Protein AF-A0A2N1PIA6-F1 (afdb_monomer_lite)

Organism: NCBI:txid2013854

InterPro domains:
  IPR059888 Phage tail-like, trimerisation region [PF26696] (55-127)

pLDDT: mean 79.88, std 19.11, range [25.27, 98.12]

Foldseek 3Di:
DDDDDDDDDDDDYDDDDDDDDDDDDDDDDDDDDDDDDDDDPDPLQQDEQDDPPDGADPVHNHHDDFDPDDDTDDDAQAEEAPCLDQPQDCPPVNRQHHVVQFGPVWADFQRWYFHDDDPTGIWTFHDRGRRTDIDGPDPDDPPDDPDPDPDDQQDDPPPDDDDPDDPPPADDNNDNCPPPHPPDDDDPDDDDPDDDDDPPDDDDADDPPDQDWGKDWAFDPDPVPRDIDIDTDDSDDPDDAEAAEDPDPDDPQWDWDDPVRRYTDTDRDPPPPDCDDPVRPRDDPDDDDPVPDDDPPDPDDDDPDQEAADEDCFATECNFYGDEHVGYAENNRYAHYHCFYGYACEYADEQVGEHEHNEYAAEHCGYAYCCFYAHYDVFYTYQVEYTYEHVFYTYAVEYTAYHCGYHAHQEYFHYACGYQDNEHHGYTYYHVGYTDYPVDHDD

Structure (mmCIF, N/CA/C/O backbone):
data_AF-A0A2N1PIA6-F1
#
_entry.id   AF-A0A2N1PIA6-F1
#
loop_
_atom_site.group_PDB
_atom_site.id
_atom_site.type_symbol
_atom_site.label_atom_id
_atom_site.label_alt_id
_atom_site.label_comp_id
_atom_site.label_asym_id
_atom_site.label_entity_id
_atom_site.label_seq_id
_atom_site.pdbx_PDB_ins_code
_atom_site.Cartn_x
_atom_site.Cartn_y
_atom_site.Cartn_z
_atom_site.occupancy
_atom_site.B_iso_or_equiv
_atom_site.auth_seq_id
_atom_site.auth_comp_id
_atom_site.auth_asym_id
_atom_site.auth_atom_id
_atom_site.pdbx_PDB_model_num
ATOM 1 N N . MET A 1 1 ? -98.553 -36.587 135.583 1.00 34.91 1 MET A N 1
ATOM 2 C CA . MET A 1 1 ? -98.993 -37.815 136.292 1.00 34.91 1 MET A CA 1
ATOM 3 C C . MET A 1 1 ? -97.953 -38.914 136.042 1.00 34.91 1 MET A C 1
ATOM 5 O O . MET A 1 1 ? -96.996 -38.625 135.334 1.00 34.91 1 MET A O 1
ATOM 9 N N . LEU A 1 2 ? -98.037 -40.083 136.687 1.00 34.47 2 LEU A N 1
ATOM 10 C CA . LEU A 1 2 ? -96.892 -41.002 136.830 1.00 34.47 2 LEU A CA 1
ATOM 11 C C . LEU A 1 2 ? -96.531 -41.862 135.590 1.00 34.47 2 LEU A C 1
ATOM 13 O O . LEU A 1 2 ? -97.336 -42.057 134.687 1.00 34.47 2 LEU A O 1
ATOM 17 N N . LEU A 1 3 ? -95.285 -42.362 135.653 1.00 36.59 3 LEU A N 1
ATOM 18 C CA . LEU A 1 3 ? -94.624 -43.555 135.060 1.00 36.59 3 LEU A CA 1
ATOM 19 C C . LEU A 1 3 ? -95.528 -44.819 134.898 1.00 36.59 3 LEU A C 1
ATOM 21 O O . LEU A 1 3 ? -96.589 -44.813 135.524 1.00 36.59 3 LEU A O 1
ATOM 25 N N . PRO A 1 4 ? -95.130 -45.937 134.204 1.00 55.62 4 PRO A N 1
ATOM 26 C CA . PRO A 1 4 ? -93.742 -46.412 133.934 1.00 55.62 4 PRO A CA 1
ATOM 27 C C . PRO A 1 4 ? -93.440 -47.202 132.606 1.00 55.62 4 PRO A C 1
ATOM 29 O O . PRO A 1 4 ? -94.345 -47.521 131.854 1.00 55.62 4 PRO A O 1
ATOM 32 N N . SER A 1 5 ? -92.157 -47.601 132.418 1.00 38.91 5 SER A N 1
ATOM 33 C CA . SER A 1 5 ? -91.595 -48.885 131.865 1.00 38.91 5 SER A CA 1
ATOM 34 C C . SER A 1 5 ? -92.046 -49.533 130.518 1.00 38.91 5 SER A C 1
ATOM 36 O O . SER A 1 5 ? -93.179 -49.374 130.101 1.00 38.91 5 SER A O 1
ATOM 38 N N . ALA A 1 6 ? -91.296 -50.437 129.839 1.00 38.31 6 ALA A N 1
ATOM 39 C CA . ALA A 1 6 ? -89.846 -50.769 129.721 1.00 38.31 6 ALA A CA 1
ATOM 40 C C . ALA A 1 6 ? -89.608 -51.942 128.700 1.00 38.31 6 ALA A C 1
ATOM 42 O O . ALA A 1 6 ? -90.545 -52.679 128.413 1.00 38.31 6 ALA A O 1
ATOM 43 N N . LYS A 1 7 ? -88.333 -52.206 128.308 1.00 36.59 7 LYS A N 1
ATOM 44 C CA . LYS A 1 7 ? -87.768 -53.374 127.539 1.00 36.59 7 LYS A CA 1
ATOM 45 C C . LYS A 1 7 ? -87.932 -53.398 125.992 1.00 36.59 7 LYS A C 1
ATOM 47 O O . LYS A 1 7 ? -88.877 -52.811 125.493 1.00 36.59 7 LYS A O 1
ATOM 52 N N . ILE A 1 8 ? -87.169 -54.176 125.183 1.00 37.44 8 ILE A N 1
ATOM 53 C CA . ILE A 1 8 ? -85.694 -54.418 124.998 1.00 37.44 8 ILE A CA 1
ATOM 54 C C . ILE A 1 8 ? -85.456 -55.541 123.942 1.00 37.44 8 ILE A C 1
ATOM 56 O O . ILE A 1 8 ? -85.968 -56.632 124.160 1.00 37.44 8 ILE A O 1
ATOM 60 N N . VAL A 1 9 ? -84.605 -55.318 122.912 1.00 30.67 9 VAL A N 1
ATOM 61 C CA . VAL A 1 9 ? -83.734 -56.283 122.150 1.00 30.67 9 VAL A CA 1
ATOM 62 C C . VAL A 1 9 ? -82.650 -55.438 121.414 1.00 30.67 9 VAL A C 1
ATOM 64 O O . VAL A 1 9 ? -83.020 -54.587 120.617 1.00 30.67 9 VAL A O 1
ATOM 67 N N . ARG A 1 10 ? -81.376 -55.361 121.851 1.00 38.91 10 ARG A N 1
ATOM 68 C CA . ARG A 1 10 ? -80.155 -56.134 121.454 1.00 38.91 10 ARG A CA 1
ATOM 69 C C . ARG A 1 10 ? -79.715 -56.006 119.966 1.00 38.91 10 ARG A C 1
ATOM 71 O O . ARG A 1 10 ? -80.445 -56.464 119.104 1.00 38.91 10 ARG A O 1
ATOM 78 N N . ILE A 1 11 ? -78.618 -55.275 119.659 1.00 36.69 11 ILE A N 1
ATOM 79 C CA . ILE A 1 11 ? -77.158 -55.665 119.616 1.00 36.69 11 ILE A CA 1
ATOM 80 C C . ILE A 1 11 ? -76.778 -56.289 118.251 1.00 36.69 11 ILE A C 1
ATOM 82 O O . ILE A 1 11 ? -77.602 -57.067 117.775 1.00 36.69 11 ILE A O 1
ATOM 86 N N . PRO A 1 12 ? -75.592 -56.043 117.615 1.00 48.44 12 PRO A N 1
ATOM 87 C CA . PRO A 1 12 ? -74.311 -55.430 118.085 1.00 48.44 12 PRO A CA 1
ATOM 88 C C . PRO A 1 12 ? -74.179 -53.880 117.937 1.00 48.44 12 PRO A C 1
ATOM 90 O O . PRO A 1 12 ? -75.101 -53.181 118.342 1.00 48.44 12 PRO A O 1
ATOM 93 N N . CYS A 1 13 ? -73.132 -53.307 117.306 1.00 35.28 13 CYS A N 1
ATOM 94 C CA . CYS A 1 13 ? -71.806 -52.805 117.795 1.00 35.28 13 CYS A CA 1
ATOM 95 C C . CYS A 1 13 ? -71.179 -51.927 116.661 1.00 35.28 13 CYS A C 1
ATOM 97 O O . CYS A 1 13 ? -71.744 -51.948 115.572 1.00 35.28 13 CYS A O 1
ATOM 99 N N . CYS A 1 14 ? -70.052 -51.185 116.687 1.00 36.94 14 CYS A N 1
ATOM 100 C CA . CYS A 1 14 ? -69.038 -50.567 117.601 1.00 36.94 14 CYS A CA 1
ATOM 101 C C . CYS A 1 14 ? -68.231 -49.556 116.692 1.00 36.94 14 CYS A C 1
ATOM 103 O O . CYS A 1 14 ? -68.613 -49.431 115.532 1.00 36.94 14 CYS A O 1
ATOM 105 N N . ASN A 1 15 ? -67.140 -48.803 116.953 1.00 40.25 15 ASN A N 1
ATOM 106 C CA . ASN A 1 15 ? -66.145 -48.417 117.999 1.00 40.25 15 ASN A CA 1
ATOM 107 C C . ASN A 1 15 ? -65.385 -47.163 117.402 1.00 40.25 15 ASN A C 1
ATOM 109 O O . ASN A 1 15 ? -65.625 -46.868 116.235 1.00 40.25 15 ASN A O 1
ATOM 113 N N . ILE A 1 16 ? -64.380 -46.438 117.939 1.00 39.47 16 ILE A N 1
ATOM 114 C CA . ILE A 1 16 ? -63.837 -45.952 119.247 1.00 39.47 16 ILE A CA 1
ATOM 115 C C . ILE A 1 16 ? -62.614 -45.024 118.855 1.00 39.47 16 ILE A C 1
ATOM 117 O O . ILE A 1 16 ? -62.167 -45.138 117.717 1.00 39.47 16 ILE A O 1
ATOM 121 N N . ILE A 1 17 ? -61.990 -44.067 119.576 1.00 35.91 17 ILE A N 1
ATOM 122 C CA . ILE A 1 17 ? -61.803 -43.795 121.019 1.00 35.91 17 ILE A CA 1
ATOM 123 C C . ILE A 1 17 ? -61.714 -42.279 121.407 1.00 35.91 17 ILE A C 1
ATOM 125 O O . ILE A 1 17 ? -62.741 -41.614 121.434 1.00 35.91 17 ILE A O 1
ATOM 129 N N . CYS A 1 18 ? -60.537 -41.752 121.788 1.00 29.84 18 CYS A N 1
ATOM 130 C CA . CYS A 1 18 ? -60.231 -40.474 122.484 1.00 29.84 18 CYS A CA 1
ATOM 131 C C . CYS A 1 18 ? -58.937 -39.826 121.855 1.00 29.84 18 CYS A C 1
ATOM 133 O O . CYS A 1 18 ? -58.410 -40.423 120.920 1.00 29.84 18 CYS A O 1
ATOM 135 N N . ALA A 1 19 ? -58.322 -38.688 122.252 1.00 32.22 19 ALA A N 1
ATOM 136 C CA . ALA A 1 19 ? -58.397 -37.914 123.504 1.00 32.22 19 ALA A CA 1
ATOM 137 C C . ALA A 1 19 ? -57.791 -36.472 123.471 1.00 32.22 19 ALA A C 1
ATOM 139 O O . ALA A 1 19 ? -56.881 -36.198 122.697 1.00 32.22 19 ALA A O 1
ATOM 140 N N . ILE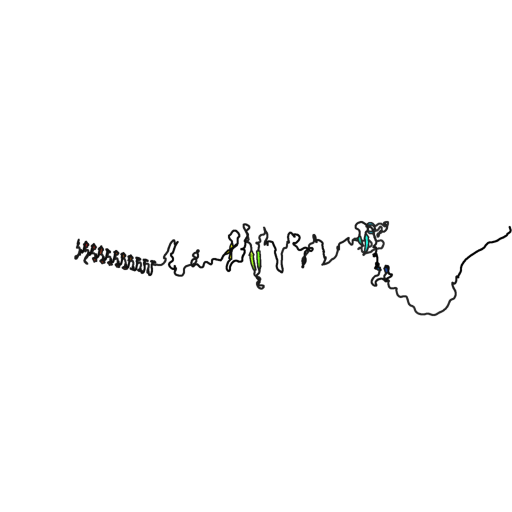 A 1 20 ? -58.179 -35.674 124.487 1.00 29.95 20 ILE A N 1
ATOM 141 C CA . ILE A 1 20 ? -57.398 -34.648 125.243 1.00 29.95 20 ILE A CA 1
ATOM 142 C C . ILE A 1 20 ? -57.199 -33.215 124.683 1.00 29.95 20 ILE A C 1
ATOM 144 O O . ILE A 1 20 ? -57.045 -32.966 123.494 1.00 29.95 20 ILE A O 1
ATOM 148 N N . PHE A 1 21 ? -57.225 -32.263 125.632 1.00 27.50 21 PHE A N 1
ATOM 149 C CA . PHE A 1 21 ? -57.300 -30.805 125.482 1.00 27.50 21 PHE A CA 1
ATOM 150 C C . PHE A 1 21 ? -56.493 -30.150 126.634 1.00 27.50 21 PHE A C 1
ATOM 152 O O . PHE A 1 21 ? -56.967 -30.120 127.766 1.00 27.50 21 PHE A O 1
ATOM 159 N N . MET A 1 22 ? -55.254 -29.698 126.392 1.00 28.61 22 MET A N 1
ATOM 160 C CA . MET A 1 22 ? -54.352 -29.061 127.385 1.00 28.61 22 MET A CA 1
ATOM 161 C C . MET A 1 22 ? -53.145 -28.435 126.640 1.00 28.61 22 MET A C 1
ATOM 163 O O . MET A 1 22 ? -52.733 -28.996 125.631 1.00 28.61 22 MET A O 1
ATOM 167 N N . ALA A 1 23 ? -52.503 -27.332 127.041 1.00 27.08 23 ALA A N 1
ATOM 168 C CA . ALA A 1 23 ? -52.779 -26.360 128.104 1.00 27.08 23 ALA A CA 1
ATOM 169 C C . ALA A 1 23 ? -52.281 -24.958 127.676 1.00 27.08 23 ALA A C 1
ATOM 171 O O . ALA A 1 23 ? -51.318 -24.849 126.920 1.00 27.08 23 ALA A O 1
ATOM 172 N N . MET A 1 24 ? -52.878 -23.891 128.215 1.00 29.02 24 MET A N 1
ATOM 173 C CA . MET A 1 24 ? -52.314 -22.533 128.191 1.00 29.02 24 MET A CA 1
ATOM 174 C C . MET A 1 24 ? -51.858 -22.136 129.600 1.00 29.02 24 MET A C 1
ATOM 176 O O . MET A 1 24 ? -52.529 -22.484 130.564 1.00 29.02 24 MET A O 1
ATOM 180 N N . ILE A 1 25 ? -50.790 -21.329 129.672 1.00 32.09 25 ILE A N 1
ATOM 181 C CA . ILE A 1 25 ? -50.351 -20.534 130.837 1.00 32.09 25 ILE A CA 1
ATOM 182 C C . ILE A 1 25 ? -49.997 -21.348 132.098 1.00 32.09 25 ILE A C 1
ATOM 184 O O . ILE A 1 25 ? -50.876 -21.729 132.861 1.00 32.09 25 ILE A O 1
ATOM 188 N N . PHE A 1 26 ? -48.697 -21.448 132.414 1.00 30.66 26 PHE A N 1
ATOM 189 C CA . PHE A 1 26 ? -48.204 -21.068 133.749 1.00 30.66 26 PHE A CA 1
ATOM 190 C C . PHE A 1 26 ? -46.678 -20.851 133.800 1.00 30.66 26 PHE A C 1
ATOM 192 O O . PHE A 1 26 ? -45.918 -21.518 133.106 1.00 30.66 26 PHE A O 1
ATOM 199 N N . CYS A 1 27 ? -46.278 -19.993 134.745 1.00 25.27 27 CYS A N 1
ATOM 200 C CA . CYS A 1 27 ? -44.930 -19.779 135.288 1.00 25.27 27 CYS A CA 1
ATOM 201 C C . CYS A 1 27 ? -43.905 -18.972 134.460 1.00 25.27 27 CYS A C 1
ATOM 203 O O . CYS A 1 27 ? -43.922 -18.931 133.233 1.00 25.27 27 CYS A O 1
ATOM 205 N N . SER A 1 28 ? -43.009 -18.312 135.200 1.00 34.09 28 SER A N 1
ATOM 206 C CA . SER A 1 28 ? -42.055 -17.289 134.750 1.00 34.09 28 SER A CA 1
ATOM 207 C C . SER A 1 28 ? -40.637 -17.601 135.255 1.00 34.09 28 SER A C 1
ATOM 209 O O . SER A 1 28 ? -40.459 -18.477 136.093 1.00 34.09 28 SER A O 1
ATOM 211 N N . PHE A 1 29 ? -39.660 -16.795 134.821 1.00 35.22 29 PHE A N 1
ATOM 212 C CA . PHE A 1 29 ? -38.265 -16.755 135.293 1.00 35.22 29 PHE A CA 1
ATOM 213 C C . PHE A 1 29 ? -37.373 -17.969 134.972 1.00 35.22 29 PHE A C 1
ATOM 215 O O . PHE A 1 29 ? -37.234 -18.901 135.759 1.00 35.22 29 PHE A O 1
ATOM 222 N N . TYR A 1 30 ? -36.572 -17.820 133.914 1.00 34.25 30 TYR A N 1
ATOM 223 C CA . TYR A 1 30 ? -35.135 -18.082 134.036 1.00 34.25 30 TYR A CA 1
ATOM 224 C C . TYR A 1 30 ? -34.338 -17.034 133.249 1.00 34.25 30 TYR A C 1
ATOM 226 O O . TYR A 1 30 ? -34.824 -16.515 132.244 1.00 34.25 30 TYR A O 1
ATOM 234 N N . SER A 1 31 ? -33.148 -16.673 133.729 1.00 38.91 31 SER A N 1
ATOM 235 C CA . SER A 1 31 ? -32.344 -15.559 133.213 1.00 38.91 31 SER A CA 1
ATOM 236 C C . SER A 1 31 ? -31.007 -16.034 132.637 1.00 38.91 31 SER A C 1
ATOM 238 O O . SER A 1 31 ? -30.288 -16.808 133.260 1.00 38.91 31 SER A O 1
ATOM 240 N N . GLY A 1 32 ? -30.648 -15.535 131.451 1.00 33.53 32 GLY A N 1
ATOM 241 C CA . GLY A 1 32 ? -29.364 -15.823 130.804 1.00 33.53 32 GLY A CA 1
ATOM 242 C C . GLY A 1 32 ? -29.257 -15.165 129.420 1.00 33.53 32 GLY A C 1
ATOM 243 O O . GLY A 1 32 ? -30.070 -15.486 128.556 1.00 33.53 32 GLY A O 1
ATOM 244 N N . PRO A 1 33 ? -28.311 -14.234 129.184 1.00 55.94 33 PRO A N 1
ATOM 245 C CA . PRO A 1 33 ? -28.190 -13.526 127.909 1.00 55.94 33 PRO A CA 1
ATOM 246 C C . PRO A 1 33 ? -27.108 -14.123 126.994 1.00 55.94 33 PRO A C 1
ATOM 248 O O . PRO A 1 33 ? -26.021 -14.461 127.458 1.00 55.94 33 PRO A O 1
ATOM 251 N N . SER A 1 34 ? -27.338 -14.148 125.676 1.00 39.22 34 SER A N 1
ATOM 252 C CA . SER A 1 34 ? -26.240 -14.183 124.693 1.00 39.22 34 SER A CA 1
ATOM 253 C C . SER A 1 34 ? -26.642 -13.653 123.306 1.00 39.22 34 SER A C 1
ATOM 255 O O . SER A 1 34 ? -27.631 -14.080 122.726 1.00 39.22 34 SER A O 1
ATOM 257 N N . THR A 1 35 ? -25.828 -12.708 122.818 1.00 41.31 35 THR A N 1
ATOM 258 C CA . THR A 1 35 ? -25.460 -12.419 121.411 1.00 41.31 35 THR A CA 1
ATOM 259 C C . THR A 1 35 ? -26.525 -12.399 120.304 1.00 41.31 35 THR A C 1
ATOM 261 O O . THR A 1 35 ? -27.152 -13.400 119.977 1.00 41.31 35 THR A O 1
ATOM 264 N N . ALA A 1 36 ? -26.604 -11.262 119.609 1.00 43.41 36 ALA A N 1
ATOM 265 C CA . ALA A 1 36 ? -27.448 -11.073 118.433 1.00 43.41 36 ALA A CA 1
ATOM 266 C C . ALA A 1 36 ? -26.934 -11.789 117.169 1.00 43.41 36 ALA A C 1
ATOM 268 O O . ALA A 1 36 ? -25.731 -11.886 116.933 1.00 43.41 36 ALA A O 1
ATOM 269 N N . SER A 1 37 ? -27.870 -12.128 116.283 1.00 39.66 37 SER A N 1
ATOM 270 C CA . SER A 1 37 ? -27.637 -12.174 114.840 1.00 39.66 37 SER A CA 1
ATOM 271 C C . SER A 1 37 ? -28.902 -11.669 114.132 1.00 39.66 37 SER A C 1
ATOM 273 O O . SER A 1 37 ? -29.936 -12.337 114.212 1.00 39.66 37 SER A O 1
ATOM 275 N N . PRO A 1 38 ? -28.894 -10.481 113.494 1.00 47.72 38 PRO A N 1
ATOM 276 C CA . PRO A 1 38 ? -29.947 -10.138 112.549 1.00 47.72 38 PRO A CA 1
ATOM 277 C C . PRO A 1 38 ? -29.810 -11.069 111.341 1.00 47.72 38 PRO A C 1
ATOM 279 O O . PRO A 1 38 ? -28.707 -11.241 110.818 1.00 47.72 38 PRO A O 1
ATOM 282 N N . ALA A 1 39 ? -30.913 -11.681 110.908 1.00 41.78 39 ALA A N 1
ATOM 283 C CA . ALA A 1 39 ? -30.889 -12.578 109.758 1.00 41.78 39 ALA A CA 1
ATOM 284 C C . ALA A 1 39 ? -30.310 -11.851 108.525 1.00 41.78 39 ALA A C 1
ATOM 286 O O . ALA A 1 39 ? -30.664 -10.688 108.295 1.00 41.78 39 ALA A O 1
ATOM 287 N N . PRO A 1 40 ? -29.430 -12.496 107.734 1.00 48.28 40 PRO A N 1
ATOM 288 C CA . PRO A 1 40 ? -28.924 -11.889 106.512 1.00 48.28 40 PRO A CA 1
ATOM 289 C C . PRO A 1 40 ? -30.097 -11.585 105.567 1.00 48.28 40 PRO A C 1
ATOM 291 O O . PRO A 1 40 ? -31.075 -12.341 105.557 1.00 48.28 40 PRO A O 1
ATOM 294 N N . PRO A 1 41 ? -30.025 -10.508 104.763 1.00 47.09 41 PRO A N 1
ATOM 295 C CA . PRO A 1 41 ? -31.051 -10.240 103.767 1.00 47.09 41 PRO A CA 1
ATOM 296 C C . PRO A 1 41 ? -31.147 -11.450 102.837 1.00 47.09 41 PRO A C 1
ATOM 298 O O . PRO A 1 41 ? -30.137 -11.888 102.280 1.00 47.09 41 PRO A O 1
ATOM 301 N N . ALA A 1 42 ? -32.352 -12.004 102.694 1.00 45.59 42 ALA A N 1
ATOM 302 C CA . ALA A 1 42 ? -32.576 -13.100 101.765 1.00 45.59 42 ALA A CA 1
ATOM 303 C C . ALA A 1 42 ? -32.130 -12.644 100.364 1.00 45.59 42 ALA A C 1
ATOM 305 O O . ALA A 1 42 ? -32.547 -11.561 99.934 1.00 45.59 42 ALA A O 1
ATOM 306 N N . PRO A 1 43 ? -31.281 -13.412 99.653 1.00 53.28 43 PRO A N 1
ATOM 307 C CA . PRO A 1 43 ? -30.949 -13.077 98.278 1.00 53.28 43 PRO A CA 1
ATOM 308 C C . PRO A 1 43 ? -32.250 -13.023 97.477 1.00 53.28 43 PRO A C 1
ATOM 310 O O . PRO A 1 43 ? -33.136 -13.855 97.683 1.00 53.28 43 PRO A O 1
ATOM 313 N N . ALA A 1 44 ? -32.373 -12.035 96.589 1.00 54.16 44 ALA A N 1
ATOM 314 C CA . ALA A 1 44 ? -33.539 -11.900 95.727 1.00 54.16 44 ALA A CA 1
ATOM 315 C C . ALA A 1 44 ? -33.619 -13.130 94.814 1.00 54.16 44 ALA A C 1
ATOM 317 O O . ALA A 1 44 ? -32.927 -13.210 93.800 1.00 54.16 44 ALA A O 1
ATOM 318 N N . ALA A 1 45 ? -34.407 -14.121 95.231 1.00 59.19 45 ALA A N 1
ATOM 319 C CA . ALA A 1 45 ? -34.548 -15.369 94.510 1.00 59.19 45 ALA A CA 1
ATOM 320 C C . ALA A 1 45 ? -35.147 -15.071 93.135 1.00 59.19 45 ALA A C 1
ATOM 322 O O . ALA A 1 45 ? -36.232 -14.491 93.043 1.00 59.19 45 ALA A O 1
ATOM 323 N N . GLY A 1 46 ? -34.445 -15.483 92.077 1.00 75.00 46 GLY A N 1
ATOM 324 C CA . GLY A 1 46 ? -35.053 -15.565 90.757 1.00 75.00 46 GLY A CA 1
ATOM 325 C C . GLY A 1 46 ? -36.317 -16.419 90.844 1.00 75.00 46 GLY A C 1
ATOM 326 O O . GLY A 1 46 ? -36.388 -17.366 91.631 1.00 75.00 46 GLY A O 1
ATOM 327 N N . VAL A 1 47 ? -37.335 -16.074 90.065 1.00 82.75 47 VAL A N 1
ATOM 328 C CA . VAL A 1 47 ? -38.578 -16.845 90.014 1.00 82.75 47 VAL A CA 1
ATOM 329 C C . VAL A 1 47 ? -38.473 -17.840 88.868 1.00 82.75 47 VAL A C 1
ATOM 331 O O . VAL A 1 47 ? -38.435 -17.442 87.709 1.00 82.75 47 VAL A O 1
ATOM 334 N N . SER A 1 48 ? -38.435 -19.134 89.172 1.00 84.44 48 SER A N 1
ATOM 335 C CA . SER A 1 48 ? -38.523 -20.200 88.172 1.00 84.44 48 SER A CA 1
ATOM 336 C C . SER A 1 48 ? -39.974 -20.641 87.985 1.00 84.44 48 SER A C 1
ATOM 338 O O . SER A 1 48 ? -40.629 -21.050 88.944 1.00 84.44 48 SER A O 1
ATOM 340 N N . ILE A 1 49 ? -40.462 -20.610 86.747 1.00 85.62 49 ILE A N 1
ATOM 341 C CA . ILE A 1 49 ? -41.751 -21.170 86.334 1.00 85.62 49 ILE A CA 1
ATOM 342 C C . ILE A 1 49 ? -41.451 -22.326 85.377 1.00 85.62 49 ILE A C 1
ATOM 344 O O . ILE A 1 49 ? -41.244 -22.118 84.183 1.00 85.62 49 ILE A O 1
ATOM 348 N N . ASN A 1 50 ? -41.398 -23.541 85.923 1.00 80.94 50 ASN A N 1
ATOM 349 C CA . ASN A 1 50 ? -41.136 -24.775 85.185 1.00 80.94 50 ASN A CA 1
ATOM 350 C C . ASN A 1 50 ? -41.907 -25.965 85.787 1.00 80.94 50 ASN A C 1
ATOM 352 O O . ASN A 1 50 ? -42.552 -25.852 86.828 1.00 80.94 50 ASN A O 1
ATOM 356 N N . ASP A 1 51 ? -41.860 -27.100 85.097 1.00 76.12 51 ASP A N 1
ATOM 357 C CA . ASP A 1 51 ? -42.532 -28.359 85.437 1.00 76.12 51 ASP A CA 1
ATOM 358 C C . ASP A 1 51 ? -41.657 -29.339 86.243 1.00 76.12 51 ASP A C 1
ATOM 360 O O . ASP A 1 51 ? -42.147 -30.364 86.714 1.00 76.12 51 ASP A O 1
ATOM 364 N N . THR A 1 52 ? -40.371 -29.026 86.420 1.00 75.81 52 THR A N 1
ATOM 365 C CA . THR A 1 52 ? -39.364 -29.903 87.045 1.00 75.81 52 THR A CA 1
ATOM 366 C C . THR A 1 52 ? -39.000 -29.513 88.478 1.00 75.81 52 THR A C 1
ATOM 368 O O . THR A 1 52 ? -38.337 -30.286 89.167 1.00 75.81 52 THR A O 1
ATOM 371 N N . GLY A 1 53 ? -39.402 -28.324 88.940 1.00 78.38 53 GLY A N 1
ATOM 372 C CA . GLY A 1 53 ? -38.950 -27.755 90.213 1.00 78.38 53 GLY A CA 1
ATOM 373 C C . GLY A 1 53 ? -37.480 -27.317 90.198 1.00 78.38 53 GLY A C 1
ATOM 374 O O . GLY A 1 53 ? -36.891 -27.118 91.260 1.00 78.38 53 GLY A O 1
ATOM 375 N N . ALA A 1 54 ? -36.870 -27.194 89.014 1.00 81.00 54 ALA A N 1
ATOM 376 C CA . ALA A 1 54 ? -35.485 -26.768 88.870 1.00 81.00 54 ALA A CA 1
ATOM 377 C C . ALA A 1 54 ? -35.308 -25.312 89.325 1.00 81.00 54 ALA A C 1
ATOM 379 O O . ALA A 1 54 ? -36.148 -24.458 89.029 1.00 81.00 54 ALA A O 1
ATOM 380 N N . ALA A 1 55 ? -34.196 -25.031 90.009 1.00 82.75 55 ALA A N 1
ATOM 381 C CA . ALA A 1 55 ? -33.828 -23.674 90.395 1.00 82.75 55 ALA A CA 1
ATOM 382 C C . ALA A 1 55 ? -33.638 -22.778 89.148 1.00 82.75 55 ALA A C 1
ATOM 384 O O . ALA A 1 55 ? -33.152 -23.270 88.126 1.00 82.75 55 ALA A O 1
ATOM 385 N N . PRO A 1 56 ? -33.981 -21.479 89.224 1.00 84.12 56 PRO A N 1
ATOM 386 C CA . PRO A 1 56 ? -33.806 -20.559 88.106 1.00 84.12 56 PRO A CA 1
ATOM 387 C C . PRO A 1 56 ? -32.327 -20.354 87.782 1.00 84.12 56 PRO A C 1
ATOM 389 O O . PRO A 1 56 ? -31.463 -20.425 88.661 1.00 84.12 56 PRO A O 1
ATOM 392 N N . ASN A 1 57 ? -32.039 -20.037 86.520 1.00 81.94 57 ASN A N 1
ATOM 393 C CA . ASN A 1 57 ? -30.709 -19.621 86.096 1.00 81.94 57 ASN A CA 1
ATOM 394 C C . ASN A 1 57 ? -30.194 -18.443 86.951 1.00 81.94 57 ASN A C 1
ATOM 396 O O . ASN A 1 57 ? -30.915 -17.471 87.173 1.00 81.94 57 ASN A O 1
ATOM 400 N N . SER A 1 58 ? -28.925 -18.487 87.378 1.00 85.06 58 SER A N 1
ATOM 401 C CA . SER A 1 58 ? -28.304 -17.457 88.234 1.00 85.06 58 SER A CA 1
ATOM 402 C C . SER A 1 58 ? -28.342 -16.039 87.657 1.00 85.06 58 SER A C 1
ATOM 404 O O . SER A 1 58 ? -28.171 -15.072 88.395 1.00 85.06 58 SER A O 1
ATOM 406 N N . ASN A 1 59 ? -28.546 -15.915 86.344 1.00 78.19 59 ASN A N 1
ATOM 407 C CA . ASN A 1 59 ? -28.557 -14.653 85.616 1.00 78.19 59 ASN A CA 1
ATOM 408 C C . ASN A 1 59 ? -29.991 -14.173 85.299 1.00 78.19 59 ASN A C 1
ATOM 410 O O . ASN A 1 59 ? -30.153 -13.146 84.641 1.00 78.19 59 ASN A O 1
ATOM 414 N N . ALA A 1 60 ? -31.028 -14.905 85.730 1.00 79.00 60 ALA A N 1
ATOM 415 C CA . ALA A 1 60 ? -32.429 -14.636 85.417 1.00 79.00 60 ALA A CA 1
ATOM 416 C C . ALA A 1 60 ? -33.242 -14.254 86.668 1.00 79.00 60 ALA A C 1
ATOM 418 O O . ALA A 1 60 ? -33.399 -15.040 87.600 1.00 79.00 60 ALA A O 1
ATOM 419 N N . ALA A 1 61 ? -33.840 -13.058 86.657 1.00 81.69 61 ALA A N 1
ATOM 420 C CA . ALA A 1 61 ? -34.823 -12.657 87.671 1.00 81.69 61 ALA A CA 1
ATOM 421 C C . ALA A 1 61 ? -36.163 -13.411 87.520 1.00 81.69 61 ALA A C 1
ATOM 423 O O . ALA A 1 61 ? -36.871 -13.633 88.501 1.00 81.69 61 ALA A O 1
ATOM 424 N N . LEU A 1 62 ? -36.490 -13.826 86.292 1.00 85.56 62 LEU A N 1
ATOM 425 C CA . LEU A 1 62 ? -37.621 -14.681 85.944 1.00 85.56 62 LEU A CA 1
ATOM 426 C C . LEU A 1 62 ? -37.152 -15.681 84.875 1.00 85.56 62 LEU A C 1
ATOM 428 O O . LEU A 1 62 ? -36.743 -15.273 83.790 1.00 85.56 62 LEU A O 1
ATOM 432 N N . ASP A 1 63 ? -37.209 -16.971 85.190 1.00 82.94 63 ASP A N 1
ATOM 433 C CA . ASP A 1 63 ? -36.859 -18.091 84.311 1.00 82.94 63 ASP A CA 1
ATOM 434 C C . ASP A 1 63 ? -38.145 -18.858 83.982 1.00 82.94 63 ASP A C 1
ATOM 436 O O . ASP A 1 63 ? -38.747 -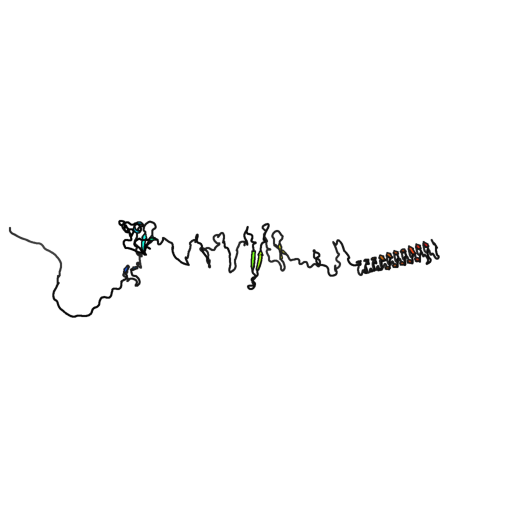19.473 84.862 1.00 82.94 63 ASP A O 1
ATOM 440 N N . VAL A 1 64 ? -38.615 -18.776 82.735 1.00 85.88 64 VAL A N 1
ATOM 441 C CA . VAL A 1 64 ? -39.811 -19.500 82.275 1.00 85.88 64 VAL A CA 1
ATOM 442 C C . VAL A 1 64 ? -39.362 -20.629 81.361 1.00 85.88 64 VAL A C 1
ATOM 444 O O . VAL A 1 64 ? -39.141 -20.430 80.164 1.00 85.88 64 VAL A O 1
ATOM 447 N N . SER A 1 65 ? -39.210 -21.817 81.936 1.00 78.12 65 SER A N 1
ATOM 448 C CA . SER A 1 65 ? -38.683 -22.986 81.240 1.00 78.12 65 SER A CA 1
ATOM 449 C C . SER A 1 65 ? -39.831 -23.815 80.646 1.00 78.12 65 SER A C 1
ATOM 451 O O . SER A 1 65 ? -40.770 -24.204 81.340 1.00 78.12 65 SER A O 1
ATOM 453 N N . SER A 1 66 ? -39.754 -24.109 79.347 1.00 79.88 66 SER A N 1
ATOM 454 C CA . SER A 1 66 ? -40.661 -25.058 78.689 1.00 79.88 66 SER A CA 1
ATOM 455 C C . SER A 1 66 ? -40.272 -26.505 79.040 1.00 79.88 66 SER A C 1
ATOM 457 O O . SER A 1 66 ? -39.073 -26.781 79.114 1.00 79.88 66 SER A O 1
ATOM 459 N N . PRO A 1 67 ? -41.235 -27.446 79.154 1.00 74.88 67 PRO A N 1
ATOM 460 C CA . PRO A 1 67 ? -40.949 -28.873 79.299 1.00 74.88 67 PRO A CA 1
ATOM 461 C C . PRO A 1 67 ? -39.961 -29.389 78.247 1.00 74.88 67 PRO A C 1
ATOM 463 O O . PRO A 1 67 ? -40.051 -29.024 77.071 1.00 74.88 67 PRO A O 1
ATOM 466 N N . SER A 1 68 ? -39.055 -30.278 78.659 1.00 68.00 68 SER A N 1
ATOM 467 C CA . SER A 1 68 ? -38.088 -30.947 77.771 1.00 68.00 68 SER A CA 1
ATOM 468 C C . SER A 1 68 ? -38.696 -32.101 76.963 1.00 68.00 68 SER A C 1
ATOM 470 O O . SER A 1 68 ? -38.077 -32.587 76.018 1.00 68.00 68 SER A O 1
ATOM 472 N N . THR A 1 69 ? -39.910 -32.538 77.314 1.00 66.38 69 THR A N 1
ATOM 473 C CA . THR A 1 69 ? -40.687 -33.545 76.578 1.00 66.38 69 THR A CA 1
ATOM 474 C C . THR A 1 69 ? -42.163 -33.144 76.505 1.00 66.38 69 THR A C 1
ATOM 476 O O . THR A 1 69 ? -42.708 -32.544 77.429 1.00 66.38 69 THR A O 1
ATOM 479 N N . GLY A 1 70 ? -42.822 -33.469 75.388 1.00 73.44 70 GLY A N 1
ATOM 480 C CA . GLY A 1 70 ? -44.204 -33.065 75.106 1.00 73.44 70 GLY A CA 1
ATOM 481 C C . GLY A 1 70 ? -44.323 -31.701 74.412 1.00 73.44 70 GLY A C 1
ATOM 482 O O . GLY A 1 70 ? -43.360 -31.179 73.854 1.00 73.44 70 GLY A O 1
ATOM 483 N N . ASN A 1 71 ? -45.533 -31.132 74.409 1.00 70.69 71 ASN A N 1
ATOM 484 C CA . ASN A 1 71 ? -45.804 -29.847 73.757 1.00 70.69 71 ASN A CA 1
ATOM 485 C C . ASN A 1 71 ? -45.273 -28.687 74.607 1.00 70.69 71 ASN A C 1
ATOM 487 O O . ASN A 1 71 ? -45.817 -28.403 75.679 1.00 70.69 71 ASN A O 1
ATOM 491 N N . GLY A 1 72 ? -44.249 -27.999 74.101 1.00 69.44 72 GLY A N 1
ATOM 492 C CA . GLY A 1 72 ? -43.642 -26.863 74.785 1.00 69.44 72 GLY A CA 1
ATOM 493 C C . GLY A 1 72 ? -44.627 -25.720 75.044 1.00 69.44 72 GLY A C 1
ATOM 494 O O . GLY A 1 72 ? -45.461 -25.389 74.199 1.00 69.44 72 GLY A O 1
ATOM 495 N N . ARG A 1 73 ? -44.539 -25.112 76.232 1.00 72.81 73 ARG A N 1
ATOM 496 C CA . ARG A 1 73 ? -45.423 -24.021 76.671 1.00 72.81 73 ARG A CA 1
ATOM 497 C C . ARG A 1 73 ? -44.624 -22.727 76.778 1.00 72.81 73 ARG A C 1
ATOM 499 O O . ARG A 1 73 ? -43.780 -22.596 77.654 1.00 72.81 73 ARG A O 1
ATOM 506 N N . GLY A 1 74 ? -44.897 -21.781 75.882 1.00 74.19 74 GLY A N 1
ATOM 507 C CA . GLY A 1 74 ? -44.332 -20.432 75.943 1.00 74.19 74 GLY A CA 1
ATOM 508 C C . GLY A 1 74 ? -45.116 -19.500 76.873 1.00 74.19 74 GLY A C 1
ATOM 509 O O . GLY A 1 74 ? -46.269 -19.764 77.220 1.00 74.19 74 GLY A O 1
ATOM 510 N N . MET A 1 75 ? -44.507 -18.368 77.228 1.00 84.06 75 MET A N 1
ATOM 511 C CA . MET A 1 75 ? -45.188 -17.278 77.930 1.00 84.06 75 MET A CA 1
ATOM 512 C C . MET A 1 75 ? -46.193 -16.581 77.000 1.00 84.06 75 MET A C 1
ATOM 514 O O . MET A 1 75 ? -45.815 -16.023 75.969 1.00 84.06 75 MET A O 1
ATOM 518 N N . LEU A 1 76 ? -47.474 -16.566 77.380 1.00 81.19 76 LEU A N 1
ATOM 519 C CA . LEU A 1 76 ? -48.494 -15.778 76.686 1.00 81.19 76 LEU A CA 1
ATOM 520 C C . LEU A 1 76 ? -48.419 -14.310 77.123 1.00 81.19 76 LEU A C 1
ATOM 522 O O . LEU A 1 76 ? -48.895 -13.936 78.192 1.00 81.19 76 LEU A O 1
ATOM 526 N N . ILE A 1 77 ? -47.840 -13.483 76.254 1.00 87.06 77 ILE A N 1
ATOM 527 C CA . ILE A 1 77 ? -47.887 -12.017 76.322 1.00 87.06 77 ILE A CA 1
ATOM 528 C C . ILE A 1 77 ? -49.355 -11.533 76.344 1.00 87.06 77 ILE A C 1
ATOM 530 O O . ILE A 1 77 ? -50.181 -12.132 75.645 1.00 87.06 77 ILE A O 1
ATOM 534 N N . PRO A 1 78 ? -49.703 -10.456 77.086 1.00 90.88 78 PRO A N 1
ATOM 535 C CA . PRO A 1 78 ? -51.056 -9.901 77.118 1.00 90.88 78 PRO A CA 1
ATOM 536 C C . PRO A 1 78 ? -51.659 -9.709 75.721 1.00 90.88 78 PRO A C 1
ATOM 538 O O . PRO A 1 78 ? -51.112 -8.997 74.876 1.00 90.88 78 PRO A O 1
ATOM 541 N N . ARG A 1 79 ? -52.796 -10.372 75.486 1.00 91.06 79 ARG A N 1
ATOM 542 C CA . ARG A 1 79 ? -53.533 -10.346 74.219 1.00 91.06 79 ARG A CA 1
ATOM 543 C C . ARG A 1 79 ? -54.645 -9.306 74.306 1.00 91.06 79 ARG A C 1
ATOM 545 O O . ARG A 1 79 ? -55.528 -9.443 75.147 1.00 91.06 79 ARG A O 1
ATOM 552 N N . VAL A 1 80 ? -54.595 -8.294 73.445 1.00 92.88 80 VAL A N 1
ATOM 553 C CA . VAL A 1 80 ? -55.493 -7.126 73.461 1.00 92.88 80 VAL A CA 1
ATOM 554 C C . VAL A 1 80 ? -56.009 -6.803 72.060 1.00 92.88 80 VAL A C 1
ATOM 556 O O . VAL A 1 80 ? -55.388 -7.177 71.071 1.00 92.88 80 VAL A O 1
ATOM 559 N N . THR A 1 81 ? -57.120 -6.084 71.954 1.00 94.44 81 THR A N 1
ATOM 560 C CA . THR A 1 81 ? -57.575 -5.473 70.698 1.00 94.44 81 THR A CA 1
ATOM 561 C C . THR A 1 81 ? -56.891 -4.127 70.437 1.00 94.44 81 THR A C 1
ATOM 563 O O . THR A 1 81 ? -56.293 -3.542 71.345 1.00 94.44 81 THR A O 1
ATOM 566 N N . VAL A 1 82 ? -57.021 -3.588 69.217 1.00 93.31 82 VAL A N 1
ATOM 567 C CA . VAL A 1 82 ? -56.667 -2.197 68.874 1.00 93.31 82 VAL A CA 1
ATOM 568 C C . VAL A 1 82 ? -57.270 -1.256 69.915 1.00 93.31 82 VAL A C 1
ATOM 570 O O . VAL A 1 82 ? -56.541 -0.528 70.587 1.00 93.31 82 VAL A O 1
ATOM 573 N N . ALA A 1 83 ? -58.590 -1.340 70.117 1.00 92.44 83 ALA A N 1
ATOM 574 C CA . ALA A 1 83 ? -59.316 -0.483 71.047 1.00 92.44 83 ALA A CA 1
ATOM 575 C C . ALA A 1 83 ? -58.772 -0.593 72.481 1.00 92.44 83 ALA A C 1
ATOM 577 O O . ALA A 1 83 ? -58.511 0.428 73.110 1.00 92.44 83 ALA A O 1
ATOM 578 N N . GLN A 1 84 ? -58.512 -1.809 72.978 1.00 93.88 84 GLN A N 1
ATOM 579 C CA . GLN A 1 84 ? -57.981 -2.018 74.331 1.00 93.88 84 GLN A CA 1
ATOM 580 C C . GLN A 1 84 ? -56.597 -1.384 74.554 1.00 93.88 84 GLN A C 1
ATOM 582 O O . GLN A 1 84 ? -56.237 -1.140 75.706 1.00 93.88 84 GLN A O 1
ATOM 587 N N . ARG A 1 85 ? -55.826 -1.086 73.496 1.00 93.00 85 ARG A N 1
ATOM 588 C CA . ARG A 1 85 ? -54.525 -0.402 73.603 1.00 93.00 85 ARG A CA 1
ATOM 589 C C . ARG A 1 85 ? -54.498 1.044 73.083 1.00 93.00 85 ARG A C 1
ATOM 591 O O . ARG A 1 85 ? -53.516 1.728 73.361 1.00 93.00 85 ARG A O 1
ATOM 598 N N . THR A 1 86 ? -55.510 1.524 72.349 1.00 91.88 86 THR A N 1
ATOM 599 C CA . THR A 1 86 ? -55.544 2.900 71.792 1.00 91.88 86 THR A CA 1
ATOM 600 C C . THR A 1 86 ? -56.732 3.764 72.218 1.00 91.88 86 THR A C 1
ATOM 602 O O . THR A 1 86 ? -56.647 4.981 72.084 1.00 91.88 86 THR A O 1
ATOM 605 N N . THR A 1 87 ? -57.837 3.189 72.696 1.00 92.75 87 THR A N 1
ATOM 606 C CA . THR A 1 87 ? -59.039 3.955 73.063 1.00 92.75 87 THR A CA 1
ATOM 607 C C . THR A 1 87 ? -58.979 4.410 74.520 1.00 92.75 87 THR A C 1
ATOM 609 O O . THR A 1 87 ? -58.875 3.592 75.431 1.00 92.75 87 THR A O 1
ATOM 612 N N . ALA A 1 88 ? -59.086 5.722 74.737 1.00 91.12 88 ALA A N 1
ATOM 613 C CA . ALA A 1 88 ? -59.183 6.339 76.057 1.00 91.12 88 ALA A CA 1
ATOM 614 C C . ALA A 1 88 ? -60.586 6.135 76.666 1.00 91.12 88 ALA A C 1
ATOM 616 O O . ALA A 1 88 ? -61.411 7.045 76.663 1.00 91.12 88 ALA A O 1
ATOM 617 N N . ASP A 1 89 ? -60.870 4.925 77.147 1.00 88.56 89 ASP A N 1
ATOM 618 C CA . ASP A 1 89 ? -62.154 4.552 77.750 1.00 88.56 89 ASP A CA 1
ATOM 619 C C . ASP A 1 89 ? -61.937 3.721 79.023 1.00 88.56 89 ASP A C 1
ATOM 621 O O . ASP A 1 89 ? -61.321 2.652 78.999 1.00 88.56 89 ASP A O 1
ATOM 625 N N . ASP A 1 90 ? -62.467 4.207 80.148 1.00 86.12 90 ASP A N 1
ATOM 626 C CA . ASP A 1 90 ? -62.382 3.500 81.424 1.00 86.12 90 ASP A CA 1
ATOM 627 C C . ASP A 1 90 ? -63.303 2.269 81.498 1.00 86.12 90 ASP A C 1
ATOM 629 O O . ASP A 1 90 ? -62.986 1.340 82.242 1.00 86.12 90 ASP A O 1
ATOM 633 N N . ALA A 1 91 ? -64.388 2.225 80.714 1.00 87.19 91 ALA A N 1
ATOM 634 C CA . ALA A 1 91 ? -65.360 1.129 80.690 1.00 87.19 91 ALA A CA 1
ATOM 635 C C . ALA A 1 91 ? -64.942 -0.055 79.796 1.00 87.19 91 ALA A C 1
ATOM 637 O O . ALA A 1 91 ? -65.554 -1.126 79.857 1.00 87.19 91 ALA A O 1
ATOM 638 N N . LEU A 1 92 ? -63.899 0.107 78.977 1.00 86.44 92 LEU A N 1
ATOM 639 C CA . LEU A 1 92 ? -63.447 -0.918 78.044 1.00 86.44 92 LEU A CA 1
ATOM 640 C C . LEU A 1 92 ? -62.799 -2.096 78.790 1.00 86.44 92 LEU A C 1
ATOM 642 O O . LEU A 1 92 ? -61.645 -2.037 79.216 1.00 86.44 92 LEU A O 1
ATOM 646 N N . ALA A 1 93 ? -63.547 -3.192 78.935 1.00 83.25 93 ALA A N 1
ATOM 647 C CA . ALA A 1 93 ? -63.102 -4.397 79.633 1.00 83.25 93 ALA A CA 1
ATOM 648 C C . ALA A 1 93 ? -61.781 -4.936 79.051 1.00 83.25 93 ALA A C 1
ATOM 650 O O . ALA A 1 93 ? -61.676 -5.184 77.850 1.00 83.25 93 ALA A O 1
ATOM 651 N N . GLY A 1 94 ? -60.764 -5.114 79.902 1.00 82.19 94 GLY A N 1
ATOM 652 C CA . GLY A 1 94 ? -59.410 -5.507 79.484 1.00 82.19 94 GLY A CA 1
ATOM 653 C C . GLY A 1 94 ? -58.580 -4.394 78.824 1.00 82.19 94 GLY A C 1
ATOM 654 O O . GLY A 1 94 ? -57.488 -4.668 78.333 1.00 82.19 94 GLY A O 1
ATOM 655 N N . GLY A 1 95 ? -59.073 -3.152 78.796 1.00 87.81 95 GLY A N 1
ATOM 656 C CA . GLY A 1 95 ? -58.359 -1.994 78.263 1.00 87.81 95 GLY A CA 1
ATOM 657 C C . GLY A 1 95 ? -57.179 -1.568 79.139 1.00 87.81 95 GLY A C 1
ATOM 658 O O . GLY A 1 95 ? -57.302 -1.428 80.355 1.00 87.81 95 GLY A O 1
ATOM 659 N N . LEU A 1 96 ? -56.037 -1.306 78.507 1.00 90.31 96 LEU A N 1
ATOM 660 C CA . LEU A 1 96 ? -54.794 -0.854 79.144 1.00 90.31 96 LEU A CA 1
ATOM 661 C C . LEU A 1 96 ? -54.823 0.633 79.533 1.00 90.31 96 LEU A C 1
ATOM 663 O O . LEU A 1 96 ? -53.941 1.093 80.258 1.00 90.31 96 LEU A O 1
ATOM 667 N N . LEU A 1 97 ? -55.816 1.370 79.034 1.00 92.88 97 LEU A N 1
ATOM 668 C CA . LEU A 1 97 ? -55.958 2.822 79.112 1.00 92.88 97 LEU A CA 1
ATOM 669 C C . LEU A 1 97 ? -57.063 3.250 80.083 1.00 92.88 97 LEU A C 1
ATOM 671 O O . LEU A 1 97 ? -58.061 2.549 80.234 1.00 92.88 97 LEU A O 1
ATOM 675 N N . THR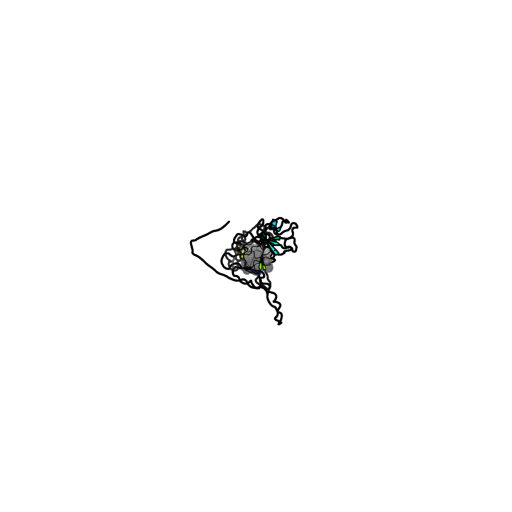 A 1 98 ? -56.895 4.423 80.693 1.00 90.69 98 THR A N 1
ATOM 676 C CA . THR A 1 98 ? -57.961 5.186 81.367 1.00 90.69 98 THR A CA 1
ATOM 677 C C . THR A 1 98 ? -58.724 6.074 80.375 1.00 90.69 98 THR A C 1
ATOM 679 O O . THR A 1 98 ? -58.275 6.288 79.246 1.00 90.69 98 THR A O 1
ATOM 682 N N . ALA A 1 99 ? -59.818 6.701 80.815 1.00 90.06 99 ALA A N 1
ATOM 683 C CA . ALA A 1 99 ? -60.550 7.724 80.062 1.00 90.06 99 ALA A CA 1
ATOM 684 C C . ALA A 1 99 ? -59.709 8.979 79.731 1.00 90.06 99 ALA A C 1
ATOM 686 O O . ALA A 1 99 ? -60.091 9.775 78.879 1.00 90.06 99 ALA A O 1
ATOM 687 N N . ALA A 1 100 ? -58.545 9.153 80.370 1.00 88.38 100 ALA A N 1
ATOM 688 C CA . ALA A 1 100 ? -57.574 10.202 80.046 1.00 88.38 100 ALA A CA 1
ATOM 689 C C . ALA A 1 100 ? -56.510 9.761 79.014 1.00 88.38 100 ALA A C 1
ATOM 691 O O . ALA A 1 100 ? -55.580 10.514 78.735 1.00 88.38 100 ALA A O 1
ATOM 692 N N . GLY A 1 101 ? -56.594 8.537 78.476 1.00 88.38 101 GLY A N 1
ATOM 693 C CA . GLY A 1 101 ? -55.617 7.996 77.522 1.00 88.38 101 GLY A CA 1
ATOM 694 C C . GLY A 1 101 ? -54.270 7.612 78.145 1.00 88.38 101 GLY A C 1
ATOM 695 O O . GLY A 1 101 ? -53.305 7.376 77.421 1.00 88.38 101 GLY A O 1
ATOM 696 N N . ALA A 1 102 ? -54.197 7.525 79.475 1.00 90.88 102 ALA A N 1
ATOM 697 C CA . ALA A 1 102 ? -53.006 7.101 80.202 1.00 90.88 102 ALA A CA 1
ATOM 698 C C . ALA A 1 102 ? -53.033 5.592 80.488 1.00 90.88 102 ALA A C 1
ATOM 700 O O . ALA A 1 102 ? -54.082 5.034 80.810 1.00 90.88 102 ALA A O 1
ATOM 701 N N . LEU A 1 103 ? -51.874 4.933 80.431 1.00 92.06 103 LEU A N 1
ATOM 702 C CA . LEU A 1 103 ? -51.711 3.541 80.847 1.00 92.06 103 LEU A CA 1
ATOM 703 C C . LEU A 1 103 ? -52.058 3.371 82.336 1.00 92.06 103 LEU A C 1
ATOM 705 O O . LEU A 1 103 ? -51.513 4.069 83.194 1.00 92.06 103 LEU A O 1
ATOM 709 N N . ARG A 1 104 ? -52.908 2.385 82.655 1.00 87.50 104 ARG A N 1
ATOM 710 C CA . ARG A 1 104 ? -53.418 2.111 84.019 1.00 87.50 104 ARG A CA 1
ATOM 711 C C . ARG A 1 104 ? -52.346 1.726 85.058 1.00 87.50 104 ARG A C 1
ATOM 713 O O . ARG A 1 104 ? -52.668 1.616 86.235 1.00 87.50 104 ARG A O 1
ATOM 720 N N . GLY A 1 105 ? -51.093 1.521 84.639 1.00 84.50 105 GLY A N 1
ATOM 721 C CA . GLY A 1 105 ? -49.936 1.242 85.503 1.00 84.50 105 GLY A CA 1
ATOM 722 C C . GLY A 1 105 ? -48.864 2.343 85.530 1.00 84.50 105 GLY A C 1
ATOM 723 O O . GLY A 1 105 ? -47.802 2.126 86.105 1.00 84.50 105 GLY A O 1
ATOM 724 N N . GLY A 1 106 ? -49.103 3.501 84.905 1.00 87.69 106 GLY A N 1
ATOM 725 C CA . GLY A 1 106 ? -48.091 4.550 84.733 1.00 87.69 106 GLY A CA 1
ATOM 726 C C . GLY A 1 106 ? -47.249 4.389 83.459 1.00 87.69 106 GLY A C 1
ATOM 727 O O . GLY A 1 106 ? -47.624 3.670 82.535 1.00 87.69 106 GLY A O 1
ATOM 728 N N . ALA A 1 107 ? -46.124 5.105 83.378 1.00 88.81 107 ALA A N 1
ATOM 729 C CA . ALA A 1 107 ? -45.246 5.078 82.207 1.00 88.81 107 ALA A CA 1
ATOM 730 C C . ALA A 1 107 ? -44.516 3.728 82.094 1.00 88.81 107 ALA A C 1
ATOM 732 O O . ALA A 1 107 ? -43.787 3.340 83.003 1.00 88.81 107 ALA A O 1
ATOM 733 N N . ALA A 1 108 ? -44.706 3.021 80.977 1.00 88.31 108 ALA A N 1
ATOM 734 C CA . ALA A 1 108 ? -44.210 1.656 80.786 1.00 88.31 108 ALA A CA 1
ATOM 735 C C . ALA A 1 108 ? -43.554 1.479 79.406 1.00 88.31 108 ALA A C 1
ATOM 737 O O . ALA A 1 108 ? -44.123 0.856 78.503 1.00 88.31 108 ALA A O 1
ATOM 738 N N . GLN A 1 109 ? -42.367 2.059 79.218 1.00 91.62 109 GLN A N 1
ATOM 739 C CA . GLN A 1 109 ? -41.553 1.811 78.024 1.00 91.62 109 GLN A CA 1
ATOM 740 C C . GLN A 1 109 ? -41.153 0.326 77.959 1.00 91.62 109 GLN A C 1
ATOM 742 O O . GLN A 1 109 ? -40.862 -0.293 78.979 1.00 91.62 109 GLN A O 1
ATOM 747 N N . GLY A 1 110 ? -41.162 -0.259 76.762 1.00 87.25 110 GLY A N 1
ATOM 748 C CA . GLY A 1 110 ? -40.873 -1.678 76.546 1.00 87.25 110 GLY A CA 1
ATOM 749 C C . GLY A 1 110 ? -42.041 -2.624 76.851 1.00 87.25 110 GLY A C 1
ATOM 750 O O . GLY A 1 110 ? -41.904 -3.823 76.618 1.00 87.25 110 GLY A O 1
ATOM 751 N N . LEU A 1 111 ? -43.196 -2.120 77.314 1.00 91.69 111 LEU A N 1
ATOM 752 C CA . LEU A 1 111 ? -44.404 -2.930 77.504 1.00 91.69 111 LEU A CA 1
ATOM 753 C C . LEU A 1 111 ? -44.808 -3.592 76.180 1.00 91.69 111 LEU A C 1
ATOM 755 O O . LEU A 1 111 ? -45.211 -2.903 75.243 1.00 91.69 111 LEU A O 1
ATOM 759 N N . LEU A 1 112 ? -44.702 -4.920 76.124 1.00 91.94 112 LEU A N 1
ATOM 760 C CA . LEU A 1 112 ? -45.031 -5.749 74.966 1.00 91.94 112 LEU A CA 1
ATOM 761 C C . LEU A 1 112 ? -46.461 -6.293 75.084 1.00 91.94 112 LEU A C 1
ATOM 763 O O . LEU A 1 112 ? -46.849 -6.817 76.128 1.00 91.94 112 LEU A O 1
ATOM 767 N N . VAL A 1 113 ? -47.228 -6.209 73.998 1.00 92.69 113 VAL A N 1
ATOM 768 C CA . VAL A 1 113 ? -48.590 -6.752 73.875 1.00 92.69 113 VAL A CA 1
ATOM 769 C C . VAL A 1 113 ? -48.762 -7.454 72.528 1.00 92.69 113 VAL A C 1
ATOM 771 O O . VAL A 1 113 ? -48.052 -7.153 71.568 1.00 92.69 113 VAL A O 1
ATOM 774 N N . TYR A 1 114 ? -49.716 -8.378 72.430 1.00 90.94 114 TYR A N 1
ATOM 775 C CA . TYR A 1 114 ? -50.112 -8.997 71.163 1.00 90.94 114 TYR A CA 1
ATOM 776 C C . TYR A 1 114 ? -51.501 -8.502 70.751 1.00 90.94 114 TYR A C 1
ATOM 778 O O . TYR A 1 114 ? -52.470 -8.710 71.481 1.00 90.94 114 TYR A O 1
ATOM 786 N N . GLN A 1 115 ? -51.613 -7.880 69.577 1.00 91.62 115 GLN A N 1
ATOM 787 C CA . GLN A 1 115 ? -52.892 -7.418 69.043 1.00 91.62 115 GLN A CA 1
ATOM 788 C C . GLN A 1 115 ? -53.658 -8.565 68.370 1.00 91.62 115 GLN A C 1
ATOM 790 O O . GLN A 1 115 ? -53.098 -9.278 67.537 1.00 91.62 115 GLN A O 1
ATOM 795 N N . THR A 1 116 ? -54.929 -8.749 68.731 1.00 91.81 116 THR A N 1
ATOM 796 C CA . THR A 1 116 ? -55.773 -9.887 68.314 1.00 91.81 116 THR A CA 1
ATOM 797 C C . THR A 1 116 ? -56.732 -9.594 67.162 1.00 91.81 116 THR A C 1
ATOM 799 O O . THR A 1 116 ? -57.284 -10.525 66.581 1.00 91.81 116 THR A O 1
ATOM 802 N N . ASP A 1 117 ? -56.903 -8.327 66.805 1.00 90.69 117 ASP A N 1
ATOM 803 C CA . ASP A 1 117 ? -57.716 -7.821 65.700 1.00 90.69 117 ASP A CA 1
ATOM 804 C C . ASP A 1 117 ? -56.893 -6.873 64.803 1.00 90.69 117 ASP A C 1
ATOM 806 O O . ASP A 1 117 ? -55.703 -6.640 65.035 1.00 90.69 117 ASP A O 1
ATOM 810 N N . GLY A 1 118 ? -57.505 -6.354 63.733 1.00 89.19 118 GLY A N 1
ATOM 811 C CA . GLY A 1 118 ? -56.832 -5.474 62.772 1.00 89.19 118 GLY A CA 1
ATOM 812 C C . GLY A 1 118 ? -55.541 -6.090 62.215 1.00 89.19 118 GLY A C 1
ATOM 813 O O . GLY A 1 118 ? -55.530 -7.231 61.754 1.00 89.19 118 GLY A O 1
ATOM 814 N N . VAL A 1 119 ? -54.439 -5.337 62.282 1.00 86.62 119 VAL A N 1
ATOM 815 C CA . VAL A 1 119 ? -53.088 -5.839 61.976 1.00 86.62 119 VAL A CA 1
ATOM 816 C C . VAL A 1 119 ? -52.566 -6.642 63.174 1.00 86.62 119 VAL A C 1
ATOM 818 O O . VAL A 1 119 ? -51.953 -6.090 64.084 1.00 86.62 119 VAL A O 1
ATOM 821 N N . GLN A 1 120 ? -52.854 -7.944 63.202 1.00 87.81 120 GLN A N 1
ATOM 822 C CA . GLN A 1 120 ? -52.444 -8.820 64.304 1.00 87.81 120 GLN A CA 1
ATOM 823 C C . GLN A 1 120 ? -50.918 -8.954 64.414 1.00 87.81 120 GLN A C 1
ATOM 825 O O . GLN A 1 120 ? -50.201 -8.947 63.412 1.00 87.81 120 GLN A O 1
ATOM 830 N N . GLY A 1 121 ? -50.427 -9.132 65.641 1.00 88.00 121 GLY A N 1
ATOM 831 C CA . GLY A 1 121 ? -49.005 -9.326 65.931 1.00 88.00 121 GLY A CA 1
ATOM 832 C C . GLY A 1 121 ? -48.530 -8.550 67.156 1.00 88.00 121 GLY A C 1
ATOM 833 O O . GLY A 1 121 ? -49.328 -8.001 67.916 1.00 88.00 121 GLY A O 1
ATOM 834 N N . PHE A 1 122 ? -47.216 -8.520 67.370 1.00 89.62 122 PHE A N 1
ATOM 835 C CA . PHE A 1 122 ? -46.627 -7.878 68.543 1.00 89.62 122 PHE A CA 1
ATOM 836 C C . PHE A 1 122 ? -46.503 -6.359 68.380 1.00 89.62 122 PHE A C 1
ATOM 838 O O . PHE A 1 122 ? -46.023 -5.861 67.359 1.00 89.62 122 PHE A O 1
ATOM 845 N N . TYR A 1 123 ? -46.877 -5.634 69.432 1.00 90.19 123 TYR A N 1
ATOM 846 C CA . TYR A 1 123 ? -46.673 -4.197 69.590 1.00 90.19 123 TYR A CA 1
ATOM 847 C C . TYR A 1 123 ? -45.916 -3.928 70.889 1.00 90.19 123 TYR A C 1
ATOM 849 O O . TYR A 1 123 ? -46.212 -4.550 71.908 1.00 90.19 123 TYR A O 1
ATOM 857 N N . TYR A 1 124 ? -44.989 -2.972 70.878 1.00 92.75 124 TYR A N 1
ATOM 858 C CA . TYR A 1 124 ? -44.321 -2.478 72.084 1.00 92.75 124 TYR A CA 1
ATOM 859 C C . TYR A 1 124 ? -44.543 -0.979 72.263 1.00 92.75 124 TYR A C 1
ATOM 861 O O . TYR A 1 124 ? -44.561 -0.222 71.289 1.00 92.75 124 TYR A O 1
ATOM 869 N N . ASN A 1 125 ? -44.742 -0.547 73.508 1.00 93.00 125 ASN A N 1
ATOM 870 C CA . ASN A 1 125 ? -44.801 0.871 73.841 1.00 93.00 125 ASN A CA 1
ATOM 871 C C . ASN A 1 125 ? -43.382 1.457 73.885 1.00 93.00 125 ASN A C 1
ATOM 873 O O . ASN A 1 125 ? -42.562 1.015 74.690 1.00 93.00 125 ASN A O 1
ATOM 877 N N . ILE A 1 126 ? -43.098 2.480 73.077 1.00 90.81 126 ILE A N 1
ATOM 878 C CA . ILE A 1 126 ? -41.823 3.214 73.130 1.00 90.81 126 ILE A CA 1
ATOM 879 C C . ILE A 1 126 ? -41.885 4.478 73.996 1.00 90.81 126 ILE A C 1
ATOM 881 O O . ILE A 1 126 ? -40.845 5.083 74.257 1.00 90.81 126 ILE A O 1
ATOM 885 N N . SER A 1 127 ? -43.075 4.890 74.442 1.00 89.81 127 SER A N 1
ATOM 886 C CA . SER A 1 127 ? -43.258 6.137 75.190 1.00 89.81 127 SER A CA 1
ATOM 887 C C . SER A 1 127 ? -42.588 6.100 76.562 1.00 89.81 127 SER A C 1
ATOM 889 O O . SER A 1 127 ? -42.759 5.157 77.334 1.00 89.81 127 SER A O 1
ATOM 891 N N . LEU A 1 128 ? -41.888 7.192 76.874 1.00 90.69 128 LEU A N 1
ATOM 892 C CA . LEU A 1 128 ? -41.325 7.508 78.191 1.00 90.69 128 LEU A CA 1
ATOM 893 C C . LEU A 1 128 ? -42.364 8.122 79.152 1.00 90.69 128 LEU A C 1
ATOM 895 O O . LEU A 1 128 ? -42.024 8.490 80.273 1.00 90.69 128 LEU A O 1
ATOM 899 N N . THR A 1 129 ? -43.619 8.276 78.718 1.00 92.06 129 THR A N 1
ATOM 900 C CA . THR A 1 129 ? -44.694 8.922 79.487 1.00 92.06 129 THR A CA 1
ATOM 901 C C . THR A 1 129 ? -45.855 7.959 79.747 1.00 92.06 129 THR A C 1
ATOM 903 O O . THR A 1 129 ? -45.853 6.812 79.301 1.00 92.06 129 THR A O 1
ATOM 906 N N . THR A 1 130 ? -46.864 8.419 80.488 1.00 90.94 130 THR A N 1
ATOM 907 C CA . THR A 1 130 ? -48.089 7.652 80.755 1.00 90.94 130 THR A CA 1
ATOM 908 C C . THR A 1 130 ? -48.976 7.477 79.518 1.00 90.94 130 THR A C 1
ATOM 910 O O . THR A 1 130 ? -49.760 6.533 79.486 1.00 90.94 130 THR A O 1
ATOM 913 N N . LEU A 1 131 ? -48.854 8.337 78.500 1.00 91.94 131 LEU A N 1
ATOM 914 C CA . LEU A 1 131 ? -49.539 8.194 77.211 1.00 91.94 131 LEU A CA 1
ATOM 915 C C . LEU A 1 131 ? -48.723 7.243 76.315 1.00 91.94 131 LEU A C 1
ATOM 917 O O . LEU A 1 131 ? -47.550 7.540 76.072 1.00 91.94 131 LEU A O 1
ATOM 921 N N . PRO A 1 132 ? -49.264 6.115 75.820 1.00 92.75 132 PRO A N 1
ATOM 922 C CA . PRO A 1 132 ? -48.469 5.150 75.066 1.00 92.75 132 PRO A CA 1
ATOM 923 C C . PRO A 1 132 ? -48.274 5.540 73.593 1.00 92.75 132 PRO A C 1
ATOM 925 O O . PRO A 1 132 ? -49.191 6.017 72.929 1.00 92.75 132 PRO A O 1
ATOM 928 N N . ASP A 1 133 ? -47.094 5.223 73.059 1.00 92.56 133 ASP A N 1
ATOM 929 C CA . ASP A 1 133 ? -46.791 5.226 71.625 1.00 92.56 133 ASP A CA 1
ATOM 930 C C . ASP A 1 133 ? -46.419 3.799 71.212 1.00 92.56 133 ASP A C 1
ATOM 932 O O . ASP A 1 133 ? -45.340 3.297 71.532 1.00 92.56 133 ASP A O 1
ATOM 936 N N . TRP A 1 134 ? -47.346 3.126 70.535 1.00 91.94 134 TRP A N 1
ATOM 937 C CA . TRP A 1 134 ? -47.225 1.719 70.172 1.00 91.94 134 TRP A CA 1
ATOM 938 C C . TRP A 1 134 ? -46.572 1.543 68.803 1.00 91.94 134 TRP A C 1
ATOM 940 O O . TRP A 1 134 ? -47.183 1.848 67.776 1.00 91.94 134 TRP A O 1
ATOM 950 N N . LYS A 1 135 ? -45.380 0.944 68.765 1.00 90.62 135 LYS A N 1
ATOM 951 C CA . LYS A 1 135 ? -44.760 0.488 67.516 1.00 90.62 135 LYS A CA 1
ATOM 952 C C . LYS A 1 135 ? -45.056 -0.988 67.283 1.00 90.62 135 LYS A C 1
ATOM 954 O O . LYS A 1 135 ? -44.986 -1.802 68.201 1.00 90.62 135 LYS A O 1
ATOM 959 N N . PHE A 1 136 ? -45.403 -1.321 66.045 1.00 87.44 136 PHE A N 1
ATOM 960 C CA . PHE A 1 136 ? -45.567 -2.695 65.578 1.00 87.44 136 PHE A CA 1
ATOM 961 C C . PHE A 1 136 ? -44.183 -3.308 65.337 1.00 87.44 136 PHE A C 1
ATOM 963 O O . PHE A 1 136 ? -43.363 -2.678 64.674 1.00 87.44 136 PHE A O 1
ATOM 970 N N . LEU A 1 137 ? -43.919 -4.522 65.831 1.00 80.81 137 LEU A N 1
ATOM 971 C CA . LEU A 1 137 ? -42.646 -5.219 65.574 1.00 80.81 137 LEU A CA 1
ATOM 972 C C . LEU A 1 137 ? -42.601 -5.892 64.187 1.00 80.81 137 LEU A C 1
ATOM 974 O O . LEU A 1 137 ? -41.581 -6.459 63.808 1.00 80.81 137 LEU A O 1
ATOM 978 N N . GLY A 1 138 ? -43.689 -5.798 63.417 1.00 68.25 138 GLY A N 1
ATOM 979 C CA . GLY A 1 138 ? -43.767 -6.278 62.043 1.00 68.25 138 GLY A CA 1
ATOM 980 C C . GLY A 1 138 ? -44.271 -7.715 61.912 1.00 68.25 138 GLY A C 1
ATOM 981 O O . GLY A 1 138 ? -43.997 -8.585 62.735 1.00 68.25 138 GLY A O 1
ATOM 982 N N . ALA A 1 139 ? -44.967 -7.973 60.807 1.00 62.12 139 ALA A N 1
ATOM 983 C CA . ALA A 1 139 ? -45.201 -9.313 60.285 1.00 62.12 139 ALA A CA 1
ATOM 984 C C . ALA A 1 139 ? -44.223 -9.555 59.121 1.00 62.12 139 ALA A C 1
ATOM 986 O O . ALA A 1 139 ? -44.603 -9.485 57.957 1.00 62.12 139 ALA A O 1
ATOM 987 N N . GLY A 1 140 ? -42.946 -9.785 59.449 1.00 58.47 140 GLY A N 1
ATOM 988 C CA . GLY A 1 140 ? -41.930 -10.225 58.486 1.00 58.47 140 GLY A CA 1
ATOM 989 C C . GLY A 1 140 ? -41.232 -9.138 57.655 1.00 58.47 140 GLY A C 1
ATOM 990 O O . GLY A 1 140 ? -41.322 -9.162 56.434 1.00 58.47 140 GLY A O 1
ATOM 991 N N . SER A 1 141 ? -40.462 -8.245 58.291 1.00 51.97 141 SER A N 1
ATOM 992 C CA . SER A 1 141 ? -39.213 -7.701 57.712 1.00 51.97 141 SER A CA 1
ATOM 993 C C . SER A 1 141 ? -38.360 -7.006 58.786 1.00 51.97 141 SER A C 1
ATOM 995 O O . SER A 1 141 ? -38.906 -6.416 59.718 1.00 51.97 141 SER A O 1
ATOM 997 N N . LEU A 1 142 ? -37.028 -7.043 58.661 1.00 56.06 142 LEU A N 1
ATOM 998 C CA . LEU A 1 142 ? -36.070 -6.429 59.601 1.00 56.06 142 LEU A CA 1
ATOM 999 C C . LEU A 1 142 ? -35.900 -4.918 59.346 1.00 56.06 142 LEU A C 1
ATOM 1001 O O . LEU A 1 142 ? -34.806 -4.421 59.081 1.00 56.06 142 LEU A O 1
ATOM 1005 N N . GLY A 1 143 ? -37.007 -4.181 59.423 1.00 60.31 143 GLY A N 1
ATOM 1006 C CA . GLY A 1 143 ? -37.122 -2.769 59.049 1.00 60.31 143 GLY A CA 1
ATOM 1007 C C . GLY A 1 143 ? -36.473 -1.741 59.987 1.00 60.31 143 GLY A C 1
ATOM 1008 O O . GLY A 1 143 ? -37.102 -0.718 60.227 1.00 60.31 143 GLY A O 1
ATOM 1009 N N . SER A 1 144 ? -35.273 -2.000 60.530 1.00 52.38 144 SER A N 1
ATOM 1010 C CA . SER A 1 144 ? -34.335 -0.992 61.082 1.00 52.38 144 SER A CA 1
ATOM 1011 C C . SER A 1 144 ? -33.036 -1.643 61.605 1.00 52.38 144 SER A C 1
ATOM 1013 O O . SER A 1 144 ? -32.715 -1.539 62.790 1.00 52.38 144 SER A O 1
ATOM 1015 N N . GLN A 1 145 ? -32.264 -2.308 60.739 1.00 49.31 145 GLN A N 1
ATOM 1016 C CA . GLN A 1 145 ? -30.860 -2.628 61.035 1.00 49.31 145 GLN A CA 1
ATOM 1017 C C . GLN A 1 145 ? -29.938 -1.631 60.329 1.00 49.31 145 GLN A C 1
ATOM 1019 O O . GLN A 1 145 ? -29.885 -1.593 59.101 1.00 49.31 145 GLN A O 1
ATOM 1024 N N . ASN A 1 146 ? -29.184 -0.850 61.106 1.00 57.78 146 ASN A N 1
ATOM 1025 C CA . ASN A 1 146 ? -28.052 -0.074 60.601 1.00 57.78 146 ASN A CA 1
ATOM 1026 C C . ASN A 1 146 ? -26.865 -1.028 60.399 1.00 57.78 146 ASN A C 1
ATOM 1028 O O . ASN A 1 146 ? -26.033 -1.180 61.292 1.00 57.78 146 ASN A O 1
ATOM 1032 N N . ALA A 1 147 ? -26.853 -1.732 59.268 1.00 45.09 147 ALA A N 1
ATOM 1033 C CA . ALA A 1 147 ? -25.905 -2.803 58.990 1.00 45.09 147 ALA A CA 1
ATOM 1034 C C . ALA A 1 147 ? -25.254 -2.639 57.611 1.00 45.09 147 ALA A C 1
ATOM 1036 O O . ALA A 1 147 ? -25.943 -2.680 56.593 1.00 45.09 147 ALA A O 1
ATOM 1037 N N . ASP A 1 148 ? -23.919 -2.592 57.585 1.00 54.34 148 ASP A N 1
ATOM 1038 C CA . ASP A 1 148 ? -23.095 -2.631 56.363 1.00 54.34 148 ASP A CA 1
ATOM 1039 C C . ASP A 1 148 ? -23.263 -3.933 55.542 1.00 54.34 148 ASP A C 1
ATOM 1041 O O . ASP A 1 148 ? -22.724 -4.059 54.446 1.00 54.34 148 ASP A O 1
ATOM 1045 N N . ALA A 1 149 ? -23.997 -4.921 56.069 1.00 60.22 149 ALA A N 1
ATOM 1046 C CA . ALA A 1 149 ? -24.160 -6.253 55.490 1.00 60.22 149 ALA A CA 1
ATOM 1047 C C . ALA A 1 149 ? -25.605 -6.782 55.618 1.00 60.22 149 ALA A C 1
ATOM 1049 O O . ALA A 1 149 ? -25.862 -7.793 56.274 1.00 60.22 149 ALA A O 1
ATOM 1050 N N . VAL A 1 150 ? -26.573 -6.117 54.974 1.00 66.25 150 VAL A N 1
ATOM 1051 C CA . VAL A 1 150 ? -27.922 -6.688 54.786 1.00 66.25 150 VAL A CA 1
ATOM 1052 C C . VAL A 1 150 ? -27.868 -7.761 53.692 1.00 66.25 150 VAL A C 1
ATOM 1054 O O . VAL A 1 150 ? -27.916 -7.459 52.501 1.00 66.25 150 VAL A O 1
ATOM 1057 N N . ALA A 1 151 ? -27.763 -9.029 54.093 1.00 61.31 151 ALA A N 1
ATOM 1058 C CA . ALA A 1 151 ? -27.769 -10.165 53.173 1.00 61.31 151 ALA A CA 1
ATOM 1059 C C . ALA A 1 151 ? -29.182 -10.428 52.616 1.00 61.31 151 ALA A C 1
ATOM 1061 O O . ALA A 1 151 ? -30.029 -11.022 53.284 1.00 61.31 151 ALA A O 1
ATOM 1062 N N . ILE A 1 152 ? -29.439 -9.987 51.381 1.00 67.62 152 ILE A N 1
ATOM 1063 C CA . ILE A 1 152 ? -30.706 -10.220 50.672 1.00 67.62 152 ILE A CA 1
ATOM 1064 C C . ILE A 1 152 ? -30.604 -11.534 49.885 1.00 67.62 152 ILE A C 1
ATOM 1066 O O . ILE A 1 152 ? -30.174 -11.562 48.734 1.00 67.62 152 ILE A O 1
ATOM 1070 N N . THR A 1 153 ? -30.995 -12.636 50.522 1.00 62.97 153 THR A N 1
ATOM 1071 C CA . THR A 1 153 ? -31.027 -13.970 49.901 1.00 62.97 153 THR A CA 1
ATOM 1072 C C . THR A 1 153 ? -32.386 -14.216 49.243 1.00 62.97 153 THR A C 1
ATOM 1074 O O . THR A 1 153 ? -33.389 -14.325 49.945 1.00 62.97 153 THR A O 1
ATOM 1077 N N . GLY A 1 154 ? -32.426 -14.329 47.910 1.00 54.91 154 GLY A N 1
ATOM 1078 C CA . GLY A 1 154 ? -33.642 -14.666 47.152 1.00 54.91 154 GLY A CA 1
ATOM 1079 C C . GLY A 1 154 ? -34.708 -13.561 47.111 1.00 54.91 154 GLY A C 1
ATOM 1080 O O . GLY A 1 154 ? -35.901 -13.860 47.082 1.00 54.91 154 GLY A O 1
ATOM 1081 N N . GLY A 1 155 ? -34.297 -12.289 47.152 1.00 59.94 155 GLY A N 1
ATOM 1082 C CA . GLY A 1 155 ? -35.193 -11.131 47.088 1.00 59.94 155 GLY A CA 1
ATOM 1083 C C . GLY A 1 155 ? -34.698 -10.065 46.109 1.00 59.94 155 GLY A C 1
ATOM 1084 O O . GLY A 1 155 ? -33.509 -9.758 46.053 1.00 59.94 155 GLY A O 1
ATOM 1085 N N . THR A 1 156 ? -35.611 -9.470 45.340 1.00 61.16 156 THR A N 1
ATOM 1086 C CA . THR A 1 156 ? -35.266 -8.456 44.333 1.00 61.16 156 THR A CA 1
ATOM 1087 C C . THR A 1 156 ? -35.000 -7.088 44.967 1.00 61.16 156 THR A C 1
ATOM 1089 O O . THR A 1 156 ? -35.884 -6.499 45.589 1.00 61.16 156 THR A O 1
ATOM 1092 N N . VAL A 1 157 ? -33.814 -6.524 44.727 1.00 68.94 157 VAL A N 1
ATOM 1093 C CA . VAL A 1 157 ? -33.507 -5.120 45.051 1.00 68.94 157 VAL A CA 1
ATOM 1094 C C . VAL A 1 157 ? -34.128 -4.210 43.988 1.00 68.94 157 VAL A C 1
ATOM 1096 O O . VAL A 1 157 ? -33.518 -3.918 42.963 1.00 68.94 157 VAL A O 1
ATOM 1099 N N . SER A 1 158 ? -35.369 -3.781 44.220 1.00 64.81 158 SER A N 1
ATOM 1100 C CA . SER A 1 158 ? -36.068 -2.822 43.356 1.00 64.81 158 SER A CA 1
ATOM 1101 C C . SER A 1 158 ? -35.888 -1.383 43.850 1.00 64.81 158 SER A C 1
ATOM 1103 O O . SER A 1 158 ? -35.900 -1.129 45.053 1.00 64.81 158 SER A O 1
ATOM 1105 N N . SER A 1 159 ? -35.747 -0.436 42.918 1.00 61.44 159 SER A N 1
ATOM 1106 C CA . SER A 1 159 ? -35.737 1.023 43.155 1.00 61.44 159 SER A CA 1
ATOM 1107 C C . SER A 1 159 ? -34.682 1.588 44.129 1.00 61.44 159 SER A C 1
ATOM 1109 O O . SER A 1 159 ? -34.773 2.759 44.494 1.00 61.44 159 SER A O 1
ATOM 1111 N N . ALA A 1 160 ? -33.672 0.813 44.536 1.00 65.44 160 ALA A N 1
ATOM 1112 C CA . ALA A 1 160 ? -32.601 1.279 45.420 1.00 65.44 160 ALA A CA 1
ATOM 1113 C C . ALA A 1 160 ? -31.344 1.708 44.641 1.00 65.44 160 ALA A C 1
ATOM 1115 O O . ALA A 1 160 ? -30.836 0.965 43.799 1.00 65.44 160 ALA A O 1
ATOM 1116 N N . THR A 1 161 ? -30.790 2.877 44.971 1.00 64.19 161 THR A N 1
ATOM 1117 C CA . THR A 1 161 ? -29.478 3.315 44.468 1.00 64.19 161 THR A CA 1
ATOM 1118 C C . THR A 1 161 ? -28.368 2.594 45.231 1.00 64.19 161 THR A C 1
ATOM 1120 O O . THR A 1 161 ? -28.015 2.993 46.339 1.00 64.19 161 THR A O 1
ATOM 1123 N N . VAL A 1 162 ? -27.802 1.539 44.643 1.00 67.25 162 VAL A N 1
ATOM 1124 C CA . VAL A 1 162 ? -26.628 0.855 45.205 1.00 67.25 162 VAL A CA 1
ATOM 1125 C C . VAL A 1 162 ? -25.361 1.599 44.783 1.00 67.25 162 VAL A C 1
ATOM 1127 O O . VAL A 1 162 ? -24.956 1.548 43.622 1.00 67.25 162 VAL A O 1
ATOM 1130 N N . THR A 1 163 ? -24.730 2.295 45.725 1.00 56.16 163 THR A N 1
ATOM 1131 C CA . THR A 1 163 ? -23.435 2.959 45.513 1.00 56.16 163 THR A CA 1
ATOM 1132 C C . THR A 1 163 ? -22.307 1.927 45.589 1.00 56.16 163 THR A C 1
ATOM 1134 O O . THR A 1 163 ? -22.247 1.154 46.538 1.00 56.16 163 THR A O 1
ATOM 1137 N N . ASN A 1 164 ? -21.402 1.923 44.605 1.00 55.34 164 ASN A N 1
ATOM 1138 C CA . ASN A 1 164 ? -20.249 1.011 44.500 1.00 55.34 164 ASN A CA 1
ATOM 1139 C C . ASN A 1 164 ? -20.576 -0.502 44.659 1.00 55.34 164 ASN A C 1
ATOM 1141 O O . ASN A 1 164 ? -19.974 -1.168 45.503 1.00 55.34 164 ASN A O 1
ATOM 1145 N N . PRO A 1 165 ? -21.478 -1.087 43.843 1.00 65.19 165 PRO A N 1
ATOM 1146 C CA . PRO A 1 165 ? -21.795 -2.516 43.912 1.00 65.19 165 PRO A CA 1
ATOM 1147 C C . PRO A 1 165 ? -20.582 -3.395 43.559 1.00 65.19 165 PRO A C 1
ATOM 1149 O O . PRO A 1 165 ? -20.101 -3.386 42.425 1.00 65.19 165 PRO A O 1
ATOM 1152 N N . THR A 1 166 ? -20.105 -4.204 44.507 1.00 58.34 166 THR A N 1
ATOM 1153 C CA . THR A 1 166 ? -19.007 -5.160 44.290 1.00 58.34 166 THR A CA 1
ATOM 1154 C C . THR A 1 166 ? -19.530 -6.560 43.974 1.00 58.34 166 THR A C 1
ATOM 1156 O O . THR A 1 166 ? -19.957 -7.289 44.866 1.00 58.34 166 THR A O 1
ATOM 1159 N N . LEU A 1 167 ? -19.437 -6.968 42.708 1.00 63.69 167 LEU A N 1
ATOM 1160 C CA . LEU A 1 167 ? -19.741 -8.332 42.250 1.00 63.69 167 LEU A CA 1
ATOM 1161 C C . LEU A 1 167 ? -18.536 -9.270 42.457 1.00 63.69 167 LEU A C 1
ATOM 1163 O O . LEU A 1 167 ? -17.914 -9.750 41.510 1.00 63.69 167 LEU A O 1
ATOM 1167 N N . SER A 1 168 ? -18.159 -9.500 43.716 1.00 53.06 168 SER A N 1
ATOM 1168 C CA . SER A 1 168 ? -16.998 -10.319 44.083 1.00 53.06 168 SER A CA 1
ATOM 1169 C C . SER A 1 168 ? -17.304 -11.821 44.011 1.00 53.06 168 SER A C 1
ATOM 1171 O O . SER A 1 168 ? -17.719 -12.425 44.998 1.00 53.06 168 SER A O 1
ATOM 1173 N N . GLY A 1 169 ? -17.079 -12.431 42.843 1.00 52.12 169 GLY A N 1
ATOM 1174 C CA . GLY A 1 169 ? -17.105 -13.892 42.672 1.00 52.12 169 GLY A CA 1
ATOM 1175 C C . GLY A 1 169 ? -18.495 -14.540 42.689 1.00 52.12 169 GLY A C 1
ATOM 1176 O O . GLY A 1 169 ? -18.588 -15.751 42.870 1.00 52.12 169 GLY A O 1
ATOM 1177 N N . GLY A 1 170 ? -19.562 -13.759 42.505 1.00 52.75 170 GLY A N 1
ATOM 1178 C CA . GLY A 1 170 ? -20.944 -14.237 42.533 1.00 52.75 170 GLY A CA 1
ATOM 1179 C C . GLY A 1 170 ? -21.782 -13.735 41.358 1.00 52.75 170 GLY A C 1
ATOM 1180 O O . GLY A 1 170 ? -21.604 -12.622 40.864 1.00 52.75 170 GLY A O 1
ATOM 1181 N N . SER A 1 171 ? -22.725 -14.572 40.937 1.00 47.88 171 SER A N 1
ATOM 1182 C CA . SER A 1 171 ? -23.865 -14.214 40.089 1.00 47.88 171 SER A CA 1
ATOM 1183 C C . SER A 1 171 ? -24.835 -13.267 40.801 1.00 47.88 171 SER A C 1
ATOM 1185 O O . SER A 1 171 ? -25.053 -13.414 42.005 1.00 47.88 171 SER A O 1
ATOM 1187 N N . ILE A 1 172 ? -25.518 -12.398 40.054 1.00 56.97 172 ILE A N 1
ATOM 1188 C CA . ILE A 1 172 ? -26.721 -11.724 40.562 1.00 56.97 172 ILE A CA 1
ATOM 1189 C C . ILE A 1 172 ? -27.842 -12.774 40.651 1.00 56.97 172 ILE A C 1
ATOM 1191 O O . ILE A 1 172 ? -28.111 -13.470 39.679 1.00 56.97 172 ILE A O 1
ATOM 1195 N N . ASP A 1 173 ? -28.445 -12.915 41.834 1.00 49.69 173 ASP A N 1
ATOM 1196 C CA . ASP A 1 173 ? -29.554 -13.842 42.137 1.00 49.69 173 ASP A CA 1
ATOM 1197 C C . ASP A 1 173 ? -29.351 -15.289 41.630 1.00 49.69 173 ASP A C 1
ATOM 1199 O O . ASP A 1 173 ? -30.113 -15.813 40.818 1.00 49.69 173 ASP A O 1
ATOM 1203 N N . ALA A 1 174 ? -28.247 -15.917 42.068 1.00 41.38 174 ALA A N 1
ATOM 1204 C CA . ALA A 1 174 ? -27.835 -17.298 41.745 1.00 41.38 174 ALA A CA 1
ATOM 1205 C C . ALA A 1 174 ? -27.712 -17.649 40.239 1.00 41.38 174 ALA A C 1
ATOM 1207 O O . ALA A 1 174 ? -27.439 -18.797 39.887 1.00 41.38 174 ALA A O 1
ATOM 1208 N N . THR A 1 175 ? -27.872 -16.665 39.352 1.00 46.78 175 THR A N 1
ATOM 1209 C CA . THR A 1 175 ? -28.046 -16.843 37.910 1.00 46.78 175 THR A CA 1
ATOM 1210 C C . THR A 1 175 ? -26.935 -16.089 37.171 1.00 46.78 175 THR A C 1
ATOM 1212 O O . THR A 1 175 ? -26.815 -14.871 37.328 1.00 46.78 175 THR A O 1
ATOM 1215 N N . PRO A 1 176 ? -26.076 -16.751 36.370 1.00 54.28 176 PRO A N 1
ATOM 1216 C CA . PRO A 1 176 ? -25.100 -16.042 35.547 1.00 54.28 176 PRO A CA 1
ATOM 1217 C C . PRO A 1 176 ? -25.790 -14.985 34.678 1.00 54.28 176 PRO A C 1
ATOM 1219 O O . PRO A 1 176 ? -26.863 -15.244 34.128 1.00 54.28 176 PRO A O 1
ATOM 1222 N N . ILE A 1 177 ? -25.172 -13.807 34.530 1.00 58.84 177 ILE A N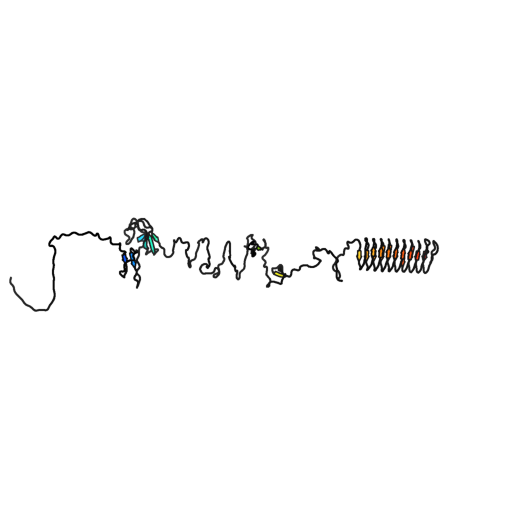 1
ATOM 1223 C CA . ILE A 1 177 ? -25.706 -12.695 33.725 1.00 58.84 177 ILE A CA 1
ATOM 1224 C C . ILE A 1 177 ? -25.636 -13.088 32.237 1.00 58.84 177 ILE A C 1
ATOM 1226 O O . ILE A 1 177 ? -24.727 -12.703 31.510 1.00 58.84 177 ILE A O 1
ATOM 1230 N N . GLY A 1 178 ? -26.586 -13.922 31.811 1.00 47.69 178 GLY A N 1
ATOM 1231 C CA . GLY A 1 178 ? -26.663 -14.524 30.482 1.00 47.69 178 GLY A CA 1
ATOM 1232 C C . GLY A 1 178 ? -27.728 -15.622 30.341 1.00 47.69 178 GLY A C 1
ATOM 1233 O O . GLY A 1 178 ? -28.327 -15.734 29.275 1.00 47.69 178 GLY A O 1
ATOM 1234 N N . THR A 1 179 ? -28.005 -16.421 31.383 1.00 41.38 179 THR A N 1
ATOM 1235 C CA . THR A 1 179 ? -28.725 -17.709 31.217 1.00 41.38 179 THR A CA 1
ATOM 1236 C C . THR A 1 179 ? -30.251 -17.613 31.128 1.00 41.38 179 THR A C 1
ATOM 1238 O O . THR A 1 179 ? -30.879 -18.510 30.574 1.00 41.38 179 THR A O 1
ATOM 1241 N N . THR A 1 180 ? -30.851 -16.514 31.583 1.00 44.41 180 THR A N 1
ATOM 1242 C CA . THR A 1 180 ? -32.156 -16.039 31.093 1.00 44.41 180 THR A CA 1
ATOM 1243 C C . THR A 1 180 ? -31.932 -14.644 30.531 1.00 44.41 180 THR A C 1
ATOM 1245 O O . THR A 1 180 ? -31.552 -13.752 31.286 1.00 44.41 180 THR A O 1
ATOM 1248 N N . THR A 1 181 ? -32.090 -14.486 29.214 1.00 49.56 181 THR A N 1
ATOM 1249 C CA . THR A 1 181 ? -31.501 -13.417 28.385 1.00 49.56 181 THR A CA 1
ATOM 1250 C C . THR A 1 181 ? -31.530 -12.015 29.023 1.00 49.56 181 THR A C 1
ATOM 1252 O O . THR A 1 181 ? -32.540 -11.315 28.920 1.00 49.56 181 THR A O 1
ATOM 1255 N N . PRO A 1 182 ? -30.419 -11.545 29.628 1.00 52.62 182 PRO A N 1
ATOM 1256 C CA . PRO A 1 182 ? -30.289 -10.162 30.058 1.00 52.62 182 PRO A CA 1
ATOM 1257 C C . PRO A 1 182 ? -30.078 -9.311 28.807 1.00 52.62 182 PRO A C 1
ATOM 1259 O O . PRO A 1 182 ? -29.073 -9.456 28.114 1.00 52.62 182 PRO A O 1
ATOM 1262 N N . ALA A 1 183 ? -31.038 -8.441 28.497 1.00 54.91 183 ALA A N 1
ATOM 1263 C CA . ALA A 1 183 ? -31.083 -7.748 27.209 1.00 54.91 183 ALA A CA 1
ATOM 1264 C C . ALA A 1 183 ? -29.880 -6.818 26.945 1.00 54.91 183 ALA A C 1
ATOM 1266 O O . ALA A 1 183 ? -29.536 -6.587 25.788 1.00 54.91 183 ALA A O 1
ATOM 1267 N N . ALA A 1 184 ? -29.252 -6.274 27.995 1.00 61.16 184 ALA A N 1
ATOM 1268 C CA . ALA A 1 184 ? -28.039 -5.463 27.903 1.00 61.16 184 ALA A CA 1
ATOM 1269 C C . ALA A 1 184 ? -27.332 -5.338 29.264 1.00 61.16 184 ALA A C 1
ATOM 1271 O O . ALA A 1 184 ? -27.973 -5.370 30.314 1.00 61.16 184 ALA A O 1
ATOM 1272 N N . VAL A 1 185 ? -26.023 -5.075 29.227 1.00 70.19 185 VAL A N 1
ATOM 1273 C CA . VAL A 1 185 ? -25.271 -4.455 30.329 1.00 70.19 185 VAL A CA 1
ATOM 1274 C C . VAL A 1 185 ? -24.856 -3.061 29.862 1.00 70.19 185 VAL A C 1
ATOM 1276 O O . VAL A 1 185 ? -24.252 -2.922 28.801 1.00 70.19 185 VAL A O 1
ATOM 1279 N N . SER A 1 186 ? -25.191 -2.027 30.634 1.00 69.69 186 SER A N 1
ATOM 1280 C CA . SER A 1 186 ? -24.850 -0.632 30.329 1.00 69.69 186 SER A CA 1
ATOM 1281 C C . SER A 1 186 ? -23.919 -0.086 31.407 1.00 69.69 186 SER A C 1
ATOM 1283 O O . SER A 1 186 ? -24.293 -0.042 32.578 1.00 69.69 186 SER A O 1
ATOM 1285 N N . ALA A 1 187 ? -22.706 0.308 31.021 1.00 73.62 187 ALA A N 1
ATOM 1286 C CA . ALA A 1 187 ? -21.684 0.820 31.927 1.00 73.62 187 ALA A CA 1
ATOM 1287 C C . ALA A 1 187 ? -20.848 1.912 31.245 1.00 73.62 187 ALA A C 1
ATOM 1289 O O . ALA A 1 187 ? -20.551 1.820 30.055 1.00 73.62 187 ALA A O 1
ATOM 1290 N N . THR A 1 188 ? -20.435 2.930 32.004 1.00 76.62 188 THR A N 1
ATOM 1291 C CA . THR A 1 188 ? -19.571 4.021 31.511 1.00 76.62 188 THR A CA 1
ATOM 1292 C C . THR A 1 188 ? -18.171 3.525 31.141 1.00 76.62 188 THR A C 1
ATOM 1294 O O . THR A 1 188 ? -17.550 4.037 30.214 1.00 76.62 188 THR A O 1
ATOM 1297 N N . THR A 1 189 ? -17.679 2.514 31.858 1.00 74.25 189 THR A N 1
ATOM 1298 C CA . THR A 1 189 ? -16.439 1.791 31.570 1.00 74.25 189 THR A CA 1
ATOM 1299 C C . THR A 1 189 ? -16.638 0.308 31.874 1.00 74.25 189 THR A C 1
ATOM 1301 O O . THR A 1 189 ? -17.371 -0.056 32.793 1.00 74.25 189 THR A O 1
ATOM 1304 N N . LEU A 1 190 ? -15.967 -0.555 31.112 1.00 83.19 190 LEU A N 1
ATOM 1305 C CA . LEU A 1 190 ? -15.882 -1.989 31.375 1.00 83.19 190 LEU A CA 1
ATOM 1306 C C . LEU A 1 190 ? -14.399 -2.361 31.421 1.00 83.19 190 LEU A C 1
ATOM 1308 O O . LEU A 1 190 ? -13.681 -2.157 30.443 1.00 83.19 190 LEU A O 1
ATOM 1312 N N . LYS A 1 191 ? -13.928 -2.863 32.565 1.00 82.44 191 LYS A N 1
ATOM 1313 C CA . LYS A 1 191 ? -12.528 -3.246 32.776 1.00 82.44 191 LYS A CA 1
ATOM 1314 C C . LYS A 1 191 ? -12.449 -4.712 33.180 1.00 82.44 191 LYS A C 1
ATOM 1316 O O . LYS A 1 191 ? -12.914 -5.073 34.255 1.00 82.44 191 LYS A O 1
ATOM 1321 N N . SER A 1 192 ? -11.795 -5.519 32.350 1.00 84.44 192 SER A N 1
ATOM 1322 C CA . SER A 1 192 ? -11.291 -6.827 32.767 1.00 84.44 192 SER A CA 1
ATOM 1323 C C . SER A 1 192 ? -9.897 -6.685 33.387 1.00 84.44 192 SER A C 1
ATOM 1325 O O . SER A 1 192 ? -9.136 -5.784 33.027 1.00 84.44 192 SER A O 1
ATOM 1327 N N . THR A 1 193 ? -9.556 -7.578 34.314 1.00 82.12 193 THR A N 1
ATOM 1328 C CA . THR A 1 193 ? -8.193 -7.774 34.843 1.00 82.12 193 THR A CA 1
ATOM 1329 C C . THR A 1 193 ? -7.509 -9.026 34.281 1.00 82.12 193 THR A C 1
ATOM 1331 O O . THR A 1 193 ? -6.340 -9.258 34.570 1.00 82.12 193 THR A O 1
ATOM 1334 N N . GLY A 1 194 ? -8.217 -9.809 33.461 1.00 84.44 194 GLY A N 1
ATOM 1335 C CA . GLY A 1 194 ? -7.701 -10.959 32.716 1.00 84.44 194 GLY A CA 1
ATOM 1336 C C . GLY A 1 194 ? -8.336 -11.044 31.324 1.00 84.44 194 GLY A C 1
ATOM 1337 O O . GLY A 1 194 ? -8.838 -10.046 30.802 1.00 84.44 194 GLY A O 1
ATOM 1338 N N . THR A 1 195 ? -8.354 -12.231 30.720 1.00 84.62 195 THR A N 1
ATOM 1339 C CA . THR A 1 195 ? -8.980 -12.455 29.407 1.00 84.62 195 THR A CA 1
ATOM 1340 C C . THR A 1 195 ? -10.465 -12.081 29.420 1.00 84.62 195 THR A C 1
ATOM 1342 O O . THR A 1 195 ? -11.222 -12.578 30.250 1.00 84.62 195 THR A O 1
ATOM 1345 N N . ALA A 1 196 ? -10.886 -11.232 28.482 1.00 88.31 196 ALA A N 1
ATOM 1346 C CA . ALA A 1 196 ? -12.294 -11.028 28.156 1.00 88.31 196 ALA A CA 1
ATOM 1347 C C . ALA A 1 196 ? -12.630 -11.869 26.918 1.00 88.31 196 ALA A C 1
ATOM 1349 O O . ALA A 1 196 ? -11.993 -11.708 25.878 1.00 88.31 196 ALA A O 1
ATOM 1350 N N . GLU A 1 197 ? -13.604 -12.770 27.031 1.00 86.25 197 GLU A N 1
ATOM 1351 C CA . GLU A 1 197 ? -14.031 -13.649 25.939 1.00 86.25 197 GLU A CA 1
ATOM 1352 C C . GLU A 1 197 ? -15.408 -13.224 25.409 1.00 86.25 197 GLU A C 1
ATOM 1354 O O . GLU A 1 197 ? -16.297 -12.863 26.179 1.00 86.25 197 GLU A O 1
ATOM 1359 N N . VAL A 1 198 ? -15.586 -13.271 24.086 1.00 87.06 198 VAL A N 1
ATOM 1360 C CA . VAL A 1 198 ? -16.847 -12.951 23.400 1.00 87.06 198 VAL A CA 1
ATOM 1361 C C . VAL A 1 198 ? -17.218 -14.137 22.511 1.00 87.06 198 VAL A C 1
ATOM 1363 O O . VAL A 1 198 ? -16.825 -14.213 21.348 1.00 87.06 198 VAL A O 1
ATOM 1366 N N . GLN A 1 199 ? -17.938 -15.106 23.078 1.00 85.00 199 GLN A N 1
ATOM 1367 C CA . GLN A 1 199 ? -18.347 -16.317 22.364 1.00 85.00 199 GLN A CA 1
ATOM 1368 C C . GLN A 1 199 ? -19.585 -16.048 21.492 1.00 85.00 199 GLN A C 1
ATOM 1370 O O . GLN A 1 199 ? -20.582 -15.512 21.969 1.00 85.00 199 GLN A O 1
ATOM 1375 N N . GLY A 1 200 ? -19.536 -16.438 20.212 1.00 80.00 200 GLY A N 1
ATOM 1376 C CA . GLY A 1 200 ? -20.700 -16.440 19.309 1.00 80.00 200 GLY A CA 1
ATOM 1377 C C . GLY A 1 200 ? -21.302 -15.071 18.950 1.00 80.00 200 GLY A C 1
ATOM 1378 O O . GLY A 1 200 ? -22.405 -15.032 18.412 1.00 80.00 200 GLY A O 1
ATOM 1379 N N . ALA A 1 201 ? -20.612 -13.962 19.236 1.00 82.94 201 ALA A N 1
ATOM 1380 C CA . ALA A 1 201 ? -21.143 -12.602 19.103 1.00 82.94 201 ALA A CA 1
ATOM 1381 C C . ALA A 1 201 ? -20.165 -11.634 18.404 1.00 82.94 201 ALA A C 1
ATOM 1383 O O . ALA A 1 201 ? -19.004 -11.956 18.156 1.00 82.94 201 ALA A O 1
ATOM 1384 N N . GLN A 1 202 ? -20.651 -10.434 18.077 1.00 87.88 202 GLN A N 1
ATOM 1385 C CA . GLN A 1 202 ? -19.880 -9.356 17.446 1.00 87.88 202 GLN A CA 1
ATOM 1386 C C . GLN A 1 202 ? -19.383 -8.338 18.485 1.00 87.88 202 GLN A C 1
ATOM 1388 O O . GLN A 1 202 ? -20.032 -8.121 19.507 1.00 87.88 202 GLN A O 1
ATOM 1393 N N . ILE A 1 203 ? -18.270 -7.656 18.191 1.00 90.25 203 ILE A N 1
ATOM 1394 C CA . ILE A 1 203 ? -17.772 -6.521 18.984 1.00 90.25 203 ILE A CA 1
ATOM 1395 C C . ILE A 1 203 ? -18.007 -5.228 18.196 1.00 90.25 203 ILE A C 1
ATOM 1397 O O . ILE A 1 203 ? -17.353 -4.984 17.183 1.00 90.25 203 ILE A O 1
ATOM 1401 N N . THR A 1 204 ? -18.914 -4.380 18.684 1.00 88.75 204 THR A N 1
ATOM 1402 C CA . THR A 1 204 ? -19.185 -3.052 18.111 1.00 88.75 204 THR A CA 1
ATOM 1403 C C . THR A 1 204 ? -18.416 -1.987 18.889 1.00 88.75 204 THR A C 1
ATOM 1405 O O . THR A 1 204 ? -18.607 -1.837 20.094 1.00 88.75 204 THR A O 1
ATOM 1408 N N . LEU A 1 205 ? -17.551 -1.235 18.204 1.00 89.94 205 LEU A N 1
ATOM 1409 C CA . LEU A 1 205 ? -16.716 -0.188 18.801 1.00 89.94 205 LEU A CA 1
ATOM 1410 C C . LEU A 1 205 ? -17.179 1.189 18.310 1.00 89.94 205 LEU A C 1
ATOM 1412 O O . LEU A 1 205 ? -17.114 1.477 17.118 1.00 89.94 205 LEU A O 1
ATOM 1416 N N . GLY A 1 206 ? -17.626 2.044 19.232 1.00 84.62 206 GLY A N 1
ATOM 1417 C CA . GLY A 1 206 ? -18.289 3.318 18.922 1.00 84.62 206 GLY A CA 1
ATOM 1418 C C . GLY A 1 206 ? -19.820 3.224 18.986 1.00 84.62 206 GLY A C 1
ATOM 1419 O O . GLY A 1 206 ? -20.378 2.190 19.353 1.00 84.62 206 GLY A O 1
ATOM 1420 N N . LYS A 1 207 ? -20.516 4.323 18.670 1.00 79.38 207 LYS A N 1
ATOM 1421 C CA . LYS A 1 207 ? -21.985 4.416 18.739 1.00 79.38 207 LYS A CA 1
ATOM 1422 C C . LYS A 1 207 ? -22.540 5.227 17.567 1.00 79.38 207 LYS A C 1
ATOM 1424 O O . LYS A 1 207 ? -22.068 6.333 17.300 1.00 79.38 207 LYS A O 1
ATOM 1429 N N . ALA A 1 208 ? -23.584 4.706 16.920 1.00 70.38 208 ALA A N 1
ATOM 1430 C CA . ALA A 1 208 ? -24.303 5.398 15.851 1.00 70.38 208 ALA A CA 1
ATOM 1431 C C . ALA A 1 208 ? -24.772 6.803 16.286 1.00 70.38 208 ALA A C 1
ATOM 1433 O O . ALA A 1 208 ? -25.167 7.009 17.435 1.00 70.38 208 ALA A O 1
ATOM 1434 N N . ALA A 1 209 ? -24.713 7.762 15.357 1.00 74.50 209 ALA A N 1
ATOM 1435 C CA . ALA A 1 209 ? -25.012 9.180 15.585 1.00 74.50 209 ALA A CA 1
ATOM 1436 C C . ALA A 1 209 ? -24.185 9.868 16.702 1.00 74.50 209 ALA A C 1
ATOM 1438 O O . ALA A 1 209 ? -24.611 10.884 17.249 1.00 74.50 209 ALA A O 1
ATOM 1439 N N . THR A 1 210 ? -22.984 9.366 17.022 1.00 73.50 210 THR A N 1
ATOM 1440 C CA . THR A 1 210 ? -21.989 10.101 17.826 1.00 73.50 210 THR A CA 1
ATOM 1441 C C . THR A 1 210 ? -20.736 10.390 17.003 1.00 73.50 210 THR A C 1
ATOM 1443 O O . THR A 1 210 ? -20.321 9.567 16.192 1.00 73.50 210 THR A O 1
ATOM 1446 N N . ALA A 1 211 ? -20.125 11.562 17.199 1.00 78.25 211 ALA A N 1
ATOM 1447 C CA . ALA A 1 211 ? -18.980 12.043 16.416 1.00 78.25 211 ALA A CA 1
ATOM 1448 C C . ALA A 1 211 ? -17.630 11.417 16.845 1.00 78.25 211 ALA A C 1
ATOM 1450 O O . ALA A 1 211 ? -16.604 12.095 16.883 1.00 78.25 211 ALA A O 1
ATOM 1451 N N . THR A 1 212 ? -17.633 10.126 17.186 1.00 84.06 212 THR A N 1
ATOM 1452 C CA . THR A 1 212 ? -16.474 9.401 17.723 1.00 84.06 212 THR A CA 1
ATOM 1453 C C . THR A 1 212 ? -16.237 8.133 16.912 1.00 84.06 212 THR A C 1
ATOM 1455 O O . THR A 1 212 ? -17.022 7.188 16.983 1.00 84.06 212 THR A O 1
ATOM 1458 N N . ALA A 1 213 ? -15.136 8.109 16.157 1.00 89.31 213 ALA A N 1
ATOM 1459 C CA . ALA A 1 213 ? -14.694 6.938 15.402 1.00 89.31 213 ALA A CA 1
ATOM 1460 C C . ALA A 1 213 ? -14.470 5.723 16.322 1.00 89.31 213 ALA A C 1
ATOM 1462 O O . ALA A 1 213 ? -13.929 5.862 17.423 1.00 89.31 213 ALA A O 1
ATOM 1463 N N . GLY A 1 214 ? -14.845 4.532 15.851 1.00 92.56 214 GLY A N 1
ATOM 1464 C CA . GLY A 1 214 ? -14.574 3.277 16.551 1.00 92.56 214 GLY A CA 1
ATOM 1465 C C . GLY A 1 214 ? -13.074 2.993 16.592 1.00 92.56 214 GLY A C 1
ATOM 1466 O O . GLY A 1 214 ? -12.386 3.210 15.593 1.00 92.56 214 GLY A O 1
ATOM 1467 N N . LYS A 1 215 ? -12.556 2.526 17.737 1.00 94.06 215 LYS A N 1
ATOM 1468 C CA . LYS A 1 215 ? -11.126 2.243 17.939 1.00 94.06 215 LYS A CA 1
ATOM 1469 C C . LYS A 1 215 ? -10.902 0.933 18.685 1.00 94.06 215 LYS A C 1
ATOM 1471 O O . LYS A 1 215 ? -11.407 0.769 19.791 1.00 94.06 215 LYS A O 1
ATOM 1476 N N . LEU A 1 216 ? -10.080 0.060 18.111 1.00 94.69 216 LEU A N 1
ATOM 1477 C CA . LEU A 1 216 ? -9.417 -1.039 18.804 1.00 94.69 216 LEU A CA 1
ATOM 1478 C C . LEU A 1 216 ? -7.984 -0.594 19.118 1.00 94.69 216 LEU A C 1
ATOM 1480 O O . LEU A 1 216 ? -7.201 -0.332 18.203 1.00 94.69 216 LEU A O 1
ATOM 1484 N N . VAL A 1 217 ? -7.660 -0.484 20.405 1.00 93.94 217 VAL A N 1
ATOM 1485 C CA . VAL A 1 217 ? -6.334 -0.082 20.894 1.00 93.94 217 VAL A CA 1
ATOM 1486 C C . VAL A 1 217 ? -5.612 -1.321 21.411 1.00 93.94 217 VAL A C 1
ATOM 1488 O O . VAL A 1 217 ? -6.115 -2.014 22.292 1.00 93.94 217 VAL A O 1
ATOM 1491 N N . LEU A 1 218 ? -4.443 -1.596 20.843 1.00 94.81 218 LEU A N 1
ATOM 1492 C CA . LEU A 1 218 ? -3.581 -2.727 21.164 1.00 94.81 218 LEU A CA 1
ATOM 1493 C C . LEU A 1 218 ? -2.292 -2.170 21.769 1.00 94.81 218 LEU A C 1
ATOM 1495 O O . LEU A 1 218 ? -1.435 -1.673 21.036 1.00 94.81 218 LEU A O 1
ATOM 1499 N N . HIS A 1 219 ? -2.175 -2.207 23.096 1.00 93.62 219 HIS A N 1
ATOM 1500 C CA . HIS A 1 219 ? -0.908 -1.889 23.755 1.00 93.62 219 HIS A CA 1
ATOM 1501 C C . HIS A 1 219 ? 0.151 -2.944 23.422 1.00 93.62 219 HIS A C 1
ATOM 1503 O O . HIS A 1 219 ? -0.178 -4.104 23.158 1.00 93.62 219 HIS A O 1
ATOM 1509 N N . ASP A 1 220 ? 1.414 -2.532 23.420 1.00 93.69 220 ASP A N 1
ATOM 1510 C CA . ASP A 1 220 ? 2.535 -3.460 23.378 1.00 93.69 220 ASP A CA 1
ATOM 1511 C C . ASP A 1 220 ? 2.755 -4.150 24.741 1.00 93.69 220 ASP A C 1
ATOM 1513 O O . ASP A 1 220 ? 1.989 -3.988 25.695 1.00 93.69 220 ASP A O 1
ATOM 1517 N N . ASN A 1 221 ? 3.796 -4.979 24.810 1.00 92.44 221 ASN A N 1
ATOM 1518 C CA . ASN A 1 221 ? 4.206 -5.675 26.028 1.00 92.44 221 ASN A CA 1
ATOM 1519 C C . ASN A 1 221 ? 5.368 -4.948 26.743 1.00 92.44 221 ASN A C 1
ATOM 1521 O O . ASN A 1 221 ? 6.083 -5.569 27.529 1.00 92.44 221 ASN A O 1
ATOM 1525 N N . ASP A 1 222 ? 5.603 -3.661 26.456 1.00 92.19 222 ASP A N 1
ATOM 1526 C CA . ASP A 1 222 ? 6.637 -2.870 27.124 1.00 92.19 222 ASP A CA 1
ATOM 1527 C C . ASP A 1 222 ? 6.043 -2.029 28.261 1.00 92.19 222 ASP A C 1
ATOM 1529 O O . ASP A 1 222 ? 5.510 -0.934 28.077 1.00 92.19 222 ASP A O 1
ATOM 1533 N N . ALA A 1 223 ? 6.207 -2.529 29.485 1.00 87.38 223 ALA A N 1
ATOM 1534 C CA . ALA A 1 223 ? 5.782 -1.840 30.697 1.00 87.38 223 ALA A CA 1
ATOM 1535 C C . ALA A 1 223 ? 6.530 -0.513 30.968 1.00 87.38 223 ALA A C 1
ATOM 1537 O O . ALA A 1 223 ? 6.107 0.227 31.857 1.00 87.38 223 ALA A O 1
ATOM 1538 N N . ALA A 1 224 ? 7.620 -0.203 30.250 1.00 90.12 224 ALA A N 1
ATOM 1539 C CA . ALA A 1 224 ? 8.362 1.049 30.408 1.00 90.12 224 ALA A CA 1
ATOM 1540 C C . ALA A 1 224 ? 7.831 2.194 29.526 1.00 90.12 224 ALA A C 1
ATOM 1542 O O . ALA A 1 224 ? 7.840 3.341 29.975 1.00 90.12 224 ALA A O 1
ATOM 1543 N N . THR A 1 225 ? 7.366 1.914 28.300 1.00 87.62 225 THR A N 1
ATOM 1544 C CA . THR A 1 225 ? 6.827 2.943 27.382 1.00 87.62 225 THR A CA 1
ATOM 1545 C C . THR A 1 225 ? 5.310 2.896 27.195 1.00 87.62 225 THR A C 1
ATOM 1547 O O . THR A 1 225 ? 4.720 3.928 26.873 1.00 87.62 225 THR A O 1
ATOM 1550 N N . ALA A 1 226 ? 4.668 1.747 27.441 1.00 86.19 226 ALA A N 1
ATOM 1551 C CA . ALA A 1 226 ? 3.221 1.530 27.331 1.00 86.19 226 ALA A CA 1
ATOM 1552 C C . ALA A 1 226 ? 2.616 1.948 25.971 1.00 86.19 226 ALA A C 1
ATOM 1554 O O . ALA A 1 226 ? 1.466 2.407 25.901 1.00 86.19 226 ALA A O 1
ATOM 1555 N N . SER A 1 227 ? 3.386 1.802 24.888 1.00 95.25 227 SER A N 1
ATOM 1556 C CA . SER A 1 227 ? 2.994 2.254 23.548 1.00 95.25 227 SER A CA 1
ATOM 1557 C C . SER A 1 227 ? 1.804 1.448 23.009 1.00 95.25 227 SER A C 1
ATOM 1559 O O . SER A 1 227 ? 1.483 0.370 23.509 1.00 95.25 227 SER A O 1
ATOM 1561 N N . ALA A 1 228 ? 1.107 1.963 21.988 1.00 96.12 228 ALA A N 1
ATOM 1562 C CA . ALA A 1 228 ? -0.064 1.285 21.430 1.00 96.12 228 ALA A CA 1
ATOM 1563 C C . ALA A 1 228 ? -0.221 1.440 19.913 1.00 96.12 228 ALA A C 1
ATOM 1565 O O . ALA A 1 228 ? -0.116 2.534 19.359 1.00 96.12 228 ALA A O 1
ATOM 1566 N N . THR A 1 229 ? -0.590 0.341 19.257 1.00 97.31 229 THR A N 1
ATOM 1567 C CA . THR A 1 229 ? -1.117 0.328 17.887 1.00 97.31 229 THR A CA 1
ATOM 1568 C C . THR A 1 229 ? -2.631 0.514 17.935 1.00 97.31 229 THR A C 1
ATOM 1570 O O . THR A 1 229 ? -3.315 -0.148 18.709 1.00 97.31 229 THR A O 1
ATOM 1573 N N . THR A 1 230 ? -3.186 1.404 17.110 1.00 96.44 230 THR A N 1
ATOM 1574 C CA . THR A 1 230 ? -4.640 1.634 17.048 1.00 96.44 230 THR A CA 1
ATOM 1575 C C . THR A 1 230 ? -5.186 1.320 15.662 1.00 96.44 230 THR A C 1
ATOM 1577 O O . THR A 1 230 ? -4.783 1.943 14.682 1.00 96.44 230 THR A O 1
ATOM 1580 N N . ILE A 1 231 ? -6.161 0.414 15.592 1.00 96.06 231 ILE A N 1
ATOM 1581 C CA . ILE A 1 231 ? -7.014 0.227 14.415 1.00 96.06 231 ILE A CA 1
ATOM 1582 C C . ILE A 1 231 ? -8.261 1.088 14.638 1.00 96.06 231 ILE A C 1
ATOM 1584 O O . ILE A 1 231 ? -8.962 0.907 15.633 1.00 96.06 231 ILE A O 1
ATOM 1588 N N . GLN A 1 232 ? -8.532 2.041 13.744 1.00 94.88 232 GLN A N 1
ATOM 1589 C CA . GLN A 1 232 ? -9.678 2.950 13.860 1.00 94.88 232 GLN A CA 1
ATOM 1590 C C . GLN A 1 232 ? -10.493 3.028 12.568 1.00 94.88 232 GLN A C 1
ATOM 1592 O O . GLN A 1 232 ? -9.940 2.889 11.476 1.00 94.88 232 GLN A O 1
ATOM 1597 N N . SER A 1 233 ? -11.794 3.299 12.688 1.00 92.44 233 SER A N 1
ATOM 1598 C CA . SER A 1 233 ? -12.621 3.669 11.535 1.00 92.44 233 SER A CA 1
ATOM 1599 C C . SER A 1 233 ? -12.203 5.035 10.975 1.00 92.44 233 SER A C 1
ATOM 1601 O O . SER A 1 233 ? -11.589 5.853 11.668 1.00 92.44 233 SER A O 1
ATOM 1603 N N . ALA A 1 234 ? -12.592 5.324 9.731 1.00 91.81 234 ALA A N 1
ATOM 1604 C CA . ALA A 1 234 ? -12.580 6.697 9.234 1.00 91.81 234 ALA A CA 1
ATOM 1605 C C . ALA A 1 234 ? -13.524 7.588 10.072 1.00 91.81 234 ALA A C 1
ATOM 1607 O O . ALA A 1 234 ? -14.438 7.092 10.738 1.00 91.81 234 ALA A O 1
ATOM 1608 N N . SER A 1 235 ? -13.308 8.906 10.027 1.00 88.75 235 SER A N 1
ATOM 1609 C CA . SER A 1 235 ? -14.188 9.905 10.656 1.00 88.75 235 SER A CA 1
ATOM 1610 C C . SER A 1 235 ? -15.565 9.986 9.991 1.00 88.75 235 SER A C 1
ATOM 1612 O O . SER A 1 235 ? -16.553 10.255 10.667 1.00 88.75 235 SER A O 1
ATOM 1614 N N . THR A 1 236 ? -15.623 9.704 8.688 1.00 87.94 236 THR A N 1
ATOM 1615 C CA . THR A 1 236 ? -16.848 9.566 7.897 1.00 87.94 236 THR A CA 1
ATOM 1616 C C . THR A 1 236 ? -16.703 8.348 6.993 1.00 87.94 236 THR A C 1
ATOM 1618 O O . THR A 1 236 ? -15.680 8.187 6.329 1.00 87.94 236 THR A O 1
ATOM 1621 N N . VAL A 1 237 ? -17.736 7.509 6.942 1.00 89.19 237 VAL A N 1
ATOM 1622 C CA . VAL A 1 237 ? -17.876 6.394 5.996 1.00 89.19 237 VAL A CA 1
ATOM 1623 C C . VAL A 1 237 ? -19.172 6.631 5.220 1.00 89.19 237 VAL A C 1
ATOM 1625 O O . VAL A 1 237 ? -20.192 6.952 5.822 1.00 89.19 237 VAL A O 1
ATOM 1628 N N . SER A 1 238 ? -19.131 6.545 3.888 1.00 89.69 238 SER A N 1
ATOM 1629 C CA . SER A 1 238 ? -20.267 6.893 3.014 1.00 89.69 238 SER A CA 1
ATOM 1630 C C . SER A 1 238 ? -21.363 5.826 2.951 1.00 89.69 238 SER A C 1
ATOM 1632 O O . SER A 1 238 ? -22.493 6.127 2.579 1.00 89.69 238 SER A O 1
ATOM 1634 N N . SER A 1 239 ? -21.006 4.581 3.253 1.00 90.69 239 SER A N 1
ATOM 1635 C CA . SER A 1 239 ? -21.844 3.387 3.132 1.00 90.69 239 SER A CA 1
ATOM 1636 C C . SER A 1 239 ? -21.177 2.241 3.885 1.00 90.69 239 SER A C 1
ATOM 1638 O O . SER A 1 239 ? -19.956 2.095 3.786 1.00 90.69 239 SER A O 1
ATOM 1640 N N . ASP A 1 240 ? -21.949 1.418 4.590 1.00 91.50 240 ASP A N 1
ATOM 1641 C CA . ASP A 1 240 ? -21.411 0.265 5.316 1.00 91.50 240 ASP A CA 1
ATOM 1642 C C . ASP A 1 240 ? -20.716 -0.725 4.366 1.00 91.50 240 ASP A C 1
ATOM 1644 O O . ASP A 1 240 ? -21.205 -1.019 3.275 1.00 91.50 240 ASP A O 1
ATOM 1648 N N . PHE A 1 241 ? -19.569 -1.255 4.793 1.00 94.75 241 PHE A N 1
ATOM 1649 C CA . PHE A 1 241 ? -18.823 -2.293 4.082 1.00 94.75 241 PHE A CA 1
ATOM 1650 C C . PHE A 1 241 ? -18.191 -3.270 5.079 1.00 94.75 241 PHE A C 1
ATOM 1652 O O . PHE A 1 241 ? -17.900 -2.916 6.220 1.00 94.75 241 PHE A O 1
ATOM 1659 N N . THR A 1 242 ? -17.972 -4.511 4.647 1.00 95.75 242 THR A N 1
ATOM 1660 C CA . THR A 1 242 ? -17.316 -5.559 5.445 1.00 95.75 242 THR A CA 1
ATOM 1661 C C . THR A 1 242 ? -15.950 -5.870 4.846 1.00 95.75 242 THR A C 1
ATOM 1663 O O . THR A 1 242 ? -15.828 -5.935 3.627 1.00 95.75 242 THR A O 1
ATOM 1666 N N . LEU A 1 243 ? -14.929 -6.073 5.685 1.00 96.88 243 LEU A N 1
ATOM 1667 C CA . LEU A 1 243 ? -13.623 -6.578 5.254 1.00 96.88 243 LEU A CA 1
ATOM 1668 C C . LEU A 1 243 ? -13.474 -8.052 5.645 1.00 96.88 243 LEU A C 1
ATOM 1670 O O . LEU A 1 243 ? -13.232 -8.374 6.808 1.00 96.88 243 LEU A O 1
ATOM 1674 N N . THR A 1 244 ? -13.627 -8.945 4.671 1.00 97.50 244 THR A N 1
ATOM 1675 C CA . THR A 1 244 ? -13.582 -10.401 4.867 1.00 97.50 244 THR A CA 1
ATOM 1676 C C . THR A 1 244 ? -12.144 -10.905 4.775 1.00 97.50 244 THR A C 1
ATOM 1678 O O . THR A 1 244 ? -11.507 -10.754 3.735 1.00 97.50 244 THR A O 1
ATOM 1681 N N . LEU A 1 245 ? -11.625 -11.513 5.847 1.00 97.50 245 LEU A N 1
ATOM 1682 C CA . LEU A 1 245 ? -10.267 -12.074 5.893 1.00 97.50 245 LEU A CA 1
ATOM 1683 C C . LEU A 1 245 ? -10.141 -13.400 5.106 1.00 97.50 245 LEU A C 1
ATOM 1685 O O . LEU A 1 245 ? -11.104 -14.167 5.050 1.00 97.50 245 LEU A O 1
ATOM 1689 N N . PRO A 1 246 ? -8.951 -13.731 4.561 1.00 97.50 246 PRO A N 1
ATOM 1690 C CA . PRO A 1 246 ? -8.677 -15.048 3.987 1.00 97.50 246 PRO A CA 1
ATOM 1691 C C . PRO A 1 246 ? -8.733 -16.171 5.031 1.00 97.50 246 PRO A C 1
ATOM 1693 O O . PRO A 1 246 ? -8.356 -15.985 6.185 1.00 97.50 246 PRO A O 1
ATOM 1696 N N . ALA A 1 247 ? -9.081 -17.385 4.598 1.00 97.44 247 ALA A N 1
ATOM 1697 C CA . ALA A 1 247 ? -9.163 -18.578 5.454 1.00 97.44 247 ALA A CA 1
ATOM 1698 C C . ALA A 1 247 ? -7.798 -19.174 5.893 1.00 97.44 247 ALA A C 1
ATOM 1700 O O . ALA A 1 247 ? -7.740 -20.305 6.368 1.00 97.44 247 ALA A O 1
ATOM 1701 N N . ASN A 1 248 ? -6.685 -18.463 5.690 1.00 96.06 248 ASN A N 1
ATOM 1702 C CA . ASN A 1 248 ? -5.334 -18.885 6.072 1.00 96.06 248 ASN A CA 1
ATOM 1703 C C . ASN A 1 248 ? -4.425 -17.665 6.318 1.00 96.06 248 ASN A C 1
ATOM 1705 O O . ASN A 1 248 ? -4.791 -16.541 5.982 1.00 96.06 248 ASN A O 1
ATOM 1709 N N . ALA A 1 249 ? -3.234 -17.891 6.877 1.00 96.75 249 ALA A N 1
ATOM 1710 C CA . ALA A 1 249 ? -2.268 -16.843 7.230 1.00 96.75 249 ALA A CA 1
ATOM 1711 C C . ALA A 1 249 ? -1.366 -16.361 6.068 1.00 96.75 249 ALA A C 1
ATOM 1713 O O . ALA A 1 249 ? -0.457 -15.568 6.299 1.00 96.75 249 ALA A O 1
ATOM 1714 N N . GLY A 1 250 ? -1.597 -16.832 4.837 1.00 96.81 250 GLY A N 1
ATOM 1715 C CA . GLY A 1 250 ? -0.766 -16.515 3.675 1.00 96.81 250 GLY A CA 1
ATOM 1716 C C . GLY A 1 250 ? 0.596 -17.216 3.684 1.00 96.81 250 GLY A C 1
ATOM 1717 O O . GLY A 1 250 ? 0.900 -18.041 4.547 1.00 96.81 250 GLY A O 1
ATOM 1718 N N . ALA A 1 251 ? 1.420 -16.895 2.688 1.00 97.19 251 ALA A N 1
ATOM 1719 C CA . ALA A 1 251 ? 2.838 -17.243 2.668 1.00 97.19 251 ALA A CA 1
ATOM 1720 C C . ALA A 1 251 ? 3.697 -16.105 3.250 1.00 97.19 251 ALA A C 1
ATOM 1722 O O . ALA A 1 251 ? 3.257 -14.960 3.369 1.00 97.19 251 ALA A O 1
ATOM 1723 N N . ALA A 1 252 ? 4.957 -16.407 3.578 1.00 96.69 252 ALA A N 1
ATOM 1724 C CA . ALA A 1 252 ? 5.906 -15.405 4.057 1.00 96.69 252 ALA A CA 1
ATOM 1725 C C . ALA A 1 252 ? 6.024 -14.214 3.084 1.00 96.69 252 ALA A C 1
ATOM 1727 O O . ALA A 1 252 ? 6.050 -14.388 1.865 1.00 96.69 252 ALA A O 1
ATOM 1728 N N . ASN A 1 253 ? 6.131 -13.005 3.643 1.00 93.31 253 ASN A N 1
ATOM 1729 C CA . ASN A 1 253 ? 6.219 -11.728 2.922 1.00 93.31 253 ASN A CA 1
ATOM 1730 C C . ASN A 1 253 ? 4.987 -11.350 2.071 1.00 93.31 253 ASN A C 1
ATOM 1732 O O . ASN A 1 253 ? 5.081 -10.437 1.252 1.00 93.31 253 ASN A O 1
ATOM 1736 N N . GLN A 1 254 ? 3.833 -12.003 2.249 1.00 96.62 254 GLN A N 1
ATOM 1737 C CA . GLN A 1 254 ? 2.575 -11.567 1.631 1.00 96.62 254 GLN A CA 1
ATOM 1738 C C . GLN A 1 254 ? 1.856 -10.496 2.463 1.00 96.62 254 GLN A C 1
ATOM 1740 O O . GLN A 1 254 ? 2.053 -10.378 3.671 1.00 96.62 254 GLN A O 1
ATOM 1745 N N . VAL A 1 255 ? 1.001 -9.712 1.803 1.00 96.44 255 VAL A N 1
ATOM 1746 C CA . VAL A 1 255 ? 0.162 -8.670 2.416 1.00 96.44 255 VAL A CA 1
ATOM 1747 C C . VAL A 1 255 ? -1.305 -8.871 2.046 1.00 96.44 255 VAL A C 1
ATOM 1749 O O . VAL A 1 255 ? -1.616 -9.434 0.994 1.00 96.44 255 VAL A O 1
ATOM 1752 N N . LEU A 1 256 ? -2.211 -8.384 2.895 1.00 97.31 256 LEU A N 1
ATOM 1753 C CA . LEU A 1 256 ? -3.642 -8.354 2.599 1.00 97.31 256 LEU A CA 1
ATOM 1754 C C . LEU A 1 256 ? -3.961 -7.220 1.617 1.00 97.31 256 LEU A C 1
ATOM 1756 O O . LEU A 1 256 ? -3.641 -6.058 1.866 1.00 97.31 256 LEU A O 1
ATOM 1760 N N . LYS A 1 257 ? -4.634 -7.558 0.518 1.00 96.25 257 LYS A N 1
ATOM 1761 C CA . LYS A 1 257 ? -5.138 -6.627 -0.494 1.00 96.25 257 LYS A CA 1
ATOM 1762 C C . LYS A 1 257 ? -6.657 -6.743 -0.603 1.00 96.25 257 LYS A C 1
ATOM 1764 O O . LYS A 1 257 ? -7.172 -7.846 -0.770 1.00 96.25 257 LYS A O 1
ATOM 1769 N N . THR A 1 258 ? -7.345 -5.602 -0.558 1.00 96.75 258 THR A N 1
ATOM 1770 C CA . THR A 1 258 ? -8.782 -5.499 -0.859 1.00 96.75 258 THR A CA 1
ATOM 1771 C C . THR A 1 258 ? -9.047 -5.543 -2.366 1.00 96.75 258 THR A C 1
ATOM 1773 O O . THR A 1 258 ? -8.264 -5.014 -3.161 1.00 96.75 258 THR A O 1
ATOM 1776 N N . ASP A 1 259 ? -10.159 -6.162 -2.753 1.00 95.50 259 ASP A N 1
ATOM 1777 C CA . ASP A 1 259 ? -10.715 -6.134 -4.109 1.00 95.50 259 ASP A CA 1
ATOM 1778 C C . ASP A 1 259 ? -11.553 -4.870 -4.409 1.00 95.50 259 ASP A C 1
ATOM 1780 O O . ASP A 1 259 ? -11.962 -4.660 -5.548 1.00 95.50 259 ASP A O 1
ATOM 1784 N N . GLY A 1 260 ? -11.801 -4.024 -3.402 1.00 95.25 260 GLY A N 1
ATOM 1785 C CA . GLY A 1 260 ? -12.667 -2.843 -3.494 1.00 95.25 260 GLY A CA 1
ATOM 1786 C C . GLY A 1 260 ? -14.159 -3.117 -3.260 1.00 95.25 260 GLY A C 1
ATOM 1787 O O . GLY A 1 260 ? -14.930 -2.164 -3.193 1.00 95.25 260 GLY A O 1
ATOM 1788 N N . THR A 1 261 ? -14.566 -4.379 -3.086 1.00 94.44 261 THR A N 1
ATOM 1789 C CA . THR A 1 261 ? -15.942 -4.779 -2.725 1.00 94.44 261 THR A CA 1
ATOM 1790 C C . THR A 1 261 ? -16.056 -5.266 -1.278 1.00 94.44 261 THR A C 1
ATOM 1792 O O . THR A 1 261 ? -17.124 -5.168 -0.679 1.00 94.44 261 THR A O 1
ATOM 1795 N N . GLY A 1 262 ? -14.946 -5.730 -0.696 1.00 96.12 262 GLY A N 1
ATOM 1796 C CA . GLY A 1 262 ? -14.841 -6.124 0.711 1.00 96.12 262 GLY A CA 1
ATOM 1797 C C . GLY A 1 262 ? -13.983 -7.364 0.960 1.00 96.12 262 GLY A C 1
ATOM 1798 O O . GLY A 1 262 ? -13.613 -7.641 2.100 1.00 96.12 262 GLY A O 1
ATOM 1799 N N . ASN A 1 263 ? -13.616 -8.117 -0.077 1.00 97.25 263 ASN A N 1
ATOM 1800 C CA . ASN A 1 263 ? -12.828 -9.332 0.099 1.00 97.25 263 ASN A CA 1
ATOM 1801 C C . ASN A 1 263 ? -11.344 -8.981 0.219 1.00 97.25 263 ASN A C 1
ATOM 1803 O O . ASN A 1 263 ? -10.774 -8.321 -0.654 1.00 97.25 263 ASN A O 1
ATOM 1807 N N . LEU A 1 264 ? -10.703 -9.442 1.293 1.00 98.12 264 LEU A N 1
ATOM 1808 C CA . LEU A 1 264 ? -9.256 -9.385 1.437 1.00 98.12 264 LEU A CA 1
ATOM 1809 C C . LEU A 1 264 ? -8.637 -10.671 0.884 1.00 98.12 264 LEU A C 1
ATOM 1811 O O . LEU A 1 264 ? -9.153 -11.771 1.070 1.00 98.12 264 LEU A O 1
ATOM 1815 N N . SER A 1 265 ? -7.499 -10.531 0.214 1.00 97.50 265 SER A N 1
ATOM 1816 C CA . SER A 1 265 ? -6.738 -11.630 -0.380 1.00 97.50 265 SER A CA 1
ATOM 1817 C C . SER A 1 265 ? -5.249 -11.460 -0.093 1.00 97.50 265 SER A C 1
ATOM 1819 O O . SER A 1 265 ? -4.755 -10.334 -0.018 1.00 97.50 265 SER A O 1
ATOM 1821 N N . TRP A 1 266 ? -4.521 -12.565 0.072 1.00 97.88 266 TRP A N 1
ATOM 1822 C CA . TRP A 1 266 ? -3.065 -12.517 0.184 1.00 97.88 266 TRP A CA 1
ATOM 1823 C C . TRP A 1 266 ? -2.438 -12.286 -1.188 1.00 97.88 266 TRP A C 1
ATOM 1825 O O . TRP A 1 266 ? -2.627 -13.080 -2.108 1.00 97.88 266 TRP A O 1
ATOM 1835 N N . THR A 1 267 ? -1.656 -11.217 -1.313 1.00 96.06 267 THR A N 1
ATOM 1836 C CA . THR A 1 267 ? -0.808 -10.965 -2.480 1.00 96.06 267 THR A CA 1
ATOM 1837 C C . THR A 1 267 ? 0.647 -10.892 -2.051 1.00 96.06 267 THR A C 1
ATOM 1839 O O . THR A 1 267 ? 0.979 -10.300 -1.026 1.00 96.06 267 THR A O 1
ATOM 1842 N N . THR A 1 268 ? 1.542 -11.436 -2.868 1.00 93.88 268 THR A N 1
ATOM 1843 C CA . THR A 1 268 ? 2.961 -11.083 -2.781 1.00 93.88 268 THR A CA 1
ATOM 1844 C C . THR A 1 26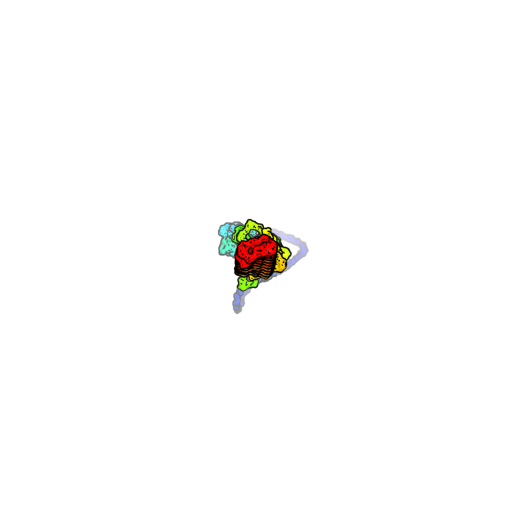8 ? 3.114 -9.639 -3.283 1.00 93.88 268 THR A C 1
ATOM 1846 O O . THR A 1 268 ? 2.603 -9.337 -4.367 1.00 93.88 268 THR A O 1
ATOM 1849 N N . PRO A 1 269 ? 3.759 -8.722 -2.538 1.00 88.69 269 PRO A N 1
ATOM 1850 C CA . PRO A 1 269 ? 4.083 -7.393 -3.042 1.00 88.69 269 PRO A CA 1
ATOM 1851 C C . PRO A 1 269 ? 5.046 -7.502 -4.225 1.00 88.69 269 PRO A C 1
ATOM 1853 O O . PRO A 1 269 ? 6.122 -8.087 -4.103 1.00 88.69 269 PRO A O 1
ATOM 1856 N N . ILE A 1 270 ? 4.688 -6.908 -5.364 1.00 80.81 270 ILE A N 1
ATOM 1857 C CA . ILE A 1 270 ? 5.634 -6.740 -6.469 1.00 80.81 270 ILE A CA 1
ATOM 1858 C C . ILE A 1 270 ? 6.552 -5.574 -6.102 1.00 80.81 270 ILE A C 1
ATOM 1860 O O . ILE A 1 270 ? 6.255 -4.414 -6.385 1.00 80.81 270 ILE A O 1
ATOM 1864 N N . VAL A 1 271 ? 7.681 -5.887 -5.466 1.00 67.19 271 VAL A N 1
ATOM 1865 C CA . VAL A 1 271 ? 8.833 -4.984 -5.472 1.00 67.19 271 VAL A CA 1
ATOM 1866 C C . VAL A 1 271 ? 9.321 -4.884 -6.916 1.00 67.19 271 VAL A C 1
ATOM 1868 O O . VAL A 1 271 ? 9.799 -5.857 -7.494 1.00 67.19 271 VAL A O 1
ATOM 1871 N N . ALA A 1 272 ? 9.124 -3.723 -7.538 1.00 56.50 272 ALA A N 1
ATOM 1872 C CA . ALA A 1 272 ? 9.469 -3.502 -8.938 1.00 56.50 272 ALA A CA 1
ATOM 1873 C C . ALA A 1 272 ? 10.993 -3.360 -9.102 1.00 56.50 272 ALA A C 1
ATOM 1875 O O . ALA A 1 272 ? 11.518 -2.256 -9.215 1.00 56.50 272 ALA A O 1
ATOM 1876 N N . THR A 1 273 ? 11.708 -4.486 -9.116 1.00 52.50 273 THR A N 1
ATOM 1877 C CA . THR A 1 273 ? 13.162 -4.574 -9.349 1.00 52.50 273 THR A CA 1
ATOM 1878 C C . THR A 1 273 ? 13.510 -4.499 -10.841 1.00 52.50 273 THR A C 1
ATOM 1880 O O . THR A 1 273 ? 14.315 -5.285 -11.336 1.00 52.50 273 THR A O 1
ATOM 1883 N N . GLY A 1 274 ? 12.843 -3.612 -11.579 1.00 55.19 274 GLY A N 1
ATOM 1884 C CA . GLY A 1 274 ? 13.160 -3.307 -12.970 1.00 55.19 274 GLY A CA 1
ATOM 1885 C C . GLY A 1 274 ? 13.879 -1.967 -13.055 1.00 55.19 274 GLY A C 1
ATOM 1886 O O . GLY A 1 274 ? 13.455 -1.009 -12.412 1.00 55.19 274 GLY A O 1
ATOM 1887 N N . ASP A 1 275 ? 14.915 -1.883 -13.891 1.00 56.81 275 ASP A N 1
ATOM 1888 C CA . ASP A 1 275 ? 15.701 -0.653 -14.102 1.00 56.81 275 ASP A CA 1
ATOM 1889 C C . ASP A 1 275 ? 14.863 0.517 -14.659 1.00 56.81 275 ASP A C 1
ATOM 1891 O O . ASP A 1 275 ? 15.272 1.674 -14.610 1.00 56.81 275 ASP A O 1
ATOM 1895 N N . PHE A 1 276 ? 13.654 0.218 -15.143 1.00 65.62 276 PHE A N 1
ATOM 1896 C CA . PHE A 1 276 ? 12.650 1.177 -15.588 1.00 65.62 276 PHE A CA 1
ATOM 1897 C C . PHE A 1 276 ? 11.418 1.100 -14.682 1.00 65.62 276 PHE A C 1
ATOM 1899 O O . PHE A 1 276 ? 10.638 0.146 -14.752 1.00 65.62 276 PHE A O 1
ATOM 1906 N N . LYS A 1 277 ? 11.181 2.141 -13.878 1.00 65.00 277 LYS A N 1
ATOM 1907 C CA . LYS A 1 277 ? 9.841 2.381 -13.324 1.00 65.00 277 LYS A CA 1
ATOM 1908 C C . LYS A 1 277 ? 8.939 2.967 -14.409 1.00 65.00 277 LYS A C 1
ATOM 1910 O O . LYS A 1 277 ? 9.376 3.805 -15.196 1.00 65.00 277 LYS A O 1
ATOM 1915 N N . ALA A 1 278 ? 7.657 2.606 -14.387 1.00 63.88 278 ALA A N 1
ATOM 1916 C CA . ALA A 1 278 ? 6.649 3.153 -15.303 1.00 63.88 278 ALA A CA 1
ATOM 1917 C C . ALA A 1 278 ? 6.409 4.673 -15.140 1.00 63.88 278 ALA A C 1
ATOM 1919 O O . ALA A 1 278 ? 5.807 5.290 -16.012 1.00 63.88 278 ALA A O 1
ATOM 1920 N N . ASP A 1 279 ? 6.886 5.272 -14.043 1.00 71.12 279 ASP A N 1
ATOM 1921 C CA . ASP A 1 279 ? 6.843 6.715 -13.771 1.00 71.12 279 ASP A CA 1
ATOM 1922 C C . ASP A 1 279 ? 8.040 7.504 -14.351 1.00 71.12 279 ASP A C 1
ATOM 1924 O O . ASP A 1 279 ? 8.071 8.728 -14.250 1.00 71.12 279 ASP A O 1
ATOM 1928 N N . GLY A 1 280 ? 9.039 6.828 -14.936 1.00 64.94 280 GLY A N 1
ATOM 1929 C CA . GLY A 1 280 ? 10.243 7.459 -15.490 1.00 64.94 280 GLY A CA 1
ATOM 1930 C C . GLY A 1 280 ? 11.213 8.060 -14.459 1.00 64.94 280 GLY A C 1
ATOM 1931 O O . GLY A 1 280 ? 12.199 8.679 -14.846 1.00 64.94 280 GLY A O 1
ATOM 1932 N N . THR A 1 281 ? 10.988 7.876 -13.152 1.00 74.62 281 THR A N 1
ATOM 1933 C CA . THR A 1 281 ? 11.803 8.489 -12.078 1.00 74.62 281 THR A CA 1
ATOM 1934 C C . THR A 1 281 ? 13.168 7.828 -11.855 1.00 74.62 281 THR A C 1
ATOM 1936 O O . THR A 1 281 ? 13.930 8.269 -10.996 1.00 74.62 281 THR A O 1
ATOM 1939 N N . VAL A 1 282 ? 13.486 6.760 -12.592 1.00 72.19 282 VAL A N 1
ATOM 1940 C CA . VAL A 1 282 ? 14.808 6.117 -12.587 1.00 72.19 282 VAL A CA 1
ATOM 1941 C C . VAL A 1 282 ? 15.517 6.476 -13.885 1.00 72.19 282 VAL A C 1
ATOM 1943 O O . VAL A 1 282 ? 15.140 6.011 -14.957 1.00 72.19 282 VAL A O 1
ATOM 1946 N N . ALA A 1 283 ? 16.543 7.318 -13.781 1.00 68.56 283 ALA A N 1
ATOM 1947 C CA . ALA A 1 283 ? 17.440 7.596 -14.892 1.00 68.56 283 ALA A CA 1
ATOM 1948 C C . ALA A 1 283 ? 18.408 6.421 -15.093 1.00 68.56 283 ALA A C 1
ATOM 1950 O O . ALA A 1 283 ? 18.988 5.923 -14.127 1.00 68.56 283 ALA A O 1
ATOM 1951 N N . MET A 1 284 ? 18.633 6.021 -16.345 1.00 72.56 284 MET A N 1
ATOM 1952 C CA . MET A 1 284 ? 19.714 5.092 -16.676 1.00 72.56 284 MET A CA 1
ATOM 1953 C C . MET A 1 284 ? 21.062 5.796 -16.482 1.00 72.56 284 MET A C 1
ATOM 1955 O O . MET A 1 284 ? 21.317 6.827 -17.101 1.00 72.56 284 MET A O 1
ATOM 1959 N N . THR A 1 285 ? 21.928 5.238 -15.637 1.00 73.81 285 THR A N 1
ATOM 1960 C CA . THR A 1 285 ? 23.271 5.774 -15.339 1.00 73.81 285 THR A CA 1
ATOM 1961 C C . THR A 1 285 ? 24.406 4.988 -16.007 1.00 73.81 285 THR A C 1
ATOM 1963 O O . THR A 1 285 ? 25.577 5.262 -15.751 1.00 73.81 285 THR A O 1
ATOM 1966 N N . GLY A 1 286 ? 24.074 4.028 -16.876 1.00 77.12 286 GLY A N 1
ATOM 1967 C CA . GLY A 1 286 ? 25.013 3.201 -17.636 1.00 77.12 286 GLY A CA 1
ATOM 1968 C C . GLY A 1 286 ? 24.372 2.601 -18.893 1.00 77.12 286 GLY A C 1
ATOM 1969 O O . GLY A 1 286 ? 23.197 2.840 -19.176 1.00 77.12 286 GLY A O 1
ATOM 1970 N N . ASP A 1 287 ? 25.155 1.830 -19.650 1.00 79.69 287 ASP A N 1
ATOM 1971 C CA . ASP A 1 287 ? 24.786 1.347 -20.986 1.00 79.69 287 ASP A CA 1
ATOM 1972 C C . ASP A 1 287 ? 23.616 0.345 -20.998 1.00 79.69 287 ASP A C 1
ATOM 1974 O O . ASP A 1 287 ? 23.567 -0.616 -20.226 1.00 79.69 287 ASP A O 1
ATOM 1978 N N . MET A 1 288 ? 22.708 0.503 -21.967 1.00 84.38 288 MET A N 1
ATOM 1979 C CA . MET A 1 288 ? 21.610 -0.438 -22.216 1.00 84.38 288 MET A CA 1
ATOM 1980 C C . MET A 1 288 ? 22.112 -1.712 -22.924 1.00 84.38 288 MET A C 1
ATOM 1982 O O . MET A 1 288 ? 22.047 -1.833 -24.149 1.00 84.38 288 MET A O 1
ATOM 1986 N N . ASN A 1 289 ? 22.582 -2.705 -22.164 1.00 84.31 289 ASN A N 1
ATOM 1987 C CA . ASN A 1 289 ? 22.911 -4.021 -22.721 1.00 84.31 289 ASN A CA 1
ATOM 1988 C C . ASN A 1 289 ? 21.642 -4.852 -22.987 1.00 84.31 289 ASN A C 1
ATOM 1990 O O . ASN A 1 289 ? 21.054 -5.427 -22.075 1.00 84.31 289 ASN A O 1
ATOM 1994 N N . MET A 1 290 ? 21.249 -4.962 -24.258 1.00 83.31 290 MET A N 1
ATOM 1995 C CA . MET A 1 290 ? 20.039 -5.689 -24.658 1.00 83.31 290 MET A CA 1
ATOM 1996 C C . MET A 1 290 ? 20.216 -7.193 -24.915 1.00 83.31 290 MET A C 1
ATOM 1998 O O . MET A 1 290 ? 19.230 -7.847 -25.243 1.00 83.31 290 MET A O 1
ATOM 2002 N N . GLY A 1 291 ? 21.424 -7.770 -24.844 1.00 86.44 291 GLY A N 1
ATOM 2003 C CA . GLY A 1 291 ? 21.618 -9.219 -25.050 1.00 86.44 291 GLY A CA 1
ATOM 2004 C C . GLY A 1 291 ? 21.004 -9.773 -26.352 1.00 86.44 291 GLY A C 1
ATOM 2005 O O . GLY A 1 291 ? 20.356 -10.822 -26.340 1.00 86.44 291 GLY A O 1
ATOM 2006 N N . PHE A 1 292 ? 21.156 -9.037 -27.460 1.00 80.44 292 PHE A N 1
ATOM 2007 C CA . PHE A 1 292 ? 20.556 -9.310 -28.780 1.00 80.44 292 PHE A CA 1
ATOM 2008 C C . PHE A 1 292 ? 19.010 -9.298 -28.839 1.00 80.44 292 PHE A C 1
ATOM 2010 O O . PHE A 1 292 ? 18.424 -9.833 -29.781 1.00 80.44 292 PHE A O 1
ATOM 2017 N N . LYS A 1 293 ? 18.319 -8.683 -27.869 1.00 85.75 293 LYS A N 1
ATOM 2018 C CA . LYS A 1 293 ? 16.880 -8.372 -27.974 1.00 85.75 293 LYS A CA 1
ATOM 2019 C C . LYS A 1 293 ? 16.657 -7.068 -28.749 1.00 85.75 293 LYS A C 1
ATOM 2021 O O . LYS A 1 293 ? 17.510 -6.187 -28.748 1.00 85.75 293 LYS A O 1
ATOM 2026 N N . GLY A 1 294 ? 15.507 -6.955 -29.415 1.00 84.50 294 GLY A N 1
ATOM 2027 C CA . GLY A 1 294 ? 15.116 -5.755 -30.159 1.00 84.50 294 GLY A CA 1
ATOM 2028 C C . GLY A 1 294 ? 14.311 -4.766 -29.313 1.00 84.50 294 GLY A C 1
ATOM 2029 O O . GLY A 1 294 ? 13.511 -5.173 -28.471 1.00 84.50 294 GLY A O 1
ATOM 2030 N N . ILE A 1 295 ? 14.489 -3.470 -29.576 1.00 87.00 295 ILE A N 1
ATOM 2031 C CA . ILE A 1 295 ? 13.614 -2.406 -29.064 1.00 87.00 295 ILE A CA 1
ATOM 2032 C C . ILE A 1 295 ? 12.292 -2.445 -29.844 1.00 87.00 295 ILE A C 1
ATOM 2034 O O . ILE A 1 295 ? 12.297 -2.553 -31.069 1.00 87.00 295 ILE A O 1
ATOM 2038 N N . THR A 1 296 ? 11.158 -2.340 -29.150 1.00 87.50 296 THR A N 1
ATOM 2039 C CA . THR A 1 296 ? 9.817 -2.248 -29.756 1.00 87.50 296 THR A CA 1
ATOM 2040 C C . THR A 1 296 ? 8.998 -1.153 -29.072 1.00 87.50 296 THR A C 1
ATOM 2042 O O . THR A 1 296 ? 9.325 -0.747 -27.960 1.00 87.50 296 THR A O 1
ATOM 2045 N N . ASN A 1 297 ? 7.938 -0.670 -29.731 1.00 84.56 297 ASN A N 1
ATOM 2046 C CA . ASN A 1 297 ? 7.001 0.337 -29.200 1.00 84.56 297 ASN A CA 1
ATOM 2047 C C . ASN A 1 297 ? 7.631 1.689 -28.792 1.00 84.56 297 ASN A C 1
ATOM 2049 O O . ASN A 1 297 ? 7.080 2.403 -27.958 1.00 84.56 297 ASN A O 1
ATOM 2053 N N . VAL A 1 298 ? 8.765 2.066 -29.393 1.00 86.56 298 VAL A N 1
ATOM 2054 C CA . VAL A 1 298 ? 9.409 3.371 -29.174 1.00 86.56 298 VAL A CA 1
ATOM 2055 C C . VAL A 1 298 ? 8.975 4.367 -30.248 1.00 86.56 298 VAL A C 1
ATOM 2057 O O . VAL A 1 298 ? 9.257 4.179 -31.429 1.00 86.56 298 VAL A O 1
ATOM 2060 N N . THR A 1 299 ? 8.306 5.441 -29.824 1.00 91.06 299 THR A N 1
ATOM 2061 C CA . THR A 1 299 ? 7.791 6.512 -30.697 1.00 91.06 299 THR A CA 1
ATOM 2062 C C . THR A 1 299 ? 8.898 7.387 -31.292 1.00 91.06 299 THR A C 1
ATOM 2064 O O . THR A 1 299 ? 8.758 7.891 -32.404 1.00 91.06 299 THR A O 1
ATOM 2067 N N . SER A 1 300 ? 10.000 7.587 -30.564 1.00 89.44 300 SER A N 1
ATOM 2068 C CA . SER A 1 300 ? 11.144 8.389 -31.008 1.00 89.44 300 SER A CA 1
ATOM 2069 C C . SER A 1 300 ? 12.430 7.990 -30.279 1.00 89.44 300 SER A C 1
ATOM 2071 O O . SER A 1 300 ? 12.406 7.590 -29.117 1.00 89.44 300 SER A O 1
ATOM 2073 N N . ILE A 1 301 ? 13.568 8.122 -30.966 1.00 86.69 301 ILE A N 1
ATOM 2074 C CA . ILE A 1 301 ? 14.911 8.003 -30.383 1.00 86.69 301 ILE A CA 1
ATOM 2075 C C . ILE A 1 301 ? 15.617 9.334 -30.637 1.00 86.69 301 ILE A C 1
ATOM 2077 O O . ILE A 1 301 ? 15.805 9.722 -31.789 1.00 86.69 301 ILE A O 1
ATOM 2081 N N . ALA A 1 302 ? 15.979 10.043 -29.568 1.00 84.50 302 ALA A N 1
ATOM 2082 C CA . ALA A 1 302 ? 16.656 11.333 -29.640 1.00 84.50 302 ALA A CA 1
ATOM 2083 C C . ALA A 1 302 ? 18.129 11.182 -29.238 1.00 84.50 302 ALA A C 1
ATOM 2085 O O . ALA A 1 302 ? 18.440 10.857 -28.094 1.00 84.50 302 ALA A O 1
ATOM 2086 N N . PHE A 1 303 ? 19.039 11.452 -30.172 1.00 82.81 303 PHE A N 1
ATOM 2087 C CA . PHE A 1 303 ? 20.473 11.508 -29.898 1.00 82.81 303 PHE A CA 1
ATOM 2088 C C . PHE A 1 303 ? 20.843 12.946 -29.515 1.00 82.81 303 PHE A C 1
ATOM 2090 O O . PHE A 1 303 ? 20.873 13.825 -30.369 1.00 82.81 303 PHE A O 1
ATOM 2097 N N . MET A 1 304 ? 21.087 13.193 -28.224 1.00 75.38 304 MET A N 1
ATOM 2098 C CA . MET A 1 304 ? 21.421 14.529 -27.691 1.00 75.38 304 MET A CA 1
ATOM 2099 C C . MET A 1 304 ? 22.934 14.823 -27.654 1.00 75.38 304 MET A C 1
ATOM 2101 O O . MET A 1 304 ? 23.347 15.876 -27.173 1.00 75.38 304 MET A O 1
ATOM 2105 N N . GLY A 1 305 ? 23.766 13.891 -28.128 1.00 77.62 305 GLY A N 1
ATOM 2106 C CA . GLY A 1 305 ? 25.206 14.096 -28.293 1.00 77.62 305 GLY A CA 1
ATOM 2107 C C . GLY A 1 305 ? 25.533 14.945 -29.525 1.00 77.62 305 GLY A C 1
ATOM 2108 O O . GLY A 1 305 ? 24.706 15.101 -30.418 1.00 77.62 305 GLY A O 1
ATOM 2109 N N . ILE A 1 306 ? 26.760 15.472 -29.592 1.00 81.81 306 ILE A N 1
ATOM 2110 C CA . ILE A 1 306 ? 27.180 16.360 -30.691 1.00 81.81 306 ILE A CA 1
ATOM 2111 C C . ILE A 1 306 ? 27.206 15.675 -32.067 1.00 81.81 306 ILE A C 1
ATOM 2113 O O . ILE A 1 306 ? 26.953 16.343 -33.061 1.00 81.81 306 ILE A O 1
ATOM 2117 N N . GLY A 1 307 ? 27.489 14.369 -32.133 1.00 84.31 307 GLY A N 1
ATOM 2118 C CA . GLY A 1 307 ? 27.561 13.588 -33.372 1.00 84.31 307 GLY A CA 1
ATOM 2119 C C . GLY A 1 307 ? 26.795 12.267 -33.277 1.00 84.31 307 GLY A C 1
ATOM 2120 O O . GLY A 1 307 ? 26.552 11.752 -32.184 1.00 84.31 307 GLY A O 1
ATOM 2121 N N . LEU A 1 308 ? 26.412 11.717 -34.432 1.00 91.06 308 LEU A N 1
ATOM 2122 C CA . LEU A 1 308 ? 25.594 10.504 -34.541 1.00 91.06 308 LEU A CA 1
ATOM 2123 C C . LEU A 1 308 ? 26.433 9.306 -35.002 1.00 91.06 308 LEU A C 1
ATOM 2125 O O . LEU A 1 308 ? 26.832 9.255 -36.162 1.00 91.06 308 LEU A O 1
ATOM 2129 N N . ALA A 1 309 ? 26.647 8.319 -34.129 1.00 92.19 309 ALA A N 1
ATOM 2130 C CA . ALA A 1 309 ? 27.330 7.065 -34.454 1.00 92.19 309 ALA A CA 1
ATOM 2131 C C . ALA A 1 309 ? 26.360 5.871 -34.383 1.00 92.19 309 ALA A C 1
ATOM 2133 O O . ALA A 1 309 ? 25.787 5.588 -33.333 1.00 92.19 309 ALA A O 1
ATOM 2134 N N . VAL A 1 310 ? 26.177 5.160 -35.501 1.00 92.62 310 VAL A N 1
ATOM 2135 C CA . VAL A 1 310 ? 25.258 4.018 -35.638 1.00 92.62 310 VAL A CA 1
ATOM 2136 C C . VAL A 1 310 ? 25.972 2.859 -36.334 1.00 92.62 310 VAL A C 1
ATOM 2138 O O . VAL A 1 310 ? 26.111 2.830 -37.556 1.00 92.62 310 VAL A O 1
ATOM 2141 N N . GLY A 1 311 ? 26.410 1.875 -35.551 1.00 88.81 311 GLY A N 1
ATOM 2142 C CA . GLY A 1 311 ? 27.096 0.678 -36.043 1.00 88.81 311 GLY A CA 1
ATOM 2143 C C . GLY A 1 311 ? 28.271 0.270 -35.158 1.00 88.81 311 GLY A C 1
ATOM 2144 O O . GLY A 1 311 ? 28.752 1.046 -34.334 1.00 88.81 311 GLY A O 1
ATOM 2145 N N . ASN A 1 312 ? 28.747 -0.967 -35.315 1.00 89.81 312 ASN A N 1
ATOM 2146 C CA . ASN A 1 312 ? 29.895 -1.454 -34.550 1.00 89.81 312 ASN A CA 1
ATOM 2147 C C . ASN A 1 312 ? 31.168 -0.675 -34.930 1.00 89.81 312 ASN A C 1
ATOM 2149 O O . ASN A 1 312 ? 31.583 -0.686 -36.089 1.00 89.81 312 ASN A O 1
ATOM 2153 N N . GLY A 1 313 ? 31.770 0.017 -33.959 1.00 87.56 313 GLY A N 1
ATOM 2154 C CA . GLY A 1 313 ? 32.947 0.857 -34.192 1.00 87.56 313 GLY A CA 1
ATOM 2155 C C . GLY A 1 313 ? 32.687 2.089 -35.067 1.00 87.56 313 GLY A C 1
ATOM 2156 O O . GLY A 1 313 ? 33.633 2.605 -35.656 1.00 87.56 313 GLY A O 1
ATOM 2157 N N . ALA A 1 314 ? 31.434 2.543 -35.196 1.00 93.81 314 ALA A N 1
ATOM 2158 C CA . ALA A 1 314 ? 31.138 3.834 -35.813 1.00 93.81 314 ALA A CA 1
ATOM 2159 C C . ALA A 1 314 ? 31.698 4.979 -34.945 1.00 93.81 314 ALA A C 1
ATOM 2161 O O . ALA A 1 314 ? 31.561 4.960 -33.723 1.00 93.81 314 ALA A O 1
ATOM 2162 N N . SER A 1 315 ? 32.315 5.977 -35.577 1.00 92.19 315 SER A N 1
ATOM 2163 C CA . SER A 1 315 ? 32.986 7.109 -34.929 1.00 92.19 315 SER A CA 1
ATOM 2164 C C . SER A 1 315 ? 32.445 8.419 -35.495 1.00 92.19 315 SER A C 1
ATOM 2166 O O . SER A 1 315 ? 32.544 8.642 -36.699 1.00 92.19 315 SER A O 1
ATOM 2168 N N . ALA A 1 316 ? 31.875 9.282 -34.649 1.00 91.69 316 ALA A N 1
ATOM 2169 C CA . ALA A 1 316 ? 31.299 10.566 -35.065 1.00 91.69 316 ALA A CA 1
ATOM 2170 C C . ALA A 1 316 ? 31.830 11.765 -34.243 1.00 91.69 316 ALA A C 1
ATOM 2172 O O . ALA A 1 316 ? 31.066 12.363 -33.476 1.00 91.69 316 ALA A O 1
ATOM 2173 N N . PRO A 1 317 ? 33.131 12.114 -34.325 1.00 86.81 317 PRO A N 1
ATOM 2174 C CA . PRO A 1 317 ? 33.681 13.251 -33.595 1.00 86.81 317 PRO A CA 1
ATOM 2175 C C . PRO A 1 317 ? 33.215 14.589 -34.193 1.00 86.81 317 PRO A C 1
ATOM 2177 O O . PRO A 1 317 ? 32.798 14.667 -35.349 1.00 86.81 317 PRO A O 1
ATOM 2180 N N . TYR A 1 318 ? 33.295 15.653 -33.386 1.00 86.56 318 TYR A N 1
ATOM 2181 C CA . TYR A 1 318 ? 33.111 17.054 -33.800 1.00 86.56 318 TYR A CA 1
ATOM 2182 C C . TYR A 1 318 ? 31.947 17.278 -34.789 1.00 86.56 318 TYR A C 1
ATOM 2184 O O . TYR A 1 318 ? 32.115 17.807 -35.888 1.00 86.56 318 TYR A O 1
ATOM 2192 N N . SER A 1 319 ? 30.753 16.853 -34.370 1.00 90.38 319 SER A N 1
ATOM 2193 C CA . SER A 1 319 ? 29.479 17.070 -35.069 1.00 90.38 319 SER A CA 1
ATOM 2194 C C . SER A 1 319 ? 29.322 16.400 -36.441 1.00 90.38 319 SER A C 1
ATOM 2196 O O . SER A 1 319 ? 28.537 16.860 -37.271 1.00 90.38 319 SER A O 1
ATOM 2198 N N . GLY A 1 320 ? 30.041 15.304 -36.691 1.00 92.31 320 GLY A N 1
ATOM 2199 C CA . GLY A 1 320 ? 29.798 14.442 -37.848 1.00 92.31 320 GLY A CA 1
ATOM 2200 C C . GLY A 1 320 ? 28.670 13.412 -37.665 1.00 92.31 320 GLY A C 1
ATOM 2201 O O . GLY A 1 320 ? 27.976 13.343 -36.647 1.00 92.31 320 GLY A O 1
ATOM 2202 N N . THR A 1 321 ? 28.478 12.587 -38.692 1.00 95.75 321 THR A N 1
ATOM 2203 C CA . THR A 1 321 ? 27.526 11.466 -38.737 1.00 95.75 321 THR A CA 1
ATOM 2204 C C . THR A 1 321 ? 28.218 10.234 -39.306 1.00 95.75 321 THR A C 1
ATOM 2206 O O . THR A 1 321 ? 28.874 10.320 -40.339 1.00 95.75 321 THR A O 1
ATOM 2209 N N . ALA A 1 322 ? 28.057 9.088 -38.653 1.00 96.38 322 ALA A N 1
ATOM 2210 C CA . ALA A 1 322 ? 28.726 7.836 -38.973 1.00 96.38 322 ALA A CA 1
ATOM 2211 C C . ALA A 1 322 ? 27.735 6.667 -38.893 1.00 96.38 322 ALA A C 1
ATOM 2213 O O . ALA A 1 322 ? 27.366 6.235 -37.802 1.00 96.38 322 ALA A O 1
ATOM 2214 N N . VAL A 1 323 ? 27.283 6.166 -40.043 1.00 96.50 323 VAL A N 1
ATOM 2215 C CA . VAL A 1 323 ? 26.272 5.101 -40.141 1.00 96.50 323 VAL A CA 1
ATOM 2216 C C . VAL A 1 323 ? 26.844 3.904 -40.899 1.00 96.50 323 VAL A C 1
ATOM 2218 O O . VAL A 1 323 ? 26.850 3.863 -42.129 1.00 96.50 323 VAL A O 1
ATOM 2221 N N . GLY A 1 324 ? 27.324 2.907 -40.165 1.00 95.00 324 GLY A N 1
ATOM 2222 C CA . GLY A 1 324 ? 27.979 1.721 -40.711 1.00 95.00 324 GLY A CA 1
ATOM 2223 C C . GLY A 1 324 ? 28.990 1.123 -39.737 1.00 95.00 324 GLY A C 1
ATOM 2224 O O . GLY A 1 324 ? 29.462 1.780 -38.814 1.00 95.00 324 GLY A O 1
ATOM 2225 N N . ALA A 1 325 ? 29.350 -0.147 -39.930 1.00 95.19 325 ALA A N 1
ATOM 2226 C CA . ALA A 1 325 ? 30.450 -0.714 -39.156 1.00 95.19 325 ALA A CA 1
ATOM 2227 C C . ALA A 1 325 ? 31.776 -0.057 -39.581 1.00 95.19 325 ALA A C 1
ATOM 2229 O O . ALA A 1 325 ? 32.079 0.027 -40.774 1.00 95.19 325 ALA A O 1
ATOM 2230 N N . GLN A 1 326 ? 32.548 0.411 -38.599 1.00 95.62 326 GLN A N 1
ATOM 2231 C CA . GLN A 1 326 ? 33.818 1.126 -38.783 1.00 95.62 326 GLN A CA 1
ATOM 2232 C C . GLN A 1 326 ? 33.735 2.411 -39.639 1.00 95.62 326 GLN A C 1
ATOM 2234 O O . GLN A 1 326 ? 34.751 2.846 -40.180 1.00 95.62 326 GLN A O 1
ATOM 2239 N N . SER A 1 327 ? 32.555 3.026 -39.792 1.00 97.06 327 SER A N 1
ATOM 2240 C CA . SER A 1 327 ? 32.438 4.331 -40.461 1.00 97.06 327 SER A CA 1
ATOM 2241 C C . SER A 1 327 ? 32.949 5.460 -39.561 1.00 97.06 327 SER A C 1
ATOM 2243 O O . SER A 1 327 ? 32.603 5.482 -38.380 1.00 97.06 327 SER A O 1
ATOM 2245 N N . ASN A 1 328 ? 33.688 6.424 -40.109 1.00 96.31 328 ASN A N 1
ATOM 2246 C CA . ASN A 1 328 ? 34.176 7.604 -39.392 1.00 96.31 328 ASN A CA 1
ATOM 2247 C C . ASN A 1 328 ? 33.667 8.896 -40.048 1.00 96.31 328 ASN A C 1
ATOM 2249 O O . ASN A 1 328 ? 34.087 9.219 -41.155 1.00 96.31 328 ASN A O 1
ATOM 2253 N N . GLY A 1 329 ? 32.776 9.625 -39.380 1.00 95.75 329 GLY A N 1
ATOM 2254 C CA . GLY A 1 329 ? 32.291 10.939 -39.806 1.00 95.75 329 GLY A CA 1
ATOM 2255 C C . GLY A 1 329 ? 32.808 12.014 -38.861 1.00 95.75 329 GLY A C 1
ATOM 2256 O O . GLY A 1 329 ? 32.267 12.172 -37.775 1.00 95.75 329 GLY A O 1
ATOM 2257 N N . ASP A 1 330 ? 33.863 12.720 -39.251 1.00 94.50 330 ASP A N 1
ATOM 2258 C CA . ASP A 1 330 ? 34.621 13.639 -38.399 1.00 94.50 330 ASP A CA 1
ATOM 2259 C C . ASP A 1 330 ? 34.569 15.085 -38.908 1.00 94.50 330 ASP A C 1
ATOM 2261 O O . ASP A 1 330 ? 34.552 15.336 -40.117 1.00 94.50 330 ASP A O 1
ATOM 2265 N N . ASN A 1 331 ? 34.558 16.044 -37.978 1.00 94.06 331 ASN A N 1
ATOM 2266 C CA . ASN A 1 331 ? 34.527 17.484 -38.238 1.00 94.06 331 ASN A CA 1
ATOM 2267 C C . ASN A 1 331 ? 33.433 17.858 -39.259 1.00 94.06 331 ASN A C 1
ATOM 2269 O O . ASN A 1 331 ? 33.712 18.238 -40.400 1.00 94.06 331 ASN A O 1
ATOM 2273 N N . TYR A 1 332 ? 32.168 17.681 -38.867 1.00 94.88 332 TYR A N 1
ATOM 2274 C CA . TYR A 1 332 ? 30.984 17.829 -39.731 1.00 94.88 332 TYR A CA 1
ATOM 2275 C C . TYR A 1 332 ? 30.948 16.887 -40.958 1.00 94.88 332 TYR A C 1
ATOM 2277 O O . TYR A 1 332 ? 30.201 17.128 -41.906 1.00 94.88 332 TYR A O 1
ATOM 2285 N N . GLY A 1 333 ? 31.752 15.818 -40.970 1.00 95.25 333 GLY A N 1
ATOM 2286 C CA . GLY A 1 333 ? 31.747 14.792 -42.013 1.00 95.25 333 GLY A CA 1
ATOM 2287 C C . GLY A 1 333 ? 30.592 13.792 -41.871 1.00 95.25 333 GLY A C 1
ATOM 2288 O O . GLY A 1 333 ? 30.289 13.337 -40.769 1.00 95.25 333 GLY A O 1
ATOM 2289 N N . ALA A 1 334 ? 29.964 13.411 -42.986 1.00 97.19 334 ALA A N 1
ATOM 2290 C CA . ALA A 1 334 ? 28.861 12.448 -43.047 1.00 97.19 334 ALA A CA 1
ATOM 2291 C C . ALA A 1 334 ? 29.285 11.142 -43.748 1.00 97.19 334 ALA A C 1
ATOM 2293 O O . ALA A 1 334 ? 29.221 11.026 -44.973 1.00 97.19 334 ALA A O 1
ATOM 2294 N N . ALA A 1 335 ? 29.720 10.150 -42.972 1.00 97.50 335 ALA A N 1
ATOM 2295 C CA . ALA A 1 335 ? 30.121 8.828 -43.440 1.00 97.50 335 ALA A CA 1
ATOM 2296 C C . ALA A 1 335 ? 28.977 7.809 -43.316 1.00 97.50 335 ALA A C 1
ATOM 2298 O O . ALA A 1 335 ? 28.423 7.600 -42.238 1.00 97.50 335 ALA A O 1
ATOM 2299 N N . VAL A 1 336 ? 28.638 7.131 -44.412 1.00 97.50 336 VAL A N 1
ATOM 2300 C CA . VAL A 1 336 ? 27.560 6.137 -44.476 1.00 97.50 336 VAL A CA 1
ATOM 2301 C C . VAL A 1 336 ? 28.034 4.921 -45.273 1.00 97.50 336 VAL A C 1
ATOM 2303 O O . VAL A 1 336 ? 28.255 4.996 -46.480 1.00 97.50 336 VAL A O 1
ATOM 2306 N N . GLY A 1 337 ? 28.180 3.778 -44.609 1.00 96.75 337 GLY A N 1
ATOM 2307 C CA . GLY A 1 337 ? 28.668 2.530 -45.196 1.00 96.75 337 GLY A CA 1
ATOM 2308 C C . GLY A 1 337 ? 29.849 1.920 -44.441 1.00 96.75 337 GLY A C 1
ATOM 2309 O O . GLY A 1 337 ? 30.501 2.563 -43.623 1.00 96.75 337 GLY A O 1
ATOM 2310 N N . TYR A 1 338 ? 30.128 0.644 -44.716 1.00 96.88 338 TYR A N 1
ATOM 2311 C CA . TYR A 1 338 ? 31.238 -0.082 -44.094 1.00 96.88 338 TYR A CA 1
ATOM 2312 C C . TYR A 1 338 ? 32.583 0.591 -44.406 1.00 96.88 338 TYR A C 1
ATOM 2314 O O . TYR A 1 338 ? 32.922 0.754 -45.581 1.00 96.88 338 TYR A O 1
ATOM 2322 N N . GLN A 1 339 ? 33.343 0.959 -43.370 1.00 96.69 339 GLN A N 1
ATOM 2323 C CA . GLN A 1 339 ? 34.624 1.679 -43.483 1.00 96.69 339 GLN A CA 1
ATOM 2324 C C . GLN A 1 339 ? 34.564 2.991 -44.298 1.00 96.69 339 GLN A C 1
ATOM 2326 O O . GLN A 1 339 ? 35.587 3.447 -44.810 1.00 96.69 339 GLN A O 1
ATOM 2331 N N . ALA A 1 340 ? 33.388 3.615 -44.436 1.00 97.75 340 ALA A N 1
ATOM 2332 C CA . ALA A 1 340 ? 33.286 4.957 -45.007 1.00 97.75 340 ALA A CA 1
ATOM 2333 C C . ALA A 1 340 ? 33.989 5.975 -44.091 1.00 97.75 340 ALA A C 1
ATOM 2335 O O . ALA A 1 340 ? 33.789 5.948 -42.879 1.00 97.75 340 ALA A O 1
ATOM 2336 N N . ASN A 1 341 ? 34.782 6.886 -44.649 1.00 97.06 341 ASN A N 1
ATOM 2337 C CA . ASN A 1 341 ? 35.454 7.951 -43.911 1.00 97.06 341 ASN A CA 1
ATOM 2338 C C . ASN A 1 341 ? 35.112 9.303 -44.544 1.00 97.06 341 ASN A C 1
ATOM 2340 O O . ASN A 1 341 ? 35.379 9.516 -45.722 1.00 97.06 341 ASN A O 1
ATOM 2344 N N . ALA A 1 342 ? 34.515 10.205 -43.777 1.00 97.25 342 ALA A N 1
ATOM 2345 C CA . ALA A 1 342 ? 34.230 11.575 -44.170 1.00 97.25 342 ALA A CA 1
ATOM 2346 C C . ALA A 1 342 ? 34.870 12.501 -43.140 1.00 97.25 342 ALA A C 1
ATOM 2348 O O . ALA A 1 342 ? 34.590 12.387 -41.950 1.00 97.25 342 ALA A O 1
ATOM 2349 N N . SER A 1 343 ? 35.717 13.417 -43.592 1.00 95.44 343 SER A N 1
ATOM 2350 C CA . SER A 1 343 ? 36.441 14.356 -42.736 1.00 95.44 343 SER A CA 1
ATOM 2351 C C . SER A 1 343 ? 36.286 15.790 -43.238 1.00 95.44 343 SER A C 1
ATOM 2353 O O . SER A 1 343 ? 36.439 16.056 -44.432 1.00 95.44 343 SER A O 1
ATOM 2355 N N . THR A 1 344 ? 36.016 16.728 -42.327 1.00 93.94 344 THR A N 1
ATOM 2356 C CA . THR A 1 344 ? 35.951 18.179 -42.599 1.00 93.94 344 THR A CA 1
ATOM 2357 C C . THR A 1 344 ? 34.937 18.542 -43.692 1.00 93.94 344 THR A C 1
ATOM 2359 O O . THR A 1 344 ? 35.317 18.841 -44.819 1.00 93.94 344 THR A O 1
ATOM 2362 N N . LEU A 1 345 ? 33.640 18.549 -43.358 1.00 94.94 345 LEU A N 1
ATOM 2363 C CA . LEU A 1 345 ? 32.539 18.977 -44.250 1.00 94.94 345 LEU A CA 1
ATOM 2364 C C . LEU A 1 345 ? 32.382 18.162 -45.559 1.00 94.94 345 LEU A C 1
ATOM 2366 O O . LEU A 1 345 ? 31.852 18.669 -46.552 1.00 94.94 345 LEU A O 1
ATOM 2370 N N . SER A 1 346 ? 32.816 16.898 -45.581 1.00 96.00 346 SER A N 1
ATOM 2371 C CA . SER A 1 346 ? 32.546 15.962 -46.687 1.00 96.00 346 SER A CA 1
ATOM 2372 C C . SER A 1 346 ? 31.381 15.013 -46.406 1.00 96.00 346 SER A C 1
ATOM 2374 O O . SER A 1 346 ? 31.061 14.717 -45.257 1.00 96.00 346 SER A O 1
ATOM 2376 N N . ALA A 1 347 ? 30.799 14.453 -47.466 1.00 97.50 347 ALA A N 1
ATOM 2377 C CA . ALA A 1 347 ? 30.004 13.228 -47.403 1.00 97.50 347 ALA A CA 1
ATOM 2378 C C . ALA A 1 347 ? 30.787 12.038 -47.990 1.00 97.50 347 ALA A C 1
ATOM 2380 O O . ALA A 1 347 ? 31.447 12.181 -49.019 1.00 97.50 347 ALA A O 1
ATOM 2381 N N . ALA A 1 348 ? 30.681 10.855 -47.386 1.00 97.88 348 ALA A N 1
ATOM 2382 C CA . ALA A 1 348 ? 31.254 9.609 -47.895 1.00 97.88 348 ALA A CA 1
ATOM 2383 C C . ALA A 1 348 ? 30.223 8.475 -47.790 1.00 97.88 348 ALA A C 1
ATOM 2385 O O . ALA A 1 348 ? 29.994 7.932 -46.715 1.00 97.88 348 ALA A O 1
ATOM 2386 N N . LEU A 1 349 ? 29.582 8.129 -48.905 1.00 97.75 349 LEU A N 1
ATOM 2387 C CA . LEU A 1 349 ? 28.499 7.152 -49.001 1.00 97.75 349 LEU A CA 1
ATOM 2388 C C . LEU A 1 349 ? 28.959 5.925 -49.804 1.00 97.75 349 LEU A C 1
ATOM 2390 O O . LEU A 1 349 ? 29.018 5.962 -51.031 1.00 97.75 349 LEU A O 1
ATOM 2394 N N . GLY A 1 350 ? 29.265 4.823 -49.121 1.00 97.06 350 GLY A N 1
ATOM 2395 C CA . GLY A 1 350 ? 29.637 3.550 -49.742 1.00 97.06 350 GLY A CA 1
ATOM 2396 C C . GLY A 1 350 ? 30.709 2.764 -48.985 1.00 97.06 350 GLY A C 1
ATOM 2397 O O . GLY A 1 350 ? 31.337 3.254 -48.052 1.00 97.06 350 GLY A O 1
ATOM 2398 N N . TYR A 1 351 ? 30.936 1.519 -49.412 1.00 97.56 351 TYR A N 1
ATOM 2399 C CA . TYR A 1 351 ? 32.013 0.668 -48.894 1.00 97.56 351 TYR A CA 1
ATOM 2400 C C . TYR A 1 351 ? 33.381 1.329 -49.125 1.00 97.56 351 TYR A C 1
ATOM 2402 O O . TYR A 1 351 ? 33.767 1.546 -50.273 1.00 97.56 351 TYR A O 1
ATOM 2410 N N . MET A 1 352 ? 34.118 1.636 -48.055 1.00 97.38 352 MET A N 1
ATOM 2411 C CA . MET A 1 352 ? 35.417 2.328 -48.104 1.00 97.38 352 MET A CA 1
ATOM 2412 C C . MET A 1 352 ? 35.412 3.670 -48.877 1.00 97.38 352 MET A C 1
ATOM 2414 O O . MET A 1 352 ? 36.430 4.033 -49.467 1.00 97.38 352 MET A O 1
ATOM 2418 N N . ALA A 1 353 ? 34.286 4.393 -48.934 1.00 97.94 353 ALA A N 1
ATOM 2419 C CA . ALA A 1 353 ? 34.255 5.748 -49.502 1.00 97.94 353 ALA A CA 1
ATOM 2420 C C . ALA A 1 353 ? 35.095 6.719 -48.643 1.00 97.94 353 ALA A C 1
ATOM 2422 O O . ALA A 1 353 ? 35.083 6.593 -47.420 1.00 97.94 353 ALA A O 1
ATOM 2423 N N . ASN A 1 354 ? 35.810 7.677 -49.244 1.00 97.25 354 ASN A N 1
ATOM 2424 C CA . ASN A 1 354 ? 36.749 8.561 -48.540 1.00 97.25 354 ASN A CA 1
ATOM 2425 C C . ASN A 1 354 ? 36.618 10.041 -48.960 1.00 97.25 354 ASN A C 1
ATOM 2427 O O . ASN A 1 354 ? 37.136 10.456 -49.996 1.00 97.25 354 ASN A O 1
ATOM 2431 N N . GLY A 1 355 ? 35.950 10.844 -48.131 1.00 96.44 355 GLY A N 1
ATOM 2432 C CA . GLY A 1 355 ? 35.872 12.298 -48.264 1.00 96.44 355 GLY A CA 1
ATOM 2433 C C . GLY A 1 355 ? 36.840 13.031 -47.327 1.00 96.44 355 GLY A C 1
ATOM 2434 O O . GLY A 1 355 ? 36.926 12.709 -46.138 1.00 96.44 355 GLY A O 1
ATOM 2435 N N . SER A 1 356 ? 37.545 14.049 -47.835 1.00 95.44 356 SER A N 1
ATOM 2436 C CA . SER A 1 356 ? 38.408 14.902 -47.009 1.00 95.44 356 SER A CA 1
ATOM 2437 C C . SER A 1 356 ? 38.447 16.369 -47.453 1.00 95.44 356 SER A C 1
ATOM 2439 O O . SER A 1 356 ? 38.805 16.695 -48.589 1.00 95.44 356 SER A O 1
ATOM 2441 N N . GLY A 1 357 ? 38.068 17.266 -46.541 1.00 93.44 357 GLY A N 1
ATOM 2442 C CA . GLY A 1 357 ? 37.671 18.631 -46.887 1.00 93.44 357 GLY A CA 1
ATOM 2443 C C . GLY A 1 357 ? 36.279 18.655 -47.528 1.00 93.44 357 GLY A C 1
ATOM 2444 O O . GLY A 1 357 ? 35.683 17.607 -47.765 1.00 93.44 357 GLY A O 1
ATOM 2445 N N . VAL A 1 358 ? 35.757 19.850 -47.824 1.00 95.00 358 VAL A N 1
ATOM 2446 C CA . VAL A 1 358 ? 34.427 20.023 -48.441 1.00 95.00 358 VAL A CA 1
ATOM 2447 C C . VAL A 1 358 ? 34.301 19.122 -49.676 1.00 95.00 358 VAL A C 1
ATOM 2449 O O . VAL A 1 358 ? 35.199 19.135 -50.514 1.00 95.00 358 VAL A O 1
ATOM 2452 N N . GLY A 1 359 ? 33.229 18.339 -49.819 1.00 93.50 359 GLY A N 1
ATOM 2453 C CA . GLY A 1 359 ? 33.082 17.448 -50.978 1.00 93.50 359 GLY A CA 1
ATOM 2454 C C . GLY A 1 359 ? 32.127 16.273 -50.782 1.00 93.50 359 GLY A C 1
ATOM 2455 O O . GLY A 1 359 ? 31.458 16.157 -49.756 1.00 93.50 359 GLY A O 1
ATOM 2456 N N . ALA A 1 360 ? 32.067 15.382 -51.771 1.00 97.25 360 ALA A N 1
ATOM 2457 C CA . ALA A 1 360 ? 31.237 14.179 -51.722 1.00 97.25 360 ALA A CA 1
ATOM 2458 C C . ALA A 1 360 ? 31.912 12.986 -52.413 1.00 97.25 360 ALA A C 1
ATOM 2460 O O . ALA A 1 360 ? 32.379 13.118 -53.539 1.00 97.25 360 ALA A O 1
ATOM 2461 N N . SER A 1 361 ? 31.901 11.820 -51.765 1.00 97.75 361 SER A N 1
ATOM 2462 C CA . SER A 1 361 ? 32.363 10.528 -52.287 1.00 97.75 361 SER A CA 1
ATOM 2463 C C . SER A 1 361 ? 31.230 9.510 -52.238 1.00 97.75 361 SER A C 1
ATOM 2465 O O . SER A 1 361 ? 30.915 8.998 -51.169 1.00 97.75 361 SER A O 1
ATOM 2467 N N . VAL A 1 362 ? 30.599 9.201 -53.369 1.00 97.94 362 VAL A N 1
ATOM 2468 C CA . VAL A 1 362 ? 29.409 8.334 -53.432 1.00 97.94 362 VAL A CA 1
ATOM 2469 C C . VAL A 1 362 ? 29.697 7.079 -54.254 1.00 97.94 362 VAL A C 1
ATOM 2471 O O . VAL A 1 362 ? 29.485 7.039 -55.463 1.00 97.94 362 VAL A O 1
ATOM 2474 N N . GLY A 1 363 ? 30.181 6.026 -53.605 1.00 97.00 363 GLY A N 1
ATOM 2475 C CA . GLY A 1 363 ? 30.441 4.739 -54.242 1.00 97.00 363 GLY A CA 1
ATOM 2476 C C . GLY A 1 363 ? 31.484 3.898 -53.517 1.00 97.00 363 GLY A C 1
ATOM 2477 O O . GLY A 1 363 ? 32.197 4.365 -52.631 1.00 97.00 363 GLY A O 1
ATOM 2478 N N . SER A 1 364 ? 31.586 2.626 -53.907 1.00 97.56 364 SER A N 1
ATOM 2479 C CA . SER A 1 364 ? 32.600 1.720 -53.361 1.00 97.56 364 SER A CA 1
ATOM 2480 C C . SER A 1 364 ? 34.004 2.222 -53.718 1.00 97.56 364 SER A C 1
ATOM 2482 O O . SER A 1 364 ? 34.348 2.321 -54.899 1.00 97.56 364 SER A O 1
ATOM 2484 N N . ARG A 1 365 ? 34.800 2.560 -52.697 1.00 97.69 365 ARG A N 1
ATOM 2485 C CA . ARG A 1 365 ? 36.140 3.163 -52.807 1.00 97.69 365 ARG A CA 1
ATOM 2486 C C . ARG A 1 365 ? 36.185 4.493 -53.579 1.00 97.69 365 ARG A C 1
ATOM 2488 O O . ARG A 1 365 ? 37.239 4.851 -54.100 1.00 97.69 365 ARG A O 1
ATOM 2495 N N . ALA A 1 366 ? 35.065 5.216 -53.670 1.00 98.00 366 ALA A N 1
ATOM 2496 C CA . ALA A 1 366 ? 35.059 6.591 -54.174 1.00 98.00 366 ALA A CA 1
ATOM 2497 C C . ALA A 1 366 ? 35.889 7.491 -53.243 1.00 98.00 366 ALA A C 1
ATOM 2499 O O . ALA A 1 366 ? 35.769 7.365 -52.026 1.00 98.00 366 ALA A O 1
ATOM 2500 N N . THR A 1 367 ? 36.723 8.373 -53.795 1.00 97.75 367 THR A N 1
ATOM 2501 C CA . THR A 1 367 ? 37.585 9.292 -53.031 1.00 97.75 367 THR A CA 1
ATOM 2502 C C . THR A 1 367 ? 37.388 10.733 -53.500 1.00 97.75 367 THR A C 1
ATOM 2504 O O . THR A 1 367 ? 37.336 10.984 -54.706 1.00 97.75 367 THR A O 1
ATOM 2507 N N . SER A 1 368 ? 37.273 11.695 -52.586 1.00 96.94 368 SER A N 1
ATOM 2508 C CA . SER A 1 368 ? 37.052 13.111 -52.907 1.00 96.94 368 SER A CA 1
ATOM 2509 C C . SER A 1 368 ? 37.822 14.025 -51.961 1.00 96.94 368 SER A C 1
ATOM 2511 O O . SER A 1 368 ? 37.616 13.955 -50.748 1.00 96.94 368 SER A O 1
ATOM 2513 N N . THR A 1 369 ? 38.650 14.923 -52.495 1.00 96.75 369 THR A N 1
ATOM 2514 C CA . THR A 1 369 ? 39.408 15.896 -51.697 1.00 96.75 369 THR A CA 1
ATOM 2515 C C . THR A 1 369 ? 39.214 17.335 -52.170 1.00 96.75 369 THR A C 1
ATOM 2517 O O . THR A 1 369 ? 39.079 17.593 -53.365 1.00 96.75 369 THR A O 1
ATOM 2520 N N . ASN A 1 370 ? 39.232 18.290 -51.234 1.00 94.19 370 ASN A N 1
ATOM 2521 C CA . ASN A 1 370 ? 39.291 19.737 -51.501 1.00 94.19 370 ASN A CA 1
ATOM 2522 C C . ASN A 1 370 ? 38.274 20.235 -52.551 1.00 94.19 370 ASN A C 1
ATOM 2524 O O . ASN A 1 370 ? 38.639 20.578 -53.675 1.00 94.19 370 ASN A O 1
ATOM 2528 N N . TYR A 1 371 ? 36.993 20.296 -52.192 1.00 96.12 371 TYR A N 1
ATOM 2529 C CA . TYR A 1 371 ? 35.860 20.635 -53.073 1.00 96.12 371 TYR A CA 1
ATOM 2530 C C . TYR A 1 371 ? 35.613 19.622 -54.207 1.00 96.12 371 TYR A C 1
ATOM 2532 O O . TYR A 1 371 ? 34.903 19.924 -55.163 1.00 96.12 371 TYR A O 1
ATOM 2540 N N . GLY A 1 372 ? 36.195 18.423 -54.121 1.00 95.62 372 GLY A N 1
ATOM 2541 C CA . GLY A 1 372 ? 35.961 17.340 -55.072 1.00 95.62 372 GLY A CA 1
ATOM 2542 C C . GLY A 1 372 ? 34.596 16.664 -54.892 1.00 95.62 372 GLY A C 1
ATOM 2543 O O . GLY A 1 372 ? 34.125 16.474 -53.770 1.00 95.62 372 GLY A O 1
ATOM 2544 N N . ALA A 1 373 ? 33.994 16.232 -55.998 1.00 97.56 373 ALA A N 1
ATOM 2545 C CA . ALA A 1 373 ? 32.809 15.378 -56.016 1.00 97.56 373 ALA A CA 1
ATOM 2546 C C . ALA A 1 373 ? 33.091 14.111 -56.837 1.00 97.56 373 ALA A C 1
ATOM 2548 O O . ALA A 1 373 ? 33.270 14.193 -58.051 1.00 97.56 373 ALA A O 1
ATOM 2549 N N . SER A 1 374 ? 33.149 12.943 -56.198 1.00 97.38 374 SER A N 1
ATOM 2550 C CA . SER A 1 374 ? 33.316 11.645 -56.854 1.00 97.38 374 SER A CA 1
ATOM 2551 C C . SER A 1 374 ? 32.097 10.745 -56.656 1.00 97.38 374 SER A C 1
ATOM 2553 O O . SER A 1 374 ? 31.510 10.674 -55.578 1.00 97.38 374 SER A O 1
ATOM 2555 N N . VAL A 1 375 ? 31.694 10.048 -57.717 1.00 97.94 375 VAL A N 1
ATOM 2556 C CA . VAL A 1 375 ? 30.520 9.171 -57.739 1.00 97.94 375 VAL A CA 1
ATOM 2557 C C . VAL A 1 375 ? 30.832 7.924 -58.569 1.00 97.94 375 VAL A C 1
ATOM 2559 O O . VAL A 1 375 ? 31.222 8.028 -59.729 1.00 97.94 375 VAL A O 1
ATOM 2562 N N . GLY A 1 376 ? 30.635 6.735 -58.002 1.00 97.25 376 GLY A N 1
ATOM 2563 C CA . GLY A 1 376 ? 30.880 5.443 -58.649 1.00 97.25 376 GLY A CA 1
ATOM 2564 C C . GLY A 1 376 ? 32.046 4.646 -58.052 1.00 97.25 376 GLY A C 1
ATOM 2565 O O . GLY A 1 376 ? 32.620 5.003 -57.025 1.00 97.25 376 GLY A O 1
ATOM 2566 N N . TYR A 1 377 ? 32.366 3.500 -58.659 1.00 97.81 377 TYR A N 1
ATOM 2567 C CA . TYR A 1 377 ? 33.389 2.585 -58.141 1.00 97.81 377 TYR A CA 1
ATOM 2568 C C . TYR A 1 377 ? 34.798 3.136 -58.391 1.00 97.81 377 TYR A C 1
ATOM 2570 O O . TYR A 1 377 ? 35.187 3.318 -59.544 1.00 97.81 377 TYR A O 1
ATOM 2578 N N . GLN A 1 378 ? 35.577 3.360 -57.329 1.00 97.38 378 GLN A N 1
ATOM 2579 C CA . GLN A 1 378 ? 36.931 3.934 -57.400 1.00 97.38 378 GLN A CA 1
ATOM 2580 C C . GLN A 1 378 ? 37.023 5.267 -58.172 1.00 97.38 378 GLN A C 1
ATOM 2582 O O . GLN A 1 378 ? 38.069 5.573 -58.742 1.00 97.38 378 GLN A O 1
ATOM 2587 N N . ALA A 1 379 ? 35.944 6.056 -58.218 1.00 97.88 379 ALA A N 1
ATOM 2588 C CA . ALA A 1 379 ? 35.989 7.411 -58.761 1.00 97.88 379 ALA A CA 1
ATOM 2589 C C . ALA A 1 379 ? 36.805 8.324 -57.828 1.00 97.88 379 ALA A C 1
ATOM 2591 O O . ALA A 1 379 ? 36.590 8.308 -56.618 1.00 97.88 379 ALA A O 1
ATOM 2592 N N . ASN A 1 380 ? 37.716 9.128 -58.376 1.00 97.50 380 ASN A N 1
ATOM 2593 C CA . ASN A 1 380 ? 38.613 10.002 -57.621 1.00 97.50 380 ASN A CA 1
ATOM 2594 C C . ASN A 1 380 ? 38.423 11.454 -58.064 1.00 97.50 380 ASN A C 1
ATOM 2596 O O . ASN A 1 380 ? 38.566 11.760 -59.245 1.00 97.50 380 ASN A O 1
ATOM 2600 N N . ALA A 1 381 ? 38.132 12.353 -57.130 1.00 97.38 381 ALA A N 1
ATOM 2601 C CA . ALA A 1 381 ? 37.964 13.779 -57.393 1.00 97.38 381 ALA A CA 1
ATOM 2602 C C . ALA A 1 381 ? 38.874 14.611 -56.482 1.00 97.38 381 ALA A C 1
ATOM 2604 O O . ALA A 1 381 ? 38.888 14.392 -55.274 1.00 97.38 381 ALA A O 1
ATOM 2605 N N . SER A 1 382 ? 39.609 15.581 -57.022 1.00 96.00 382 SER A N 1
ATOM 2606 C CA . SER A 1 382 ? 40.454 16.476 -56.225 1.00 96.00 382 SER A CA 1
ATOM 2607 C C . SER A 1 382 ? 40.407 17.922 -56.710 1.00 96.00 382 SER A C 1
ATOM 2609 O O . SER A 1 382 ? 40.343 18.189 -57.911 1.00 96.00 382 SER A O 1
ATOM 2611 N N . THR A 1 383 ? 40.462 18.865 -55.767 1.00 94.88 383 THR A N 1
ATOM 2612 C CA . THR A 1 383 ? 40.636 20.307 -56.027 1.00 94.88 383 THR A CA 1
ATOM 2613 C C . THR A 1 383 ? 39.565 20.852 -56.981 1.00 94.88 383 THR A C 1
ATOM 2615 O O . THR A 1 383 ? 39.855 21.212 -58.118 1.00 94.88 383 THR A O 1
ATOM 2618 N N . GLN A 1 384 ? 38.303 20.885 -56.543 1.00 95.25 384 GLN A N 1
ATOM 2619 C CA . GLN A 1 384 ? 37.145 21.296 -57.365 1.00 95.25 384 GLN A CA 1
ATOM 2620 C C . GLN A 1 384 ? 36.895 20.403 -58.606 1.00 95.25 384 GLN A C 1
ATOM 2622 O O . GLN A 1 384 ? 36.250 20.828 -59.561 1.00 95.25 384 GLN A O 1
ATOM 2627 N N . GLY A 1 385 ? 37.417 19.171 -58.624 1.00 95.38 385 GLY A N 1
ATOM 2628 C CA . GLY A 1 385 ? 37.147 18.184 -59.675 1.00 95.38 385 GLY A CA 1
ATOM 2629 C C . GLY A 1 385 ? 35.811 17.447 -59.494 1.00 95.38 385 GLY A C 1
ATOM 2630 O O . GLY A 1 385 ? 35.379 17.207 -58.367 1.00 95.38 385 GLY A O 1
ATOM 2631 N N . ALA A 1 386 ? 35.184 17.028 -60.596 1.00 97.38 386 ALA A N 1
ATOM 2632 C CA . ALA A 1 386 ? 33.951 16.236 -60.614 1.00 97.38 386 ALA A CA 1
ATOM 2633 C C . ALA A 1 386 ? 34.141 14.914 -61.386 1.00 97.38 386 ALA A C 1
ATOM 2635 O O . ALA A 1 386 ? 34.274 14.919 -62.609 1.00 97.38 386 ALA A O 1
ATOM 2636 N N . ALA A 1 387 ? 34.149 13.776 -60.688 1.00 97.75 387 ALA A N 1
ATOM 2637 C CA . ALA A 1 387 ? 34.362 12.444 -61.258 1.00 97.75 387 ALA A CA 1
ATOM 2638 C C . ALA A 1 387 ? 33.112 11.559 -61.124 1.00 97.75 387 ALA A C 1
ATOM 2640 O O . ALA A 1 387 ? 32.664 11.287 -60.016 1.00 97.75 387 ALA A O 1
ATOM 2641 N N . LEU A 1 388 ? 32.564 11.054 -62.229 1.00 97.62 388 LEU A N 1
ATOM 2642 C CA . LEU A 1 388 ? 31.374 10.197 -62.247 1.00 97.62 388 LEU A CA 1
ATOM 2643 C C . LEU A 1 388 ? 31.618 8.953 -63.113 1.00 97.62 388 LEU A C 1
ATOM 2645 O O . LEU A 1 388 ? 31.690 9.043 -64.335 1.00 97.62 388 LEU A O 1
ATOM 2649 N N . GLY A 1 389 ? 31.721 7.777 -62.492 1.00 96.25 389 GLY A N 1
ATOM 2650 C CA . GLY A 1 389 ? 31.811 6.488 -63.182 1.00 96.25 389 GLY A CA 1
ATOM 2651 C C . GLY A 1 389 ? 32.738 5.472 -62.510 1.00 96.25 389 GLY A C 1
ATOM 2652 O O . GLY A 1 389 ? 32.961 5.504 -61.303 1.00 96.25 389 GLY A O 1
ATOM 2653 N N . TYR A 1 390 ? 33.259 4.528 -63.294 1.00 97.31 390 TYR A N 1
ATOM 2654 C CA . TYR A 1 390 ? 34.184 3.495 -62.817 1.00 97.31 390 TYR A CA 1
ATOM 2655 C C . TYR A 1 390 ? 35.624 3.967 -63.032 1.00 97.31 390 TYR A C 1
ATOM 2657 O O . TYR A 1 390 ? 36.034 4.157 -64.176 1.00 97.31 390 TYR A O 1
ATOM 2665 N N . GLN A 1 391 ? 36.404 4.135 -61.962 1.00 97.12 391 GLN A N 1
ATOM 2666 C CA . GLN A 1 391 ? 37.791 4.625 -62.013 1.00 97.12 391 GLN A CA 1
ATOM 2667 C C . GLN A 1 391 ? 37.958 5.966 -62.761 1.00 97.12 391 GLN A C 1
ATOM 2669 O O . GLN A 1 391 ? 39.016 6.232 -63.330 1.00 97.12 391 GLN A O 1
ATOM 2674 N N . ALA A 1 392 ? 36.914 6.802 -62.792 1.00 97.44 392 ALA A N 1
ATOM 2675 C CA . ALA A 1 392 ? 36.992 8.161 -63.320 1.00 97.44 392 ALA A CA 1
ATOM 2676 C C . ALA A 1 392 ? 37.837 9.038 -62.383 1.00 97.44 392 ALA A C 1
ATOM 2678 O O . ALA A 1 392 ? 37.632 9.003 -61.173 1.00 97.44 392 ALA A O 1
ATOM 2679 N N . ASN A 1 393 ? 38.762 9.827 -62.925 1.00 96.69 393 ASN A N 1
ATOM 2680 C CA . ASN A 1 393 ? 39.687 10.665 -62.163 1.00 96.69 393 ASN A CA 1
ATOM 2681 C C . ASN A 1 393 ? 39.527 12.124 -62.599 1.00 96.69 393 ASN A C 1
ATOM 2683 O O . ASN A 1 393 ? 39.829 12.435 -63.744 1.00 96.69 393 ASN A O 1
ATOM 2687 N N . ALA A 1 394 ? 39.084 13.018 -61.720 1.00 96.44 394 ALA A N 1
ATOM 2688 C CA . ALA A 1 394 ? 39.008 14.454 -61.980 1.00 96.44 394 ALA A CA 1
ATOM 2689 C C . ALA A 1 394 ? 39.926 15.208 -61.015 1.00 96.44 394 ALA A C 1
ATOM 2691 O O . ALA A 1 394 ? 39.846 15.022 -59.804 1.00 96.44 394 ALA A O 1
ATOM 2692 N N . SER A 1 395 ? 40.793 16.064 -61.543 1.00 93.62 395 SER A N 1
ATOM 2693 C CA . SER A 1 395 ? 41.786 16.812 -60.769 1.00 93.62 395 SER A CA 1
ATOM 2694 C C . SER A 1 395 ? 41.866 18.270 -61.216 1.00 93.62 395 SER A C 1
ATOM 2696 O O . SER A 1 395 ? 42.010 18.543 -62.408 1.00 93.62 395 SER A O 1
ATOM 2698 N N . THR A 1 396 ? 41.773 19.201 -60.266 1.00 93.81 396 THR A N 1
ATOM 2699 C CA . THR A 1 396 ? 41.875 20.658 -60.477 1.00 93.81 396 THR A CA 1
ATOM 2700 C C . THR A 1 396 ? 40.828 21.206 -61.459 1.00 93.81 396 THR A C 1
ATOM 2702 O O . THR A 1 396 ? 41.074 21.293 -62.661 1.00 93.81 396 THR A O 1
ATOM 2705 N N . GLN A 1 397 ? 39.660 21.610 -60.948 1.00 93.75 397 GLN A N 1
ATOM 2706 C CA . GLN A 1 397 ? 38.602 22.310 -61.710 1.00 93.75 397 GLN A CA 1
ATOM 2707 C C . GLN A 1 397 ? 38.161 21.583 -63.001 1.00 93.75 397 GLN A C 1
ATOM 2709 O O . GLN A 1 397 ? 37.796 22.209 -63.992 1.00 93.75 397 GLN A O 1
ATOM 2714 N N . SER A 1 398 ? 38.229 20.250 -63.020 1.00 94.31 398 SER A N 1
ATOM 2715 C CA . SER A 1 398 ? 37.990 19.425 -64.211 1.00 94.31 398 SER A CA 1
ATOM 2716 C C . SER A 1 398 ? 36.841 18.435 -64.024 1.00 94.31 398 SER A C 1
ATOM 2718 O O . SER A 1 398 ? 36.446 18.121 -62.901 1.00 94.31 398 SER A O 1
ATOM 2720 N N . ALA A 1 399 ? 36.310 17.916 -65.131 1.00 95.50 399 ALA A N 1
ATOM 2721 C CA . ALA A 1 399 ? 35.253 16.908 -65.140 1.00 95.50 399 ALA A CA 1
ATOM 2722 C C . ALA A 1 399 ? 35.732 15.591 -65.774 1.00 95.50 399 ALA A C 1
ATOM 2724 O O . ALA A 1 399 ? 36.409 15.598 -66.803 1.00 95.50 399 ALA A O 1
ATOM 2725 N N . ALA A 1 400 ? 35.349 14.456 -65.186 1.00 96.50 400 ALA A N 1
ATOM 2726 C CA . ALA A 1 400 ? 35.649 13.115 -65.683 1.00 96.50 400 ALA A CA 1
ATOM 2727 C C . ALA A 1 400 ? 34.410 12.212 -65.590 1.00 96.50 400 ALA A C 1
ATOM 2729 O O . ALA A 1 400 ? 34.018 11.801 -64.503 1.00 96.50 400 ALA A O 1
ATOM 2730 N N . LEU A 1 401 ? 33.796 11.884 -66.725 1.00 96.38 401 LEU A N 1
ATOM 2731 C CA . LEU A 1 401 ? 32.556 11.110 -66.810 1.00 96.38 401 LEU A CA 1
ATOM 2732 C C . LEU A 1 401 ? 32.779 9.817 -67.605 1.00 96.38 401 LEU A C 1
ATOM 2734 O O . LEU A 1 401 ? 33.033 9.873 -68.803 1.00 96.38 401 LEU A O 1
ATOM 2738 N N . GLY A 1 402 ? 32.648 8.654 -66.963 1.00 94.38 402 GLY A N 1
ATOM 2739 C CA . GLY A 1 402 ? 32.655 7.341 -67.618 1.00 94.38 402 GLY A CA 1
ATOM 2740 C C . GLY A 1 402 ? 33.627 6.323 -67.012 1.00 94.38 402 GLY A C 1
ATOM 2741 O O . GLY A 1 402 ? 33.906 6.330 -65.815 1.00 94.38 402 GLY A O 1
ATOM 2742 N N . TYR A 1 403 ? 34.111 5.390 -67.833 1.00 96.12 403 TYR A N 1
ATOM 2743 C CA . TYR A 1 403 ? 35.027 4.326 -67.406 1.00 96.12 403 TYR A CA 1
ATOM 2744 C C . TYR A 1 403 ? 36.471 4.769 -67.647 1.00 96.12 403 TYR A C 1
ATOM 2746 O O . TYR A 1 403 ? 36.864 4.963 -68.796 1.00 96.12 403 TYR A O 1
ATOM 2754 N N . LYS A 1 404 ? 37.269 4.923 -66.584 1.00 95.69 404 LYS A N 1
ATOM 2755 C CA . LYS A 1 404 ? 38.660 5.415 -66.640 1.00 95.69 404 LYS A CA 1
ATOM 2756 C C . LYS A 1 404 ? 38.821 6.738 -67.405 1.00 95.69 404 LYS A C 1
ATOM 2758 O O . LYS A 1 404 ? 39.846 6.951 -68.049 1.00 95.69 404 LYS A O 1
ATOM 2763 N N . ALA A 1 405 ? 37.818 7.616 -67.358 1.00 95.75 405 ALA A N 1
ATOM 2764 C CA . ALA A 1 405 ? 37.936 8.988 -67.851 1.00 95.75 405 ALA A CA 1
ATOM 2765 C C . ALA A 1 405 ? 38.888 9.793 -66.944 1.00 95.75 405 ALA A C 1
ATOM 2767 O O . ALA A 1 405 ? 38.859 9.610 -65.729 1.00 95.75 405 ALA A O 1
ATOM 2768 N N . ASN A 1 406 ? 39.723 10.671 -67.505 1.00 94.62 406 ASN A N 1
ATOM 2769 C CA . ASN A 1 406 ? 40.729 11.439 -66.761 1.00 94.62 406 ASN A CA 1
ATOM 2770 C C . ASN A 1 406 ? 40.643 12.933 -67.104 1.00 94.62 406 ASN A C 1
ATOM 2772 O O . ASN A 1 406 ? 41.069 13.353 -68.182 1.00 94.62 406 ASN A O 1
ATOM 2776 N N . GLY A 1 407 ? 40.087 13.709 -66.177 1.00 93.19 407 GLY A N 1
ATOM 2777 C CA . GLY A 1 407 ? 40.073 15.164 -66.170 1.00 93.19 407 GLY A CA 1
ATOM 2778 C C . GLY A 1 407 ? 41.293 15.723 -65.436 1.00 93.19 407 GLY A C 1
ATOM 2779 O O . GLY A 1 407 ? 41.549 15.381 -64.277 1.00 93.19 407 GLY A O 1
ATOM 2780 N N . TYR A 1 408 ? 42.026 16.614 -66.100 1.00 91.88 408 TYR A N 1
ATOM 2781 C CA . TYR A 1 408 ? 43.129 17.386 -65.529 1.00 91.88 408 TYR A CA 1
ATOM 2782 C C . TYR A 1 408 ? 42.885 18.881 -65.766 1.00 91.88 408 TYR A C 1
ATOM 2784 O O . TYR A 1 408 ? 42.386 19.252 -66.824 1.00 91.88 408 TYR A O 1
ATOM 2792 N N . THR A 1 409 ? 43.229 19.718 -64.784 1.00 92.06 409 THR A N 1
ATOM 2793 C CA . THR A 1 409 ? 43.370 21.191 -64.830 1.00 92.06 409 THR A CA 1
ATOM 2794 C C . THR A 1 409 ? 42.477 21.918 -65.847 1.00 92.06 409 THR A C 1
ATOM 2796 O O . THR A 1 409 ? 42.906 22.234 -66.956 1.00 92.06 409 THR A O 1
ATOM 2799 N N . ASN A 1 410 ? 41.242 22.237 -65.446 1.00 91.06 410 ASN A N 1
ATOM 2800 C CA . ASN A 1 410 ? 40.212 22.900 -66.268 1.00 91.06 410 ASN A CA 1
ATOM 2801 C C . ASN A 1 410 ? 39.750 22.113 -67.516 1.00 91.06 410 ASN A C 1
ATOM 2803 O O . ASN A 1 410 ? 39.122 22.687 -68.407 1.00 91.06 410 ASN A O 1
ATOM 2807 N N . GLY A 1 411 ? 40.077 20.822 -67.618 1.00 90.44 411 GLY A N 1
ATOM 2808 C CA . GLY A 1 411 ? 39.664 19.942 -68.712 1.00 90.44 411 GLY A CA 1
ATOM 2809 C C . GLY A 1 411 ? 38.350 19.189 -68.465 1.00 90.44 411 GLY A C 1
ATOM 2810 O O . GLY A 1 411 ? 37.841 19.107 -67.348 1.00 90.44 411 GLY A O 1
ATOM 2811 N N . THR A 1 412 ? 37.783 18.610 -69.522 1.00 93.56 412 THR A N 1
ATOM 2812 C CA . THR A 1 412 ? 36.582 17.761 -69.482 1.00 93.56 412 THR A CA 1
ATOM 2813 C C . THR A 1 412 ? 36.797 16.483 -70.292 1.00 93.56 412 THR A C 1
ATOM 2815 O O . THR A 1 412 ? 36.945 16.529 -71.514 1.00 93.56 412 THR A O 1
ATOM 2818 N N . ALA A 1 413 ? 36.772 15.331 -69.620 1.00 93.25 413 ALA A N 1
ATOM 2819 C CA . ALA A 1 413 ? 36.891 14.003 -70.215 1.00 93.25 413 ALA A CA 1
ATOM 2820 C C . ALA A 1 413 ? 35.571 13.225 -70.081 1.00 93.25 413 ALA A C 1
ATOM 2822 O O . ALA A 1 413 ? 35.112 12.973 -68.969 1.00 93.25 413 ALA A O 1
ATOM 2823 N N . ILE A 1 414 ? 34.957 12.822 -71.196 1.00 93.81 414 ILE A N 1
ATOM 2824 C CA . ILE A 1 414 ? 33.659 12.129 -71.226 1.00 93.81 414 ILE A CA 1
ATOM 2825 C C . ILE A 1 414 ? 33.752 10.875 -72.104 1.00 93.81 414 ILE A C 1
ATOM 2827 O O . ILE A 1 414 ? 33.784 10.972 -73.329 1.00 93.81 414 ILE A O 1
ATOM 2831 N N . GLY A 1 415 ? 33.745 9.694 -71.486 1.00 90.94 415 GLY A N 1
ATOM 2832 C CA . GLY A 1 415 ? 33.627 8.408 -72.172 1.00 90.94 415 GLY A CA 1
ATOM 2833 C C . GLY A 1 415 ? 34.478 7.286 -71.572 1.00 90.94 415 GLY A C 1
ATOM 2834 O O . GLY A 1 415 ? 34.635 7.167 -70.357 1.00 90.94 415 GLY A O 1
ATOM 2835 N N . TYR A 1 416 ? 34.993 6.416 -72.439 1.00 93.00 416 TYR A N 1
ATOM 2836 C CA . TYR A 1 416 ? 35.746 5.211 -72.079 1.00 93.00 416 TYR A CA 1
ATOM 2837 C C . TYR A 1 416 ? 37.236 5.472 -72.324 1.00 93.00 416 TYR A C 1
ATOM 2839 O O . TYR A 1 416 ? 37.623 5.678 -73.466 1.00 93.00 416 TYR A O 1
ATOM 2847 N N . TYR A 1 417 ? 38.073 5.509 -71.283 1.00 92.69 417 TYR A N 1
ATOM 2848 C CA . TYR A 1 417 ? 39.486 5.932 -71.353 1.00 92.69 417 TYR A CA 1
ATOM 2849 C C . TYR A 1 417 ? 39.725 7.360 -71.907 1.00 92.69 417 TYR A C 1
ATOM 2851 O O . TYR A 1 417 ? 40.841 7.681 -72.317 1.00 92.69 417 TYR A O 1
ATOM 2859 N N . ALA A 1 418 ? 38.715 8.239 -71.901 1.00 92.25 418 ALA A N 1
ATOM 2860 C CA . ALA A 1 418 ? 38.879 9.637 -72.309 1.00 92.25 418 ALA A CA 1
ATOM 2861 C C . ALA A 1 418 ? 39.915 10.369 -71.423 1.00 92.25 418 ALA A C 1
ATOM 2863 O O . ALA A 1 418 ? 39.996 10.121 -70.218 1.00 92.25 418 ALA A O 1
ATOM 2864 N N . ASN A 1 419 ? 40.709 11.277 -71.993 1.00 91.56 419 ASN A N 1
ATOM 2865 C CA . ASN A 1 419 ? 41.769 11.995 -71.278 1.00 91.56 419 ASN A CA 1
ATOM 2866 C C . ASN A 1 419 ? 41.877 13.448 -71.770 1.00 91.56 419 ASN A C 1
ATOM 2868 O O . ASN A 1 419 ? 42.307 13.697 -72.899 1.00 91.56 419 ASN A O 1
ATOM 2872 N N . SER A 1 420 ? 41.481 14.410 -70.934 1.00 88.38 420 SER A N 1
ATOM 2873 C CA . SER A 1 420 ? 41.628 15.839 -71.225 1.00 88.38 420 SER A CA 1
ATOM 2874 C C . SER A 1 420 ? 42.938 16.338 -70.612 1.00 88.38 420 SER A C 1
ATOM 2876 O O . SER A 1 420 ? 43.040 16.438 -69.389 1.00 88.38 420 SER A O 1
ATOM 2878 N N . GLY A 1 421 ? 43.955 16.579 -71.446 1.00 78.50 421 GLY A N 1
ATOM 2879 C CA . GLY A 1 421 ? 45.321 16.858 -70.996 1.00 7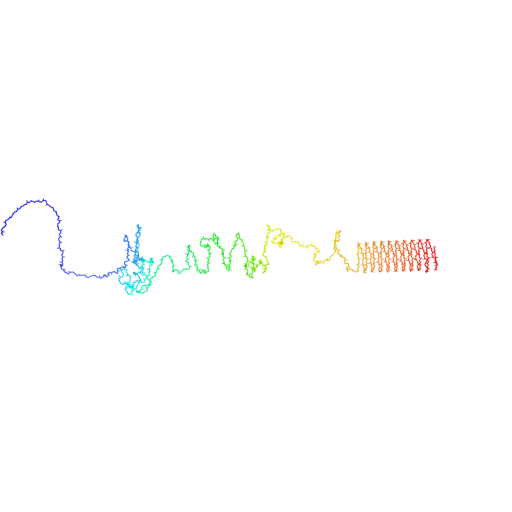8.50 421 GLY A CA 1
ATOM 2880 C C . GLY A 1 421 ? 45.461 18.056 -70.048 1.00 78.50 421 GLY A C 1
ATOM 2881 O O . GLY A 1 421 ? 44.598 18.927 -69.986 1.00 78.50 421 GLY A O 1
ATOM 2882 N N . ASN A 1 422 ? 46.596 18.109 -69.340 1.00 76.31 422 ASN A N 1
ATOM 2883 C CA . ASN A 1 422 ? 46.932 19.084 -68.288 1.00 76.31 422 ASN A CA 1
ATOM 2884 C C . ASN A 1 422 ? 47.236 20.511 -68.817 1.00 76.31 422 ASN A C 1
ATOM 2886 O O . ASN A 1 422 ? 48.217 21.141 -68.430 1.00 76.31 422 ASN A O 1
ATOM 2890 N N . MET A 1 423 ? 46.418 20.992 -69.750 1.00 65.12 423 MET A N 1
ATOM 2891 C CA . MET A 1 423 ? 46.403 22.337 -70.317 1.00 65.12 423 MET A CA 1
ATOM 2892 C C . MET A 1 423 ? 44.948 22.810 -70.300 1.00 65.12 423 MET A C 1
ATOM 2894 O O . MET A 1 423 ? 44.054 22.031 -70.628 1.00 65.12 423 MET A O 1
ATOM 2898 N N . GLY A 1 424 ? 44.717 24.061 -69.893 1.00 67.06 424 GLY A N 1
ATOM 2899 C CA . GLY A 1 424 ? 43.372 24.548 -69.580 1.00 67.06 424 GLY A CA 1
ATOM 2900 C C . GLY A 1 424 ? 42.364 24.420 -70.727 1.00 67.06 424 GLY A C 1
ATOM 2901 O O . GLY A 1 424 ? 42.728 24.543 -71.896 1.00 67.06 424 GLY A O 1
ATOM 2902 N N . TYR A 1 425 ? 41.094 24.198 -70.370 1.00 80.56 425 TYR A N 1
ATOM 2903 C CA . TYR A 1 425 ? 39.958 24.133 -71.298 1.00 80.56 425 TYR A CA 1
ATOM 2904 C C . TYR A 1 425 ? 40.113 23.076 -72.411 1.00 80.56 425 TYR A C 1
ATOM 2906 O O . TYR A 1 425 ? 39.719 23.280 -73.558 1.00 80.56 425 TYR A O 1
ATOM 2914 N N . SER A 1 426 ? 40.692 21.924 -72.061 1.00 83.31 426 SER A N 1
ATOM 2915 C CA . SER A 1 426 ? 40.828 20.747 -72.924 1.00 83.31 426 SER A CA 1
ATOM 2916 C C . SER A 1 426 ? 39.557 19.882 -72.910 1.00 83.31 426 SER A C 1
ATOM 2918 O O . SER A 1 426 ? 38.993 19.622 -71.847 1.00 83.31 426 SER A O 1
ATOM 2920 N N . VAL A 1 427 ? 39.092 19.389 -74.065 1.00 87.94 427 VAL A N 1
ATOM 2921 C CA . VAL A 1 427 ? 37.870 18.563 -74.154 1.00 87.94 427 VAL A CA 1
ATOM 2922 C C . VAL A 1 427 ? 38.133 17.254 -74.898 1.00 87.94 427 VAL A C 1
ATOM 2924 O O . VAL A 1 427 ? 38.468 17.237 -76.079 1.00 87.94 427 VAL A O 1
ATOM 2927 N N . ALA A 1 428 ? 37.933 16.131 -74.208 1.00 85.06 428 ALA A N 1
ATOM 2928 C CA . ALA A 1 428 ? 38.048 14.788 -74.768 1.00 85.06 428 ALA A CA 1
ATOM 2929 C C . ALA A 1 428 ? 36.721 14.036 -74.615 1.00 85.06 428 ALA A C 1
ATOM 2931 O O . ALA A 1 428 ? 36.318 13.701 -73.501 1.00 85.06 428 ALA A O 1
ATOM 2932 N N . LYS A 1 429 ? 36.041 13.756 -75.728 1.00 87.00 429 LYS A N 1
ATOM 2933 C CA . LYS A 1 429 ? 34.783 12.998 -75.776 1.00 87.00 429 LYS A CA 1
ATOM 2934 C C . LYS A 1 429 ? 35.006 11.700 -76.552 1.00 87.00 429 LYS A C 1
ATOM 2936 O O . LYS A 1 429 ? 35.738 11.719 -77.531 1.00 87.00 429 LYS A O 1
ATOM 2941 N N . GLY A 1 430 ? 34.393 10.594 -76.128 1.00 82.06 430 GLY A N 1
ATOM 2942 C CA . GLY A 1 430 ? 34.415 9.318 -76.858 1.00 82.06 430 GLY A CA 1
ATOM 2943 C C . GLY A 1 430 ? 35.259 8.205 -76.221 1.00 82.06 430 GLY A C 1
ATOM 2944 O O . GLY A 1 430 ? 35.424 8.133 -75.001 1.00 82.06 430 GLY A O 1
ATOM 2945 N N . GLY A 1 431 ? 35.724 7.268 -77.052 1.00 83.12 431 GLY A N 1
ATOM 2946 C CA . GLY A 1 431 ? 36.498 6.091 -76.642 1.00 83.12 431 GLY A CA 1
ATOM 2947 C C . GLY A 1 431 ? 37.989 6.256 -76.935 1.00 83.12 431 GLY A C 1
ATOM 2948 O O . GLY A 1 431 ? 38.362 6.479 -78.079 1.00 83.12 431 GLY A O 1
ATOM 2949 N N . TYR A 1 432 ? 38.840 6.125 -75.914 1.00 86.94 432 TYR A N 1
ATOM 2950 C CA . TYR A 1 432 ? 40.295 6.355 -75.942 1.00 86.94 432 TYR A CA 1
ATOM 2951 C C . TYR A 1 432 ? 40.739 7.774 -76.362 1.00 86.94 432 TYR A C 1
ATOM 2953 O O . TYR A 1 432 ? 41.934 8.029 -76.522 1.00 86.94 432 TYR A O 1
ATOM 2961 N N . SER A 1 433 ? 39.800 8.712 -76.499 1.00 84.56 433 SER A N 1
ATOM 2962 C CA . SER A 1 433 ? 40.032 10.081 -76.961 1.00 84.56 433 SER A CA 1
ATOM 2963 C C . SER A 1 433 ? 40.977 10.849 -76.036 1.00 84.56 433 SER A C 1
ATOM 2965 O O . SER A 1 433 ? 40.751 10.923 -74.825 1.00 84.56 433 SER A O 1
ATOM 2967 N N . ARG A 1 434 ? 42.024 11.462 -76.601 1.00 85.25 434 ARG A N 1
ATOM 2968 C CA . ARG A 1 434 ? 43.061 12.178 -75.846 1.00 85.25 434 ARG A CA 1
ATOM 2969 C C . ARG A 1 434 ? 43.300 13.576 -76.408 1.00 85.25 434 ARG A C 1
ATOM 2971 O O . ARG A 1 434 ? 43.839 13.725 -77.497 1.00 85.25 434 ARG A O 1
ATOM 2978 N N . CYS A 1 435 ? 42.973 14.587 -75.613 1.00 79.62 435 CYS A N 1
ATOM 2979 C CA . CYS A 1 435 ? 43.265 15.987 -75.904 1.00 79.62 435 CYS A CA 1
ATOM 2980 C C . CYS A 1 435 ? 44.684 16.343 -75.428 1.00 79.62 435 CYS A C 1
ATOM 2982 O O . CYS A 1 435 ? 45.084 15.918 -74.340 1.00 79.62 435 CYS A O 1
ATOM 2984 N N . THR A 1 436 ? 45.452 17.115 -76.208 1.00 76.12 436 THR A N 1
ATOM 2985 C CA . THR A 1 436 ? 46.878 17.377 -75.906 1.00 76.12 436 THR A CA 1
ATOM 2986 C C . THR A 1 436 ? 47.294 18.844 -75.919 1.00 76.12 436 THR A C 1
ATOM 2988 O O . THR A 1 436 ? 48.377 19.151 -75.420 1.00 76.12 436 THR A O 1
ATOM 2991 N N . ARG A 1 437 ? 46.455 19.747 -76.437 1.00 64.94 437 ARG A N 1
ATOM 2992 C CA . ARG A 1 437 ? 46.706 21.195 -76.466 1.00 64.94 437 ARG A CA 1
ATOM 2993 C C . ARG A 1 437 ? 45.557 21.982 -75.821 1.00 64.94 437 ARG A C 1
ATOM 2995 O O . ARG A 1 437 ? 44.490 21.442 -75.538 1.00 64.94 437 ARG A O 1
ATOM 3002 N N . TYR A 1 438 ? 45.802 23.268 -75.588 1.00 70.44 438 TYR A N 1
ATOM 3003 C CA . TYR A 1 438 ? 44.816 24.245 -75.114 1.00 70.44 438 TYR A CA 1
ATOM 3004 C C . TYR A 1 438 ? 43.682 24.436 -76.142 1.00 70.44 438 TYR A C 1
ATOM 3006 O O . TYR A 1 438 ? 43.962 24.501 -77.339 1.00 70.44 438 TYR A O 1
ATOM 3014 N N . ASN A 1 439 ? 42.428 24.545 -75.685 1.00 68.50 439 ASN A N 1
ATOM 3015 C CA . ASN A 1 439 ? 41.217 24.689 -76.517 1.00 68.50 439 ASN A CA 1
ATOM 3016 C C . ASN A 1 439 ? 40.984 23.593 -77.592 1.00 68.50 439 ASN A C 1
ATOM 3018 O O . ASN A 1 439 ? 40.227 23.812 -78.539 1.00 68.50 439 ASN A O 1
ATOM 3022 N N . GLU A 1 440 ? 41.599 22.412 -77.483 1.00 64.62 440 GLU A N 1
ATOM 3023 C CA . GLU A 1 440 ? 41.286 21.276 -78.363 1.00 64.62 440 GLU A CA 1
ATOM 3024 C C . GLU A 1 440 ? 39.979 20.575 -77.930 1.00 64.62 440 GLU A C 1
ATOM 3026 O O . GLU A 1 440 ? 39.806 20.231 -76.760 1.00 64.62 440 GLU A O 1
ATOM 3031 N N . GLU A 1 441 ? 39.085 20.299 -78.889 1.00 71.62 441 GLU A N 1
ATOM 3032 C CA . GLU A 1 441 ? 37.983 19.337 -78.742 1.00 71.62 441 GLU A CA 1
ATOM 3033 C C . GLU A 1 441 ? 38.248 18.113 -79.631 1.00 71.62 441 GLU A C 1
ATOM 3035 O O . GLU A 1 441 ? 38.292 18.225 -80.856 1.00 71.62 441 GLU A O 1
ATOM 3040 N N . TRP A 1 442 ? 38.379 16.937 -79.014 1.00 66.25 442 TRP A N 1
ATOM 3041 C CA . TRP A 1 442 ? 38.415 15.643 -79.704 1.00 66.25 442 TRP A CA 1
ATOM 3042 C C . TRP A 1 442 ? 37.095 14.886 -79.495 1.00 66.25 442 TRP A C 1
ATOM 3044 O O . TRP A 1 442 ? 36.560 14.868 -78.381 1.00 66.25 442 TRP A O 1
ATOM 3054 N N . LYS A 1 443 ? 36.592 14.274 -80.574 1.00 55.88 443 LYS A N 1
ATOM 3055 C CA . LYS A 1 443 ? 35.349 13.484 -80.654 1.00 55.88 443 LYS A CA 1
ATOM 3056 C C . LYS A 1 443 ? 35.639 11.995 -80.839 1.00 55.88 443 LYS A C 1
ATOM 3058 O O . LYS A 1 443 ? 36.709 11.701 -81.414 1.00 55.88 443 LYS A O 1
#

Secondary structure (DSSP, 8-state):
-------------------------------------PPPPPP---EEE-SS-PPPPTT-SEEEPPPSSSS-----PPEE-HHHHH---TTSTT-SB-TTS-BTTS--TT-EEEE-SSS-EEEEE--SSSS--EEE--SS--TT---TT----S----S---SS----S--GGGS-TTSS-------S----SS-----S-----S-TTSS---EEEEE-S-TTT--EEEEE--S--SS----BPPSS--STT-EEEE-SSSBEEEE------SSS-TTS-S---S----TTPPP-S-S-----SSSEEESTT-B--TT-EEESTT-EEESS-EEESTT-EEESSEEEESTT-EEESSEEEESTT-EEESS-EEESTT-EEESS-EEEEES-EEESS-EEEEES-EEETT-EEEEES-EE-SSTT-EEEEES-EE-STT-EE-

Radius of gyration: 73.84 Å; chains: 1; bounding box: 146×81×218 Å

Sequence (443 aa):
MLLPSAKIVRIPCCNIICAIFMAMIFCSFYSGPSTASPAPPAPAAGVSINDTGAAPNSNAALDVSSPSTGNGRGMLIPRVTVAQRTTADDALAGGLLTAAGALRGGAAQGLLVYQTDGVQGFYYNISLTTLPDWKFLGAGSLGSQNADAVAITGGTVSSATVTNPTLSGGSIDATPIGTTTPAAVSATTLKSTGTAEVQGAQITLGKAATATAGKLVLHDNDAATASATTIQSASTVSSDFTLTLPANAGAANQVLKTDGTGNLSWTTPIVATGDFKADGTVAMTGDMNMGFKGITNVTSIAFMGIGLAVGNGASAPYSGTAVGAQSNGDNYGAAVGYQANASTLSAALGYMANGSGVGASVGSRATSTNYGASVGYQANASTQGAALGYQANASTQSAALGYKANGYTNGTAIGYYANSGNMGYSVAKGGYSRCTRYNEEWK